Protein 6AYU (pdb70)

B-factor: mean 58.6, std 19.03, range [30.04, 331.71]

Foldseek 3Di:
DVQLQVLQVQLLVQLLVQAQQQDLVNSVVSSQVSNQVSQQQAQAWEALQAADEAVPNDVGSHHGDIGYVHHHDYWYKHWDSWQPSPCRNRQHADIKTKMKIFHHPQADRLVLAFKKWKKWFAAQQQPQDDLPDQVLSVLVSLCVSVVHDSLQAEEEEEDDPVCVVVVVVSVVSNYHYDYDPTGVLSVRVLLHDDPLSHVMYTTMDTSSSVLRSLLVCLFQPIKMKIAHDHPDVVSVVSSVVVPDDRPDIQMSCNRGVGQWMKMKMKANPHYSVWHHWDADVQFIKIWMWITINNVSDIDIDIDGDGPDDPPPDDDDDDD/DVVLQVLQVQLLVQLLVQAQAQDLCNSQVSSQVRNQVVQQADAAFEFEQADDEDCPVDVGSYHGDTGYVYHDDYWYKHWDSWFPSVCRHNNHAQIKTKMKIFHHPQADRLVLAFKKWKKWAAAQQQVPDDPPDQPLVSLVSLCVSVVHDSLQAEEEEEPDPVCPVVVVVSVVNNYHYDYDPTGVLSVRVLCHDPPLSHVMYTTMDGSSSLLLSLLVCLQQHIKMKIFHDHPDVVSVVSNVVVPDDRVDIDISCNRGVGQWMKMKMKANPHYSQWHHWDADDQFIWIWMWITINNVSDIDIDIDTDGD

GO terms:
  GO:0042132 fructose 1,6-bisphosphate 1-phosphatase activity (F, IDA)
  GO:0006094 gluconeogenesis (P, IMP)
  GO:0042132 fructose 1,6-bisphosphate 1-phosphatase activity (F, EXP)

CATH classification: 3.30.540.10 (+1 more: 3.40.190.90)

Nearest PDB structures (foldseek):
  6ayu-assembly1_A  TM=1.003E+00  e=9.692E-72  Mycobacterium tuberculosis H37Ra
  6ayv-assembly1_A  TM=1.002E+00  e=1.492E-67  Mycobacterium tuberculosis CDC1551
  7txb-assembly2_A  TM=9.949E-01  e=4.201E-60  Mycobacterium tuberculosis
  8g5w-assembly1_A  TM=9.467E-01  e=3.050E-38  Francisella cf. tularensis subsp. novicida 3523
  8g5x-assembly1_D  TM=9.155E-01  e=2.428E-36  Francisella cf. tularensis subsp. novicida 3523

Structure (mmCIF, N/CA/C/O backbone):
data_6AYU
#
_entry.id   6AYU
#
_cell.length_a   130.890
_cell.length_b   130.890
_cell.length_c   142.848
_cell.angle_alpha   90.00
_cell.angle_beta   90.00
_cell.angle_gamma   120.00
#
_symmetry.space_group_name_H-M   'P 61 2 2'
#
loop_
_entity.id
_entity.type
_entity.pdbx_description
1 polymer 'Fructose-1,6-bisphosphatase class 2'
2 non-polymer 6-O-phosphono-beta-D-fructofuranose
3 non-polymer 'MAGNESIUM ION'
4 non-polymer 'MALONATE ION'
5 non-polymer GLYCEROL
6 water water
#
loop_
_atom_site.group_PDB
_atom_site.id
_atom_site.type_symbol
_atom_site.label_atom_id
_atom_site.label_alt_id
_atom_site.label_comp_id
_atom_site.label_asym_id
_atom_site.label_entity_id
_atom_site.label_seq_id
_atom_site.pdbx_PDB_ins_code
_atom_site.Cartn_x
_atom_site.Cartn_y
_atom_site.Cartn_z
_atom_site.occupancy
_atom_site.B_iso_or_equiv
_atom_site.auth_seq_id
_atom_site.auth_comp_id
_atom_site.auth_asym_id
_atom_site.auth_atom_id
_atom_site.pdbx_PDB_model_num
ATOM 1 N N . HIS A 1 19 ? 23.409 74.973 11.758 1.00 73.41 0 HIS A N 1
ATOM 2 C CA . HIS A 1 19 ? 24.279 74.078 12.520 1.00 68.54 0 HIS A CA 1
ATOM 3 C C . HIS A 1 19 ? 24.545 72.784 11.738 1.00 65.45 0 HIS A C 1
ATOM 4 O O . HIS A 1 19 ? 24.227 71.674 12.181 1.00 55.81 0 HIS A O 1
ATOM 11 N N . MET A 1 20 ? 25.159 72.967 10.564 1.00 59.57 1 MET A N 1
ATOM 12 C CA . MET A 1 20 ? 25.407 71.880 9.624 1.00 57.46 1 MET A CA 1
ATOM 13 C C . MET A 1 20 ? 26.266 70.765 10.196 1.00 55.06 1 MET A C 1
ATOM 14 O O . MET A 1 20 ? 26.171 69.627 9.720 1.00 53.63 1 MET A O 1
ATOM 19 N N . GLU A 1 21 ? 27.099 71.055 11.197 1.00 45.31 2 GLU A N 1
ATOM 20 C CA . GLU A 1 21 ? 28.021 70.047 11.700 1.00 53.27 2 GLU A CA 1
ATOM 21 C C . GLU A 1 21 ? 27.309 68.824 12.247 1.00 49.70 2 GLU A C 1
ATOM 22 O O . GLU A 1 21 ? 27.919 67.747 12.318 1.00 48.20 2 GLU A O 1
ATOM 28 N N . LEU A 1 22 ? 26.037 68.949 12.633 1.00 48.87 3 LEU A N 1
ATOM 29 C CA . LEU A 1 22 ? 25.354 67.805 13.226 1.00 45.36 3 LEU A CA 1
ATOM 30 C C . LEU A 1 22 ? 25.192 66.658 12.245 1.00 38.82 3 LEU A C 1
ATOM 31 O O . LEU A 1 22 ? 25.006 65.518 12.682 1.00 38.64 3 LEU A O 1
ATOM 36 N N . VAL A 1 23 ? 25.262 66.930 10.936 1.00 38.70 4 VAL A N 1
ATOM 37 C CA . VAL A 1 23 ? 25.195 65.863 9.939 1.00 41.91 4 VAL A CA 1
ATOM 38 C C . VAL A 1 23 ? 26.311 64.850 10.137 1.00 42.36 4 VAL A C 1
ATOM 39 O O . VAL A 1 23 ? 26.161 63.673 9.776 1.00 41.19 4 VAL A O 1
ATOM 43 N N . ARG A 1 24 ? 27.446 65.276 10.708 1.00 38.49 5 ARG A N 1
ATOM 44 C CA . ARG A 1 24 ? 28.522 64.333 10.973 1.00 38.93 5 ARG A CA 1
ATOM 45 C C . ARG A 1 24 ? 28.102 63.285 11.974 1.00 42.57 5 ARG A C 1
ATOM 46 O O . ARG A 1 24 ? 28.658 62.175 11.966 1.00 37.54 5 ARG A O 1
ATOM 54 N N . VAL A 1 25 ? 27.085 63.574 12.799 1.00 38.41 6 VAL A N 1
ATOM 55 C CA . VAL A 1 25 ? 26.630 62.562 13.750 1.00 38.04 6 VAL A CA 1
ATOM 56 C C . VAL A 1 25 ? 25.921 61.425 13.027 1.00 38.28 6 VAL A C 1
ATOM 57 O O . VAL A 1 25 ? 26.179 60.245 13.299 1.00 38.18 6 VAL A O 1
ATOM 61 N N . THR A 1 26 ? 24.994 61.751 12.112 1.00 39.16 7 THR A N 1
ATOM 62 C CA . THR A 1 26 ? 24.328 60.679 11.376 1.00 40.32 7 THR A CA 1
ATOM 63 C C . THR A 1 26 ? 25.250 60.072 10.316 1.00 38.47 7 THR A C 1
ATOM 64 O O . THR A 1 26 ? 25.078 58.905 9.942 1.00 40.76 7 THR A O 1
ATOM 68 N N . GLU A 1 27 ? 26.233 60.829 9.825 1.00 36.79 8 GLU A N 1
ATOM 69 C CA . GLU A 1 27 ? 27.250 60.220 8.960 1.00 40.01 8 GLU A CA 1
ATOM 70 C C . GLU A 1 27 ? 28.019 59.135 9.708 1.00 37.94 8 GLU A C 1
ATOM 71 O O . GLU A 1 27 ? 28.208 58.019 9.202 1.00 39.59 8 GLU A O 1
ATOM 77 N N . ALA A 1 28 ? 28.446 59.431 10.938 1.00 40.24 9 ALA A N 1
ATOM 78 C CA . ALA A 1 28 ? 29.163 58.419 11.714 1.00 36.49 9 ALA A CA 1
ATOM 79 C C . ALA A 1 28 ? 28.262 57.250 12.059 1.00 39.35 9 ALA A C 1
ATOM 80 O O . ALA A 1 28 ? 28.708 56.100 12.093 1.00 37.13 9 ALA A O 1
ATOM 82 N N . GLY A 1 29 ? 26.992 57.506 12.366 1.00 42.04 10 GLY A N 1
ATOM 83 C CA . GLY A 1 29 ? 26.112 56.384 12.649 1.00 34.79 10 GLY A CA 1
ATOM 84 C C . GLY A 1 29 ? 25.898 55.506 11.427 1.00 36.52 10 GLY A C 1
ATOM 85 O O . GLY A 1 29 ? 25.928 54.273 11.514 1.00 35.41 10 GLY A O 1
ATOM 86 N N . ALA A 1 30 ? 25.681 56.122 10.267 1.00 37.74 11 ALA A N 1
ATOM 87 C CA . ALA A 1 30 ? 25.469 55.315 9.066 1.00 40.62 11 ALA A CA 1
ATOM 88 C C . ALA A 1 30 ? 26.733 54.540 8.693 1.00 38.55 11 ALA A C 1
ATOM 89 O O . ALA A 1 30 ? 26.671 53.344 8.379 1.00 40.18 11 ALA A O 1
ATOM 91 N N . MET A 1 31 ? 27.900 55.198 8.741 1.00 40.66 12 MET A N 1
ATOM 92 C CA . MET A 1 31 ? 29.156 54.501 8.437 1.00 37.46 12 MET A CA 1
ATOM 93 C C . MET A 1 31 ? 29.418 53.366 9.406 1.00 45.49 12 MET A C 1
ATOM 94 O O . MET A 1 31 ? 29.896 52.299 9.000 1.00 41.12 12 MET A O 1
ATOM 99 N N . ALA A 1 32 ? 29.127 53.566 10.696 1.00 41.09 13 ALA A N 1
ATOM 100 C CA . ALA A 1 32 ? 29.304 52.450 11.614 1.00 40.30 13 ALA A CA 1
ATOM 101 C C . ALA A 1 32 ? 28.322 51.334 11.298 1.00 40.86 13 ALA A C 1
ATOM 102 O O . ALA A 1 32 ? 28.681 50.152 11.353 1.00 41.76 13 ALA A O 1
ATOM 104 N N . ALA A 1 33 ? 27.076 51.678 10.955 1.00 41.05 14 ALA A N 1
ATOM 105 C CA . ALA A 1 33 ? 26.114 50.632 10.633 1.00 38.31 14 ALA A CA 1
ATOM 106 C C . ALA A 1 33 ? 26.392 50.007 9.278 1.00 41.72 14 ALA A C 1
ATOM 107 O O . ALA A 1 33 ? 25.960 48.876 9.036 1.00 42.67 14 ALA A O 1
ATOM 109 N N . GLY A 1 34 ? 27.075 50.730 8.382 1.00 40.22 15 GLY A N 1
ATOM 110 C CA . GLY A 1 34 ? 27.380 50.180 7.071 1.00 41.25 15 GLY A CA 1
ATOM 111 C C . GLY A 1 34 ? 28.125 48.865 7.142 1.00 41.80 15 GLY A C 1
ATOM 112 O O . GLY A 1 34 ? 27.928 47.990 6.296 1.00 41.58 15 GLY A O 1
ATOM 113 N N . ARG A 1 35 ? 28.973 48.695 8.160 1.00 43.55 16 ARG A N 1
ATOM 114 C CA . ARG A 1 35 ? 29.697 47.444 8.321 1.00 37.96 16 ARG A CA 1
ATOM 115 C C . ARG A 1 35 ? 28.819 46.299 8.797 1.00 45.13 16 ARG A C 1
ATOM 116 O O . ARG A 1 35 ? 29.292 45.163 8.800 1.00 42.11 16 ARG A O 1
ATOM 124 N N . TRP A 1 36 ? 27.563 46.543 9.187 1.00 43.19 17 TRP A N 1
ATOM 125 C CA . TRP A 1 36 ? 26.679 45.469 9.636 1.00 40.44 17 TRP A CA 1
ATOM 126 C C . TRP A 1 36 ? 25.546 45.181 8.662 1.00 44.99 17 TRP A C 1
ATOM 127 O O . TRP A 1 36 ? 24.693 44.322 8.945 1.00 45.07 17 TRP A O 1
ATOM 138 N N . VAL A 1 37 ? 25.515 45.871 7.522 1.00 36.51 18 VAL A N 1
ATOM 139 C CA . VAL A 1 37 ? 24.428 45.700 6.567 1.00 40.61 18 VAL A CA 1
ATOM 140 C C . VAL A 1 37 ? 24.374 44.263 6.066 1.00 45.11 18 VAL A C 1
ATOM 141 O O . VAL A 1 37 ? 25.363 43.731 5.546 1.00 42.75 18 VAL A O 1
ATOM 145 N N . GLY A 1 38 ? 23.205 43.632 6.218 1.00 48.99 19 GLY A N 1
ATOM 146 C CA . GLY A 1 38 ? 22.975 42.257 5.808 1.00 45.77 19 GLY A CA 1
ATOM 147 C C . GLY A 1 38 ? 23.606 41.200 6.687 1.00 49.77 19 GLY A C 1
ATOM 148 O O . GLY A 1 38 ? 23.491 40.007 6.382 1.00 44.59 19 GLY A O 1
ATOM 149 N N . ARG A 1 39 ? 24.272 41.583 7.773 1.00 46.63 20 ARG A N 1
ATOM 150 C CA . ARG A 1 39 ? 24.990 40.603 8.573 1.00 49.62 20 ARG A CA 1
ATOM 151 C C . ARG A 1 39 ? 24.118 39.937 9.644 1.00 54.80 20 ARG A C 1
ATOM 152 O O . ARG A 1 39 ? 24.643 39.183 10.469 1.00 53.57 20 ARG A O 1
ATOM 160 N N . GLY A 1 40 ? 22.802 40.153 9.610 1.00 50.97 21 GLY A N 1
ATOM 161 C CA . GLY A 1 40 ? 21.874 39.370 10.420 1.00 58.88 21 GLY A CA 1
ATOM 162 C C . GLY A 1 40 ? 22.006 39.558 11.914 1.00 61.20 21 GLY A C 1
ATOM 163 O O . GLY A 1 40 ? 21.780 38.611 12.679 1.00 64.98 21 GLY A O 1
ATOM 164 N N . ASP A 1 41 ? 22.355 40.764 12.358 1.00 58.76 22 ASP A N 1
ATOM 165 C CA . ASP A 1 41 ? 22.649 41.013 13.765 1.00 64.13 22 ASP A CA 1
ATOM 166 C C . ASP A 1 41 ? 22.224 42.455 14.075 1.00 62.92 22 ASP A C 1
ATOM 167 O O . ASP A 1 41 ? 23.043 43.380 14.064 1.00 53.32 22 ASP A O 1
ATOM 172 N N . LYS A 1 42 ? 20.925 42.626 14.368 1.00 60.17 23 LYS A N 1
ATOM 173 C CA . LYS A 1 42 ? 20.364 43.966 14.562 1.00 63.37 23 LYS A CA 1
ATOM 174 C C . LYS A 1 42 ? 21.031 44.695 15.720 1.00 63.91 23 LYS A C 1
ATOM 175 O O . LYS A 1 42 ? 21.261 45.908 15.650 1.00 62.11 23 LYS A O 1
ATOM 181 N N . GLU A 1 43 ? 21.346 43.979 16.796 1.00 69.89 24 GLU A N 1
ATOM 182 C CA . GLU A 1 43 ? 21.956 44.630 17.947 1.00 71.93 24 GLU A CA 1
ATOM 183 C C . GLU A 1 43 ? 23.399 45.022 17.673 1.00 63.25 24 GLU A C 1
ATOM 184 O O . GLU A 1 43 ? 23.872 46.039 18.194 1.00 60.04 24 GLU A O 1
ATOM 190 N N . GLY A 1 44 ? 24.109 44.230 16.870 1.00 64.33 25 GLY A N 1
ATOM 191 C CA . GLY A 1 44 ? 25.488 44.563 16.548 1.00 61.95 25 GLY A CA 1
ATOM 192 C C . GLY A 1 44 ? 25.617 45.874 15.794 1.00 56.90 25 GLY A C 1
ATOM 193 O O . GLY A 1 44 ? 26.501 46.679 16.082 1.00 54.84 25 GLY A O 1
ATOM 194 N N . GLY A 1 45 ? 24.739 46.106 14.816 1.00 56.63 26 GLY A N 1
ATOM 195 C CA . GLY A 1 45 ? 24.792 47.352 14.072 1.00 51.82 26 GLY A CA 1
ATOM 196 C C . GLY A 1 45 ? 24.199 48.514 14.831 1.00 54.84 26 GLY A C 1
ATOM 197 O O . GLY A 1 45 ? 24.661 49.651 14.683 1.00 51.03 26 GLY A O 1
ATOM 198 N N . ASP A 1 46 ? 23.166 48.252 15.636 1.00 56.78 27 ASP A N 1
ATOM 199 C CA . ASP A 1 46 ? 22.641 49.260 16.554 1.00 59.51 27 ASP A CA 1
ATOM 200 C C . ASP A 1 46 ? 23.730 49.772 17.485 1.00 51.03 27 ASP A C 1
ATOM 201 O O . ASP A 1 46 ? 23.957 50.984 17.589 1.00 54.94 27 ASP A O 1
ATOM 206 N N . GLY A 1 47 ? 24.410 48.859 18.180 1.00 50.24 28 GLY A N 1
ATOM 207 C CA . GLY A 1 47 ? 25.468 49.273 19.081 1.00 49.54 28 GLY A CA 1
ATOM 208 C C . GLY A 1 47 ? 26.553 50.060 18.378 1.00 54.14 28 GLY A C 1
ATOM 209 O O . GLY A 1 47 ? 26.998 51.098 18.874 1.00 54.39 28 GLY A O 1
ATOM 210 N N . ALA A 1 48 ? 26.975 49.592 17.197 1.00 52.52 29 ALA A N 1
ATOM 211 C CA . ALA A 1 48 ? 27.990 50.315 16.434 1.00 55.09 29 ALA A CA 1
ATOM 212 C C . ALA A 1 48 ? 27.521 51.724 16.100 1.00 46.23 29 ALA A C 1
ATOM 213 O O . ALA A 1 48 ? 28.265 52.696 16.262 1.00 47.78 29 ALA A O 1
ATOM 215 N N . ALA A 1 49 ? 26.282 51.855 15.630 1.00 44.34 30 ALA A N 1
ATOM 216 C CA . ALA A 1 49 ? 25.780 53.175 15.288 1.00 44.51 30 ALA A CA 1
ATOM 217 C C . ALA A 1 49 ? 25.696 54.056 16.529 1.00 47.85 30 ALA A C 1
ATOM 218 O O . ALA A 1 49 ? 26.130 55.211 16.512 1.00 47.26 30 ALA A O 1
ATOM 220 N N . VAL A 1 50 ? 25.163 53.506 17.629 1.00 52.53 31 VAL A N 1
ATOM 221 C CA . VAL A 1 50 ? 25.006 54.278 18.863 1.00 53.18 31 VAL A CA 1
ATOM 222 C C . VAL A 1 50 ? 26.352 54.810 19.326 1.00 50.54 31 VAL A C 1
ATOM 223 O O . VAL A 1 50 ? 26.516 56.010 19.582 1.00 49.14 31 VAL A O 1
ATOM 227 N N . ASP A 1 51 ? 27.342 53.922 19.428 1.00 54.96 32 ASP A N 1
ATOM 228 C CA . ASP A 1 51 ? 28.663 54.347 19.873 1.00 52.65 32 ASP A CA 1
ATOM 229 C C . ASP A 1 51 ? 29.216 55.447 18.980 1.00 54.44 32 ASP A C 1
ATOM 230 O O . ASP A 1 51 ? 29.626 56.504 19.471 1.00 56.32 32 ASP A O 1
ATOM 235 N N . ALA A 1 52 ? 29.220 55.229 17.658 1.00 47.51 33 ALA A N 1
ATOM 236 C CA . ALA A 1 52 ? 29.776 56.239 16.761 1.00 47.93 33 ALA A CA 1
ATOM 237 C C . ALA A 1 52 ? 29.048 57.574 16.902 1.00 49.32 33 ALA A C 1
ATOM 238 O O . ALA A 1 52 ? 29.679 58.637 16.911 1.00 51.78 33 ALA A O 1
ATOM 240 N N . MET A 1 53 ? 27.722 57.544 17.044 1.00 49.71 34 MET A N 1
ATOM 241 C CA . MET A 1 53 ? 26.973 58.792 17.168 1.00 47.68 34 MET A CA 1
ATOM 242 C C . MET A 1 53 ? 27.243 59.495 18.491 1.00 49.41 34 MET A C 1
ATOM 243 O O . MET A 1 53 ? 27.320 60.730 18.532 1.00 44.18 34 MET A O 1
ATOM 248 N N . ARG A 1 54 ? 27.343 58.746 19.594 1.00 51.11 35 ARG A N 1
ATOM 249 C CA . ARG A 1 54 ? 27.583 59.419 20.869 1.00 56.10 35 ARG A CA 1
ATOM 250 C C . ARG A 1 54 ? 28.959 60.072 20.882 1.00 62.52 35 ARG A C 1
ATOM 251 O O . ARG A 1 54 ? 29.101 61.233 21.292 1.00 59.87 35 ARG A O 1
ATOM 259 N N . GLU A 1 55 ? 29.979 59.352 20.392 1.00 60.45 36 GLU A N 1
ATOM 260 C CA . GLU A 1 55 ? 31.317 59.929 20.288 1.00 65.59 36 GLU A CA 1
ATOM 261 C C . GLU A 1 55 ? 31.304 61.232 19.504 1.00 63.23 36 GLU A C 1
ATOM 262 O O . GLU A 1 55 ? 31.968 62.197 19.891 1.00 65.06 36 GLU A O 1
ATOM 268 N N . LEU A 1 56 ? 30.548 61.294 18.407 1.00 60.74 37 LEU A N 1
ATOM 269 C CA . LEU A 1 56 ? 30.572 62.526 17.629 1.00 60.37 37 LEU A CA 1
ATOM 270 C C . LEU A 1 56 ? 29.718 63.615 18.255 1.00 66.06 37 LEU A C 1
ATOM 271 O O . LEU A 1 56 ? 30.076 64.793 18.162 1.00 69.78 37 LEU A O 1
ATOM 276 N N . VAL A 1 57 ? 28.605 63.263 18.904 1.00 60.22 38 VAL A N 1
ATOM 277 C CA . VAL A 1 57 ? 27.758 64.321 19.446 1.00 65.81 38 VAL A CA 1
ATOM 278 C C . VAL A 1 57 ? 28.416 64.970 20.659 1.00 68.77 38 VAL A C 1
ATOM 279 O O . VAL A 1 57 ? 28.241 66.167 20.900 1.00 70.57 38 VAL A O 1
ATOM 283 N N . ASN A 1 58 ? 29.212 64.218 21.419 1.00 71.50 39 ASN A N 1
ATOM 284 C CA . ASN A 1 58 ? 29.924 64.830 22.534 1.00 72.95 39 ASN A CA 1
ATOM 285 C C . ASN A 1 58 ? 31.030 65.757 22.052 1.00 74.21 39 ASN A C 1
ATOM 286 O O . ASN A 1 58 ? 31.403 66.694 22.763 1.00 80.18 39 ASN A O 1
ATOM 291 N N . SER A 1 59 ? 31.548 65.533 20.846 1.00 75.38 40 SER A N 1
ATOM 292 C CA . SER A 1 59 ? 32.510 66.463 20.275 1.00 74.64 40 SER A CA 1
ATOM 293 C C . SER A 1 59 ? 31.869 67.759 19.796 1.00 76.09 40 SER A C 1
ATOM 294 O O . SER A 1 59 ? 32.598 68.719 19.527 1.00 79.89 40 SER A O 1
ATOM 297 N N . VAL A 1 60 ? 30.532 67.819 19.685 1.00 78.79 41 VAL A N 1
ATOM 298 C CA . VAL A 1 60 ? 29.857 68.978 19.105 1.00 81.54 41 VAL A CA 1
ATOM 299 C C . VAL A 1 60 ? 29.585 70.007 20.195 1.00 85.22 41 VAL A C 1
ATOM 300 O O . VAL A 1 60 ? 29.298 69.667 21.351 1.00 84.41 41 VAL A O 1
ATOM 304 N N . SER A 1 61 ? 29.708 71.279 19.829 1.00 87.15 42 SER A N 1
ATOM 305 C CA . SER A 1 61 ? 29.447 72.373 20.760 1.00 96.35 42 SER A CA 1
ATOM 306 C C . SER A 1 61 ? 27.940 72.536 20.877 1.00 96.52 42 SER A C 1
ATOM 307 O O . SER A 1 61 ? 27.299 73.172 20.036 1.00 96.77 42 SER A O 1
ATOM 310 N N . MET A 1 62 ? 27.376 71.947 21.926 1.00 93.82 43 MET A N 1
ATOM 311 C CA . MET A 1 62 ? 25.941 71.836 22.117 1.00 92.43 43 MET A CA 1
ATOM 312 C C . MET A 1 62 ? 25.724 71.228 23.495 1.00 87.98 43 MET A C 1
ATOM 313 O O . MET A 1 62 ? 26.576 70.492 23.996 1.00 84.42 43 MET A O 1
ATOM 318 N N . ARG A 1 63 ? 24.604 71.573 24.114 1.00 85.86 44 ARG A N 1
ATOM 319 C CA . ARG A 1 63 ? 24.283 71.128 25.467 1.00 86.65 44 ARG A CA 1
ATOM 320 C C . ARG A 1 63 ? 22.973 70.349 25.385 1.00 83.57 44 ARG A C 1
ATOM 321 O O . ARG A 1 63 ? 21.891 70.904 25.574 1.00 85.16 44 ARG A O 1
ATOM 329 N N . GLY A 1 64 ? 23.060 69.062 25.111 1.00 76.64 45 GLY A N 1
ATOM 330 C CA . GLY A 1 64 ? 21.878 68.263 24.909 1.00 68.47 45 GLY A CA 1
ATOM 331 C C . GLY A 1 64 ? 21.518 67.389 26.089 1.00 65.90 45 GLY A C 1
ATOM 332 O O . GLY A 1 64 ? 22.357 67.024 26.905 1.00 66.41 45 GLY A O 1
ATOM 333 N N . VAL A 1 65 ? 20.230 67.066 26.171 1.00 57.92 46 VAL A N 1
ATOM 334 C CA . VAL A 1 65 ? 19.738 65.965 26.987 1.00 59.43 46 VAL A CA 1
ATOM 335 C C . VAL A 1 65 ? 18.997 65.006 26.064 1.00 60.74 46 VAL A C 1
ATOM 336 O O . VAL A 1 65 ? 18.132 65.429 25.284 1.00 57.56 46 VAL A O 1
ATOM 340 N N . VAL A 1 66 ? 19.351 63.724 26.144 1.00 58.02 47 VAL A N 1
ATOM 341 C CA . VAL A 1 66 ? 18.736 62.687 25.325 1.00 60.39 47 VAL A CA 1
ATOM 342 C C . VAL A 1 66 ? 17.283 62.524 25.763 1.00 63.04 47 VAL A C 1
ATOM 343 O O . VAL A 1 66 ? 17.017 61.936 26.816 1.00 55.07 47 VAL A O 1
ATOM 347 N N . VAL A 1 67 ? 16.350 63.044 24.953 1.00 59.44 48 VAL A N 1
ATOM 348 C CA . VAL A 1 67 ? 14.916 62.864 25.195 1.00 59.15 48 VAL A CA 1
ATOM 349 C C . VAL A 1 67 ? 14.374 61.606 24.511 1.00 60.18 48 VAL A C 1
ATOM 350 O O . VAL A 1 67 ? 13.549 60.883 25.079 1.00 55.42 48 VAL A O 1
ATOM 354 N N . ILE A 1 68 ? 14.798 61.324 23.282 1.00 61.58 49 ILE A N 1
ATOM 355 C CA . ILE A 1 68 ? 14.478 60.073 22.599 1.00 57.81 49 ILE A CA 1
ATOM 356 C C . ILE A 1 68 ? 15.794 59.377 22.295 1.00 60.83 49 ILE A C 1
ATOM 357 O O . ILE A 1 68 ? 16.622 59.912 21.545 1.00 57.88 49 ILE A O 1
ATOM 362 N N . GLY A 1 69 ? 15.985 58.200 22.861 1.00 56.39 50 GLY A N 1
ATOM 363 C CA . GLY A 1 69 ? 17.254 57.500 22.776 1.00 61.10 50 GLY A CA 1
ATOM 364 C C . GLY A 1 69 ? 17.030 56.020 22.721 1.00 64.98 50 GLY A C 1
ATOM 365 O O . GLY A 1 69 ? 16.040 55.557 22.148 1.00 63.30 50 GLY A O 1
ATOM 366 N N . G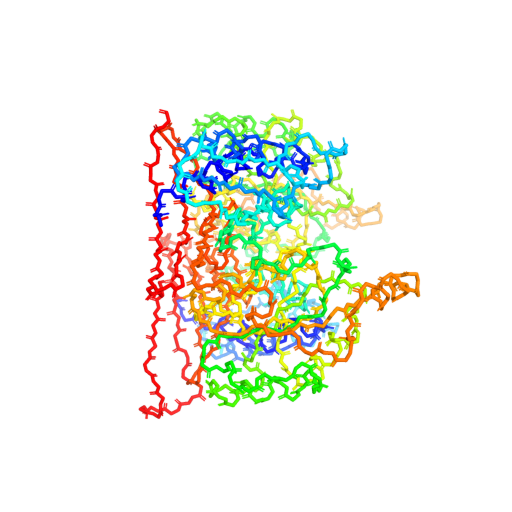LU A 1 70 ? 17.945 55.272 23.336 1.00 66.37 51 GLU A N 1
ATOM 367 C CA . GLU A 1 70 ? 17.939 53.815 23.326 1.00 68.15 51 GLU A CA 1
ATOM 368 C C . GLU A 1 70 ? 17.128 53.201 24.464 1.00 75.28 51 GLU A C 1
ATOM 369 O O . GLU A 1 70 ? 17.197 51.984 24.660 1.00 76.23 51 GLU A O 1
ATOM 375 N N . GLY A 1 71 ? 16.376 54.008 25.216 1.00 72.85 52 GLY A N 1
ATOM 376 C CA . GLY A 1 71 ? 15.672 53.549 26.395 1.00 73.66 52 GLY A CA 1
ATOM 377 C C . GLY A 1 71 ? 16.095 54.324 27.632 1.00 81.54 52 GLY A C 1
ATOM 378 O O . GLY A 1 71 ? 16.496 55.500 27.539 1.00 75.12 52 GLY A O 1
ATOM 379 N N . GLU A 1 72 ? 16.017 53.668 28.787 1.00 82.03 53 GLU A N 1
ATOM 380 C CA . GLU A 1 72 ? 16.347 54.315 30.047 1.00 86.60 53 GLU A CA 1
ATOM 381 C C . GLU A 1 72 ? 17.539 53.637 30.720 1.00 92.95 53 GLU A C 1
ATOM 382 O O . GLU A 1 72 ? 17.885 52.488 30.432 1.00 98.94 53 GLU A O 1
ATOM 388 N N . LYS A 1 73 ? 18.145 54.381 31.652 1.00 94.76 54 LYS A N 1
ATOM 389 C CA . LYS A 1 73 ? 19.508 54.243 32.178 1.00 92.95 54 LYS A CA 1
ATOM 390 C C . LYS A 1 73 ? 20.118 52.844 32.323 1.00 108.12 54 LYS A C 1
ATOM 391 O O . LYS A 1 73 ? 21.323 52.734 32.570 1.00 109.56 54 LYS A O 1
ATOM 397 N N . ASP A 1 74 ? 19.341 51.767 32.182 1.00 113.30 55 ASP A N 1
ATOM 398 C CA . ASP A 1 74 ? 19.870 50.417 32.400 1.00 119.52 55 ASP A CA 1
ATOM 399 C C . ASP A 1 74 ? 19.850 49.595 31.123 1.00 117.24 55 ASP A C 1
ATOM 400 O O . ASP A 1 74 ? 20.914 49.264 30.591 1.00 110.43 55 ASP A O 1
ATOM 405 N N . HIS A 1 75 ? 18.666 49.248 30.616 1.00 123.23 56 HIS A N 1
ATOM 406 C CA . HIS A 1 75 ? 18.543 48.545 29.346 1.00 126.74 56 HIS A CA 1
ATOM 407 C C . HIS A 1 75 ? 19.157 49.323 28.189 1.00 121.13 56 HIS A C 1
ATOM 408 O O . HIS A 1 75 ? 19.226 48.798 27.069 1.00 125.73 56 HIS A O 1
ATOM 415 N N . ALA A 1 76 ? 19.599 50.553 28.432 1.00 110.29 57 ALA A N 1
ATOM 416 C CA . ALA A 1 76 ? 20.337 51.346 27.453 1.00 98.02 57 ALA A CA 1
ATOM 417 C C . ALA A 1 76 ? 21.644 51.799 28.089 1.00 97.23 57 ALA A C 1
ATOM 418 O O . ALA A 1 76 ? 21.648 52.720 28.924 1.00 93.89 57 ALA A O 1
ATOM 420 N N . PRO A 1 77 ? 22.765 51.158 27.755 1.00 95.98 58 PRO A N 1
ATOM 421 C CA . PRO A 1 77 ? 24.055 51.643 28.267 1.00 84.94 58 PRO A CA 1
ATOM 422 C C . PRO A 1 77 ? 24.464 52.990 27.693 1.00 83.27 58 PRO A C 1
ATOM 423 O O . PRO A 1 77 ? 25.186 53.739 28.364 1.00 79.74 58 PRO A O 1
ATOM 427 N N . MET A 1 78 ? 24.036 53.324 26.474 1.00 80.41 59 MET A N 1
ATOM 428 C CA . MET A 1 78 ? 24.437 54.573 25.837 1.00 78.09 59 MET A CA 1
ATOM 429 C C . MET A 1 78 ? 23.235 55.218 25.164 1.00 71.71 59 MET A C 1
ATOM 430 O O . MET A 1 78 ? 22.332 54.534 24.676 1.00 73.41 59 MET A O 1
ATOM 435 N N . LEU A 1 79 ? 23.257 56.548 25.125 1.00 65.61 60 LEU A N 1
ATOM 436 C CA . LEU A 1 79 ? 22.156 57.357 24.610 1.00 66.01 60 LEU A CA 1
ATOM 437 C C . LEU A 1 79 ? 20.846 56.992 25.317 1.00 67.91 60 LEU A C 1
ATOM 438 O O . LEU A 1 79 ? 19.796 56.797 24.700 1.00 62.43 60 LEU A O 1
ATOM 443 N N . TYR A 1 80 ? 20.922 56.901 26.642 1.00 68.35 61 TYR A N 1
ATOM 444 C CA . TYR A 1 80 ? 19.750 56.619 27.453 1.00 72.69 61 TYR A CA 1
ATOM 445 C C . TYR A 1 80 ? 18.987 57.906 27.738 1.00 68.32 61 TYR A C 1
ATOM 446 O O . TYR A 1 80 ? 19.568 58.995 27.796 1.00 67.45 61 TYR A O 1
ATOM 455 N N . ASN A 1 81 ? 17.670 57.769 27.906 1.00 70.06 62 ASN A N 1
ATOM 456 C CA . ASN A 1 81 ? 16.809 58.906 28.221 1.00 65.40 62 ASN A CA 1
ATOM 457 C C . ASN A 1 81 ? 17.338 59.646 29.438 1.00 69.46 62 ASN A C 1
ATOM 458 O O . ASN A 1 81 ? 17.498 59.061 30.512 1.00 69.64 62 ASN A O 1
ATOM 463 N N . GLY A 1 82 ? 17.635 60.932 29.259 1.00 64.10 63 GLY A N 1
ATOM 464 C CA . GLY A 1 82 ? 18.191 61.756 30.305 1.00 60.22 63 GLY A CA 1
ATOM 465 C C . GLY A 1 82 ? 19.680 62.017 30.190 1.00 67.47 63 GLY A C 1
ATOM 466 O O . GLY A 1 82 ? 20.164 63.014 30.745 1.00 60.41 63 GLY A O 1
ATOM 467 N N . GLU A 1 83 ? 20.419 61.161 29.486 1.00 68.92 64 GLU A N 1
ATOM 468 C CA . GLU A 1 83 ? 21.858 61.354 29.370 1.00 66.21 64 GLU A CA 1
ATOM 469 C C . GLU A 1 83 ? 22.173 62.721 28.776 1.00 60.71 64 GLU A C 1
ATOM 470 O O . GLU A 1 83 ? 21.466 63.211 27.890 1.00 63.17 64 GLU A O 1
ATOM 476 N N . GLU A 1 84 ? 23.236 63.348 29.279 1.00 62.47 65 GLU A N 1
ATOM 477 C CA . GLU A 1 84 ? 23.713 64.606 28.719 1.00 65.47 65 GLU A CA 1
ATOM 478 C C . GLU A 1 84 ? 24.709 64.337 27.603 1.00 64.84 65 GLU A C 1
ATOM 479 O O . GLU A 1 84 ? 25.502 63.396 27.675 1.00 67.11 65 GLU A O 1
ATOM 485 N N . VAL A 1 85 ? 24.659 65.170 26.569 1.00 65.00 66 VAL A N 1
ATOM 486 C CA . VAL A 1 85 ? 25.481 65.008 25.380 1.00 66.71 66 VAL A CA 1
ATOM 487 C C . VAL A 1 85 ? 26.001 66.381 24.975 1.00 71.63 66 VAL A C 1
ATOM 488 O O . VAL A 1 85 ? 25.536 67.414 25.459 1.00 71.86 66 VAL A O 1
ATOM 492 N N . GLY A 1 86 ? 26.982 66.381 24.076 1.00 75.38 67 GLY A N 1
ATOM 493 C CA . GLY A 1 86 ? 27.670 67.597 23.695 1.00 79.69 67 GLY A CA 1
ATOM 494 C C . GLY A 1 86 ? 28.842 67.903 24.612 1.00 82.92 67 GLY A C 1
ATOM 495 O O . GLY A 1 86 ? 29.034 67.289 25.666 1.00 85.65 67 GLY A O 1
ATOM 496 N N . ASN A 1 87 ? 29.649 68.880 24.199 1.00 85.66 68 ASN A N 1
ATOM 497 C CA . ASN A 1 87 ? 30.867 69.201 24.938 1.00 90.02 68 ASN A CA 1
ATOM 498 C C . ASN A 1 87 ? 30.619 70.075 26.161 1.00 93.04 68 ASN A C 1
ATOM 499 O O . ASN A 1 87 ? 31.566 70.346 26.907 1.00 95.13 68 ASN A O 1
ATOM 504 N N . GLY A 1 88 ? 29.382 70.506 26.392 1.00 94.19 69 GLY A N 1
ATOM 505 C CA . GLY A 1 88 ? 29.091 71.425 27.474 1.00 95.99 69 GLY A CA 1
ATOM 506 C C . GLY A 1 88 ? 28.735 72.803 26.955 1.00 99.36 69 GLY A C 1
ATOM 507 O O . GLY A 1 88 ? 27.725 73.388 27.356 1.00 98.55 69 GLY A O 1
ATOM 508 N N . ASP A 1 89 ? 29.569 73.331 26.064 1.00 100.71 70 ASP A N 1
ATOM 509 C CA . ASP A 1 89 ? 29.288 74.610 25.429 1.00 110.05 70 ASP A CA 1
ATOM 510 C C . ASP A 1 89 ? 27.985 74.514 24.650 1.00 107.55 70 ASP A C 1
ATOM 511 O O . ASP A 1 89 ? 27.685 73.489 24.035 1.00 106.76 70 ASP A O 1
ATOM 516 N N . GLY A 1 90 ? 27.215 75.597 24.675 1.00 105.28 71 GLY A N 1
ATOM 517 C CA . GLY A 1 90 ? 25.990 75.680 23.923 1.00 101.37 71 GLY A CA 1
ATOM 518 C C . GLY A 1 90 ? 24.780 75.819 24.821 1.00 95.09 71 GLY A C 1
ATOM 519 O O . GLY A 1 90 ? 24.817 75.488 26.012 1.00 86.53 71 GLY A O 1
ATOM 520 N N . PRO A 1 91 ? 23.679 76.315 24.264 1.00 95.71 72 PRO A N 1
ATOM 521 C CA . PRO A 1 91 ? 22.427 76.342 25.024 1.00 91.38 72 PRO A CA 1
ATOM 522 C C . PRO A 1 91 ? 21.919 74.928 25.260 1.00 89.82 72 PRO A C 1
ATOM 523 O O . PRO A 1 91 ? 22.273 73.981 24.552 1.00 87.17 72 PRO A O 1
ATOM 527 N N . GLU A 1 92 ? 21.087 74.790 26.286 1.00 85.74 73 GLU A N 1
ATOM 528 C CA . GLU A 1 92 ? 20.512 73.492 26.599 1.00 85.84 73 GLU A CA 1
ATOM 529 C C . GLU A 1 92 ? 19.329 73.203 25.681 1.00 79.30 73 GLU A C 1
ATOM 530 O O . GLU A 1 92 ? 18.473 74.064 25.457 1.00 73.36 73 GLU A O 1
ATOM 536 N N . CYS A 1 93 ? 19.291 71.985 25.1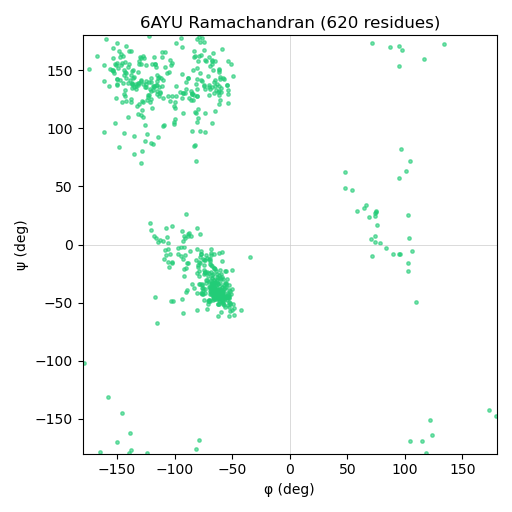40 1.00 70.71 74 CYS A N 1
ATOM 537 C CA . CYS A 1 93 ? 18.294 71.644 24.137 1.00 68.19 74 CYS A CA 1
ATOM 538 C C . CYS A 1 93 ? 17.889 70.184 24.265 1.00 59.54 74 CYS A C 1
ATOM 539 O O . CYS A 1 93 ? 18.558 69.376 24.921 1.00 61.73 74 CYS A O 1
ATOM 542 N N . ASP A 1 94 ? 16.764 69.870 23.634 1.00 55.79 75 ASP A N 1
ATOM 543 C CA . ASP A 1 94 ? 16.291 68.501 23.513 1.00 55.90 75 ASP A CA 1
ATOM 544 C C . ASP A 1 94 ? 17.019 67.799 22.365 1.00 56.84 75 ASP A C 1
ATOM 545 O O . ASP A 1 94 ? 17.210 68.368 21.289 1.00 49.41 75 ASP A O 1
ATOM 550 N N . PHE A 1 95 ? 17.406 66.553 22.593 1.00 55.88 76 PHE A N 1
ATOM 551 C CA . PHE A 1 95 ? 18.111 65.754 21.607 1.00 56.03 76 PHE A CA 1
ATOM 552 C C . PHE A 1 95 ? 17.344 64.458 21.367 1.00 59.74 76 PHE A C 1
ATOM 553 O O . PHE A 1 95 ? 17.064 63.714 22.315 1.00 56.82 76 PHE A O 1
ATOM 561 N N . ALA A 1 96 ? 17.000 64.186 20.108 1.00 53.51 77 ALA A N 1
ATOM 562 C CA . ALA A 1 96 ? 16.379 62.921 19.721 1.00 55.23 77 ALA A CA 1
ATOM 563 C C . ALA A 1 96 ? 17.259 62.220 18.696 1.00 49.16 77 ALA A C 1
ATOM 564 O O . ALA A 1 96 ? 17.700 62.840 17.727 1.00 49.23 77 ALA A O 1
ATOM 566 N N . VAL A 1 97 ? 17.507 60.937 18.902 1.00 56.27 78 VAL A N 1
ATOM 567 C CA . VAL A 1 97 ? 18.360 60.164 18.012 1.00 52.64 78 VAL A CA 1
ATOM 568 C C . VAL A 1 97 ? 17.706 58.819 17.765 1.00 48.25 78 VAL A C 1
ATOM 569 O O . VAL A 1 97 ? 17.211 58.181 18.696 1.00 58.37 78 VAL A O 1
ATOM 573 N N . ASP A 1 98 ? 17.680 58.402 16.503 1.00 48.10 79 ASP A N 1
ATOM 574 C CA . ASP A 1 98 ? 17.285 57.046 16.126 1.00 50.83 79 ASP A CA 1
ATOM 575 C C . ASP A 1 98 ? 18.452 56.476 15.333 1.00 46.99 79 ASP A C 1
ATOM 576 O O . ASP A 1 98 ? 18.562 56.730 14.118 1.00 42.11 79 ASP A O 1
ATOM 581 N N . PRO A 1 99 ? 19.358 55.736 15.973 1.00 47.20 80 PRO A N 1
ATOM 582 C CA . PRO A 1 99 ? 20.592 55.316 15.279 1.00 46.37 80 PRO A CA 1
ATOM 583 C C . PRO A 1 99 ? 20.333 54.624 13.958 1.00 45.89 80 PRO A C 1
ATOM 584 O O . PRO A 1 99 ? 21.017 54.935 12.981 1.00 42.37 80 PRO A O 1
ATOM 588 N N . ILE A 1 100 ? 19.359 53.714 13.891 1.00 44.36 81 ILE A N 1
ATOM 589 C CA . ILE A 1 100 ? 18.846 53.190 12.627 1.00 44.93 81 ILE A CA 1
ATOM 590 C C . ILE A 1 100 ? 17.330 53.121 12.736 1.00 45.92 81 ILE A C 1
ATOM 591 O O . ILE A 1 100 ? 16.802 52.502 13.664 1.00 46.81 81 ILE A O 1
ATOM 596 N N . ASP A 1 101 ? 16.629 53.740 11.794 1.00 43.02 82 ASP A N 1
ATOM 597 C CA . ASP A 1 101 ? 15.166 53.690 11.815 1.00 48.24 82 ASP A CA 1
ATOM 598 C C . ASP A 1 101 ? 14.735 52.382 11.155 1.00 52.62 82 ASP A C 1
ATOM 599 O O . ASP A 1 101 ? 14.429 52.319 9.965 1.00 50.34 82 ASP A O 1
ATOM 604 N N . GLY A 1 102 ? 14.716 51.313 11.947 1.00 57.02 83 GLY A N 1
ATOM 605 C CA . GLY A 1 102 ? 14.462 49.992 11.411 1.00 58.07 83 GLY A CA 1
ATOM 606 C C . GLY A 1 102 ? 15.711 49.138 11.317 1.00 54.55 83 GLY A C 1
ATOM 607 O O . GLY A 1 102 ? 16.207 48.876 10.218 1.00 52.79 83 GLY A O 1
ATOM 608 N N . SER A 1 103 ? 16.223 48.692 12.468 1.00 54.45 84 SER A N 1
ATOM 609 C CA . SER A 1 103 ? 17.403 47.837 12.494 1.00 60.86 84 SER A CA 1
ATOM 610 C C . SER A 1 103 ? 17.261 46.572 11.639 1.00 61.86 84 SER A C 1
ATOM 611 O O . SER A 1 103 ? 18.282 45.999 11.241 1.00 57.13 84 SER A O 1
ATOM 614 N N . THR A 1 104 ? 16.036 46.117 11.342 1.00 57.03 85 THR A N 1
ATOM 615 C CA . THR A 1 104 ? 15.885 44.885 10.564 1.00 57.78 85 THR A CA 1
ATOM 616 C C . THR A 1 104 ? 16.168 45.123 9.083 1.00 54.08 85 THR A C 1
ATOM 617 O O . THR A 1 104 ? 16.694 44.240 8.394 1.00 52.98 85 THR A O 1
ATOM 621 N N . LEU A 1 105 ? 15.827 46.306 8.574 1.00 48.60 86 LEU A N 1
ATOM 622 C CA . LEU A 1 105 ? 16.242 46.657 7.222 1.00 52.51 86 LEU A CA 1
ATOM 623 C C . LEU A 1 105 ? 17.756 46.617 7.111 1.00 52.97 86 LEU A C 1
ATOM 624 O O . LEU A 1 105 ? 18.310 46.071 6.150 1.00 48.70 86 LEU A O 1
ATOM 629 N N . MET A 1 106 ? 18.434 47.166 8.113 1.00 46.74 87 MET A N 1
ATOM 630 C CA . MET A 1 106 ? 19.883 47.164 8.145 1.00 52.14 87 MET A CA 1
ATOM 631 C C . MET A 1 106 ? 20.421 45.741 8.200 1.00 55.71 87 MET A C 1
ATOM 632 O O . MET A 1 106 ? 21.264 45.355 7.382 1.00 50.55 87 MET A O 1
ATOM 637 N N . SER A 1 107 ? 19.919 44.936 9.147 1.00 52.22 88 SER A N 1
ATOM 638 C CA . SER A 1 107 ? 20.459 43.608 9.397 1.00 47.51 88 SER A CA 1
ATOM 639 C C . SER A 1 107 ? 20.207 42.640 8.247 1.00 46.62 88 SER A C 1
ATOM 640 O O . SER A 1 107 ? 20.871 41.603 8.174 1.00 47.84 88 SER A O 1
ATOM 643 N N . LYS A 1 108 ? 19.262 42.946 7.366 1.00 52.24 89 LYS A N 1
ATOM 644 C CA . LYS A 1 108 ? 18.956 42.131 6.204 1.00 55.34 89 LYS A CA 1
ATOM 645 C C . LYS A 1 108 ? 19.433 42.761 4.905 1.00 55.01 89 LYS A C 1
ATOM 646 O O . LYS A 1 108 ? 19.360 42.116 3.850 1.00 53.33 89 LYS A O 1
ATOM 652 N N . GLY A 1 109 ? 19.889 44.008 4.948 1.00 46.83 90 GLY A N 1
ATOM 653 C CA . GLY A 1 109 ? 20.377 44.650 3.750 1.00 44.54 90 GLY A CA 1
ATOM 654 C C . GLY A 1 109 ? 19.302 45.088 2.789 1.00 55.64 90 GLY A C 1
ATOM 655 O O . GLY A 1 109 ? 19.564 45.181 1.582 1.00 53.16 90 GLY A O 1
ATOM 656 N N . MET A 1 110 ? 18.103 45.395 3.290 1.00 50.24 91 MET A N 1
ATOM 657 C CA . MET A 1 110 ? 17.010 45.861 2.456 1.00 50.73 91 MET A CA 1
ATOM 658 C C . MET A 1 110 ? 16.979 47.383 2.424 1.00 49.41 91 MET A C 1
ATOM 659 O O . MET A 1 110 ? 17.688 48.068 3.171 1.00 46.69 91 MET A O 1
ATOM 664 N N . THR A 1 111 ? 16.157 47.913 1.526 1.00 42.41 92 THR A N 1
ATOM 665 C CA . THR A 1 111 ? 16.203 49.333 1.210 1.00 52.50 92 THR A CA 1
ATOM 666 C C . THR A 1 111 ? 15.595 50.191 2.334 1.00 48.59 92 THR A C 1
ATOM 667 O O . THR A 1 111 ? 14.875 49.702 3.214 1.00 46.04 92 THR A O 1
ATOM 671 N N . ASN A 1 112 ? 15.978 51.475 2.338 1.00 46.00 93 ASN A N 1
ATOM 672 C CA . ASN A 1 112 ? 15.373 52.544 3.144 1.00 49.69 93 ASN A CA 1
ATOM 673 C C . ASN A 1 112 ? 15.709 52.526 4.636 1.00 48.31 93 ASN A C 1
ATOM 674 O O . ASN A 1 112 ? 14.920 53.020 5.452 1.00 48.55 93 ASN A O 1
ATOM 679 N N . ALA A 1 113 ? 16.858 51.985 5.026 1.00 40.47 94 ALA A N 1
ATOM 680 C CA . ALA A 1 113 ? 17.331 52.200 6.391 1.00 38.73 94 ALA A CA 1
ATOM 681 C C . ALA A 1 113 ? 18.085 53.520 6.463 1.00 39.07 94 ALA A C 1
ATOM 682 O O . ALA A 1 113 ? 18.932 53.811 5.607 1.00 36.05 94 ALA A O 1
ATOM 684 N N . ILE A 1 114 ? 17.731 54.357 7.449 1.00 40.51 95 ILE A N 1
ATOM 685 C CA . ILE A 1 114 ? 18.369 55.653 7.637 1.00 37.21 95 ILE A CA 1
ATOM 686 C C . ILE A 1 114 ? 18.781 55.813 9.095 1.00 37.79 95 ILE A C 1
ATOM 687 O O . ILE A 1 114 ? 18.270 55.140 9.994 1.00 42.39 95 ILE A O 1
ATOM 692 N N . SER A 1 115 ? 19.747 56.705 9.315 1.00 39.18 96 SER A N 1
ATOM 693 C CA . SER A 1 115 ? 20.218 57.075 10.644 1.00 40.30 96 SER A CA 1
ATOM 694 C C . SER A 1 115 ? 19.839 58.528 10.868 1.00 37.20 96 SER A C 1
ATOM 695 O O . SER A 1 115 ? 19.999 59.351 9.964 1.00 37.92 96 SER A O 1
ATOM 698 N N . VAL A 1 116 ? 19.314 58.844 12.059 1.00 39.29 97 VAL A N 1
ATOM 699 C CA . VAL A 1 116 ? 18.510 60.055 12.245 1.00 42.66 97 VAL A CA 1
ATOM 700 C C . VAL A 1 116 ? 18.842 60.755 13.553 1.00 38.43 97 VAL A C 1
ATOM 701 O O . VAL A 1 116 ? 19.015 60.107 14.589 1.00 45.10 97 VAL A O 1
ATOM 705 N N . LEU A 1 117 ? 18.855 62.087 13.520 1.00 39.47 98 LEU A N 1
ATOM 706 C CA . LEU A 1 117 ? 18.788 62.852 14.751 1.00 44.17 98 LEU A CA 1
ATOM 707 C C . LEU A 1 117 ? 17.955 64.111 14.548 1.00 45.78 98 LEU A C 1
ATOM 708 O O . LEU A 1 117 ? 17.811 64.641 13.437 1.00 43.30 98 LEU A O 1
ATOM 713 N N . ALA A 1 118 ? 17.438 64.603 15.662 1.00 40.84 99 ALA A N 1
ATOM 714 C CA . ALA A 1 118 ? 16.724 65.866 15.688 1.00 45.87 99 ALA A CA 1
ATOM 715 C C . ALA A 1 118 ? 17.072 66.585 16.982 1.00 49.25 99 ALA A C 1
ATOM 716 O O . ALA A 1 118 ? 17.324 65.950 18.016 1.00 48.91 99 ALA A O 1
ATOM 718 N N . VAL A 1 119 ? 17.103 67.916 16.904 1.00 46.97 100 VAL A N 1
ATOM 719 C CA . VAL A 1 119 ? 17.411 68.791 18.031 1.00 49.80 100 VAL A CA 1
ATOM 720 C C . VAL A 1 119 ? 16.379 69.907 18.066 1.00 52.09 100 VAL A C 1
ATOM 721 O O . VAL A 1 119 ? 16.022 70.467 17.023 1.00 50.42 100 VAL A O 1
ATOM 725 N N . ALA A 1 120 ? 15.912 70.242 19.265 1.00 49.85 101 ALA A N 1
ATOM 726 C CA . ALA A 1 120 ? 14.906 71.287 19.420 1.00 54.31 101 ALA A CA 1
ATOM 727 C C . ALA A 1 120 ? 15.109 71.955 20.774 1.00 54.06 101 ALA A C 1
ATOM 728 O O . ALA A 1 120 ? 15.939 71.523 21.583 1.00 55.89 101 ALA A O 1
ATOM 730 N N . ASP A 1 121 ? 14.355 73.027 21.009 1.00 56.37 102 ASP A N 1
ATOM 731 C CA . ASP A 1 121 ? 14.513 73.763 22.255 1.00 61.20 102 ASP A CA 1
ATOM 732 C C . ASP A 1 121 ? 14.195 72.846 23.428 1.00 58.69 102 ASP A C 1
ATOM 733 O O . ASP A 1 121 ? 13.406 71.902 23.316 1.00 59.65 102 ASP A O 1
ATOM 738 N N . ARG A 1 122 ? 14.868 73.098 24.544 1.00 60.25 103 ARG A N 1
ATOM 739 C CA . ARG A 1 122 ? 14.742 72.236 25.708 1.00 59.74 103 ARG A CA 1
ATOM 740 C C . ARG A 1 122 ? 13.297 72.195 26.194 1.00 60.06 103 ARG A C 1
ATOM 741 O O . ARG A 1 122 ? 12.642 73.233 26.319 1.00 59.24 103 ARG A O 1
ATOM 749 N N . GLY A 1 123 ? 12.793 70.979 26.425 1.00 58.29 104 GLY A N 1
ATOM 750 C CA . GLY A 1 123 ? 11.442 70.759 26.886 1.00 56.98 104 GLY A CA 1
ATOM 751 C C . GLY A 1 123 ? 10.363 70.743 25.823 1.00 58.32 104 GLY A C 1
ATOM 752 O O . GLY A 1 123 ? 9.201 70.483 26.160 1.00 60.96 104 GLY A O 1
ATOM 753 N N . THR A 1 124 ? 10.693 70.986 24.552 1.00 58.50 105 THR A N 1
ATOM 754 C CA . THR A 1 124 ? 9.660 71.111 23.525 1.00 55.53 105 THR A CA 1
ATOM 755 C C . THR A 1 124 ? 9.327 69.806 22.811 1.00 53.70 105 THR A C 1
ATOM 756 O O . THR A 1 124 ? 8.425 69.803 21.964 1.00 49.75 105 THR A O 1
ATOM 760 N N . MET A 1 125 ? 10.008 68.709 23.129 1.00 54.72 106 MET A N 1
ATOM 761 C CA . MET A 1 125 ? 9.709 67.419 22.523 1.00 50.31 106 MET A CA 1
ATOM 762 C C . MET A 1 125 ? 8.716 66.660 23.389 1.00 50.42 106 MET A C 1
ATOM 763 O O . MET A 1 125 ? 8.938 66.494 24.594 1.00 51.21 106 MET A O 1
ATOM 768 N N . PHE A 1 126 ? 7.659 66.149 22.758 1.00 49.13 107 PHE A N 1
ATOM 769 C CA . PHE A 1 126 ? 6.692 65.266 23.399 1.00 45.83 107 PHE A CA 1
ATOM 770 C C . PHE A 1 126 ? 7.378 64.102 24.108 1.00 52.57 107 PHE A C 1
ATOM 771 O O . PHE A 1 126 ? 8.484 63.706 23.726 1.00 52.56 107 PHE A O 1
ATOM 779 N N . ASP A 1 127 ? 6.719 63.516 25.121 1.00 54.73 108 ASP A N 1
ATOM 780 C CA . ASP A 1 127 ? 7.306 62.426 25.899 1.00 53.47 108 ASP A CA 1
ATOM 781 C C . ASP A 1 127 ? 7.151 61.105 25.162 1.00 52.41 108 ASP A C 1
ATOM 782 O O . ASP A 1 127 ? 6.033 60.586 25.043 1.00 58.13 108 ASP A O 1
ATOM 787 N N . PRO A 1 128 ? 8.252 60.501 24.704 1.00 54.13 109 PRO A N 1
ATOM 788 C CA . PRO A 1 128 ? 8.145 59.267 23.910 1.00 47.90 109 PRO A CA 1
ATOM 789 C C . PRO A 1 128 ? 7.703 58.069 24.711 1.00 51.87 109 PRO A C 1
ATOM 790 O O . PRO A 1 128 ? 7.391 57.028 24.118 1.00 49.63 109 PRO A O 1
ATOM 794 N N . SER A 1 129 ? 7.701 58.158 26.034 1.00 49.36 110 SER A N 1
ATOM 795 C CA . SER A 1 129 ? 7.287 57.028 26.843 1.00 55.65 110 SER A CA 1
ATOM 796 C C . SER A 1 129 ? 5.799 57.048 27.160 1.00 56.09 110 SER A C 1
ATOM 797 O O . SER A 1 129 ? 5.296 56.072 27.722 1.00 59.39 110 SER A O 1
ATOM 800 N N . ALA A 1 130 ? 5.105 58.142 26.832 1.00 54.13 111 ALA A N 1
ATOM 801 C CA . ALA A 1 130 ? 3.671 58.269 27.076 1.00 59.75 111 ALA A CA 1
ATOM 802 C C . ALA A 1 130 ? 2.930 56.988 26.719 1.00 60.39 111 ALA A C 1
ATOM 803 O O . ALA A 1 130 ? 2.258 56.388 27.562 1.00 61.98 111 ALA A O 1
ATOM 805 N N . VAL A 1 131 ? 3.081 56.535 25.474 1.00 51.19 112 VAL A N 1
ATOM 806 C CA . VAL A 1 131 ? 2.569 55.241 25.031 1.00 52.96 112 VAL A CA 1
ATOM 807 C C . VAL A 1 131 ? 3.513 54.735 23.943 1.00 52.93 112 VAL A C 1
ATOM 808 O O . VAL A 1 131 ? 4.166 55.528 23.266 1.00 53.16 112 VAL A O 1
ATOM 812 N N . PHE A 1 132 ? 3.614 53.409 23.798 1.00 53.73 113 PHE A N 1
ATOM 813 C CA . PHE A 1 132 ? 4.547 52.830 22.824 1.00 54.32 113 PHE A CA 1
ATOM 814 C C . PHE A 1 132 ? 4.198 53.217 21.392 1.00 56.50 113 PHE A C 1
ATOM 815 O O . PHE A 1 132 ? 5.097 53.498 20.586 1.00 52.60 113 PHE A O 1
ATOM 823 N N . TYR A 1 133 ? 2.907 53.198 21.047 1.00 51.95 114 TYR A N 1
ATOM 824 C CA . TYR A 1 133 ? 2.434 53.363 19.678 1.00 50.24 114 TYR A CA 1
ATOM 825 C C . TYR A 1 133 ? 1.596 54.624 19.494 1.00 49.76 114 TYR A C 1
ATOM 826 O O . TYR A 1 133 ? 0.940 55.111 20.423 1.00 49.82 114 TYR A O 1
ATOM 835 N N . MET A 1 134 ? 1.609 55.147 18.272 1.00 45.71 115 MET A N 1
ATOM 836 C CA . MET A 1 134 ? 0.683 56.200 17.906 1.00 44.93 115 MET A CA 1
ATOM 837 C C . MET A 1 134 ? 0.223 55.983 16.471 1.00 50.62 115 MET A C 1
ATOM 838 O O . MET A 1 134 ? 0.978 55.482 15.628 1.00 44.28 115 MET A O 1
ATOM 843 N N . ASN A 1 135 ? -1.050 56.295 16.229 1.00 41.46 116 ASN A N 1
ATOM 844 C CA . ASN A 1 135 ? -1.622 56.275 14.894 1.00 42.78 116 ASN A CA 1
ATOM 845 C C . ASN A 1 135 ? -1.226 57.564 14.194 1.00 39.49 116 ASN A C 1
ATOM 846 O O . ASN A 1 135 ? -1.146 58.621 14.823 1.00 41.96 116 ASN A O 1
ATOM 851 N N . LYS A 1 136 ? -0.948 57.486 12.897 1.00 39.61 117 LYS A N 1
ATOM 852 C CA . LYS A 1 136 ? -0.328 58.633 12.245 1.00 39.91 117 LYS A CA 1
ATOM 853 C C . LYS A 1 136 ? -0.901 58.835 10.862 1.00 37.48 117 LYS A C 1
ATOM 854 O O . LYS A 1 136 ? -1.322 57.891 10.188 1.00 34.07 117 LYS A O 1
ATOM 860 N N . ILE A 1 137 ? -0.856 60.082 10.429 1.00 36.78 118 ILE A N 1
ATOM 861 C CA . ILE A 1 137 ? -1.064 60.404 9.034 1.00 36.52 118 ILE A CA 1
ATOM 862 C C . ILE A 1 137 ? -0.248 61.645 8.763 1.00 41.00 118 ILE A C 1
ATOM 863 O O . ILE A 1 137 ? -0.207 62.559 9.596 1.00 40.23 118 ILE A O 1
ATOM 868 N N . ALA A 1 138 ? 0.438 61.665 7.611 1.00 41.60 119 ALA A N 1
ATOM 869 C CA . ALA A 1 138 ? 1.292 62.805 7.289 1.00 43.36 119 ALA A CA 1
ATOM 870 C C . ALA A 1 138 ? 1.251 63.091 5.792 1.00 38.57 119 ALA A C 1
ATOM 871 O O . ALA A 1 138 ? 1.096 62.170 4.996 1.00 42.03 119 ALA A O 1
ATOM 873 N N . VAL A 1 139 ? 1.342 64.377 5.425 1.00 43.44 120 VAL A N 1
ATOM 874 C CA . VAL A 1 139 ? 1.352 64.845 4.035 1.00 51.36 120 VAL A CA 1
ATOM 875 C C . VAL A 1 139 ? 2.315 66.009 3.911 1.00 52.14 120 VAL A C 1
ATOM 876 O O . VAL A 1 139 ? 2.731 66.610 4.902 1.00 54.45 120 VAL A O 1
ATOM 880 N N . GLY A 1 140 ? 2.558 66.391 2.652 1.00 52.63 121 GLY A N 1
ATOM 881 C CA . GLY A 1 140 ? 3.367 67.544 2.340 1.00 53.51 121 GLY A CA 1
ATOM 882 C C . GLY A 1 140 ? 2.599 68.840 2.470 1.00 56.98 121 GLY A C 1
ATOM 883 O O . GLY A 1 140 ? 1.387 68.876 2.736 1.00 56.26 121 GLY A O 1
ATOM 884 N N . PRO A 1 141 ? 3.317 69.943 2.266 1.00 59.49 122 PRO A N 1
ATOM 885 C CA . PRO A 1 141 ? 2.757 71.259 2.623 1.00 61.71 122 PRO A CA 1
ATOM 886 C C . PRO A 1 141 ? 1.496 71.647 1.861 1.00 65.48 122 PRO A C 1
ATOM 887 O O . PRO A 1 141 ? 0.675 72.392 2.408 1.00 66.70 122 PRO A O 1
ATOM 891 N N . ASP A 1 142 ? 1.300 71.181 0.628 1.00 60.78 123 ASP A N 1
ATOM 892 C CA . ASP A 1 142 ? 0.138 71.652 -0.116 1.00 62.19 123 ASP A CA 1
ATOM 893 C C . ASP A 1 142 ? -1.167 70.993 0.319 1.00 67.37 123 ASP A C 1
ATOM 894 O O . ASP A 1 142 ? -2.235 71.422 -0.126 1.00 72.33 123 ASP A O 1
ATOM 899 N N . ALA A 1 143 ? -1.121 69.971 1.170 1.00 67.14 124 ALA A N 1
ATOM 900 C CA . ALA A 1 143 ? -2.327 69.385 1.743 1.00 53.88 124 ALA A CA 1
ATOM 901 C C . ALA A 1 143 ? -2.308 69.456 3.264 1.00 57.71 124 ALA A C 1
ATOM 902 O O . ALA A 1 143 ? -3.051 68.731 3.928 1.00 58.09 124 ALA A O 1
ATOM 904 N N . ALA A 1 144 ? -1.474 70.331 3.827 1.00 55.79 125 ALA A N 1
ATOM 905 C CA . ALA A 1 144 ? -1.179 70.303 5.250 1.00 60.49 125 ALA A CA 1
ATOM 906 C C . ALA A 1 144 ? -2.360 70.688 6.130 1.00 67.27 125 ALA A C 1
ATOM 907 O O . ALA A 1 144 ? -2.264 70.525 7.352 1.00 64.26 125 ALA A O 1
ATOM 909 N N . HIS A 1 145 ? -3.464 71.184 5.563 1.00 59.16 126 HIS A N 1
ATOM 910 C CA . HIS A 1 145 ? -4.585 71.623 6.382 1.00 65.16 126 HIS A CA 1
ATOM 911 C C . HIS A 1 145 ? -5.862 70.815 6.172 1.00 63.48 126 HIS A C 1
ATOM 912 O O . HIS A 1 145 ? -6.885 71.154 6.773 1.00 62.40 126 HIS A O 1
ATOM 919 N N . VAL A 1 146 ? -5.838 69.744 5.377 1.00 58.14 127 VAL A N 1
ATOM 920 C CA . VAL A 1 146 ? -7.044 68.970 5.103 1.00 53.46 127 VAL A CA 1
ATOM 921 C C . VAL A 1 146 ? -7.042 67.623 5.820 1.00 58.53 127 VAL A C 1
ATOM 922 O O . VAL A 1 146 ? -7.957 66.814 5.617 1.00 59.32 127 VAL A O 1
ATOM 926 N N . LEU A 1 147 ? -6.054 67.368 6.675 1.00 58.70 128 LEU A N 1
ATOM 927 C CA . LEU A 1 147 ? -5.943 66.090 7.369 1.00 52.49 128 LEU A CA 1
ATOM 928 C C . LEU A 1 147 ? -6.932 65.990 8.518 1.00 51.17 128 LEU A C 1
ATOM 929 O O . LEU A 1 147 ? -7.136 66.951 9.261 1.00 55.53 128 LEU A O 1
ATOM 934 N N . ASP A 1 148 ? -7.496 64.795 8.695 1.00 50.06 129 ASP A N 1
ATOM 935 C CA . ASP A 1 148 ? -8.361 64.503 9.836 1.00 49.96 129 ASP A CA 1
ATOM 936 C C . ASP A 1 148 ? -8.078 63.056 10.226 1.00 49.54 129 ASP A C 1
ATOM 937 O O . ASP A 1 148 ? -8.645 62.129 9.636 1.00 53.64 129 ASP A O 1
ATOM 942 N N . ILE A 1 149 ? -7.205 62.864 11.215 1.00 48.21 130 ILE A N 1
ATOM 943 C CA . ILE A 1 149 ? -6.862 61.501 11.594 1.00 50.57 130 ILE A CA 1
ATOM 944 C C . ILE A 1 149 ? -8.059 60.756 12.190 1.00 52.37 130 ILE A C 1
ATOM 945 O O . ILE A 1 149 ? -8.070 59.520 12.175 1.00 50.06 130 ILE A O 1
ATOM 950 N N . THR A 1 150 ? -9.097 61.464 12.674 1.00 54.11 131 THR A N 1
ATOM 951 C CA . THR A 1 150 ? -10.280 60.773 13.200 1.00 59.87 131 THR A CA 1
ATOM 952 C C . THR A 1 150 ? -11.236 60.282 12.113 1.00 54.43 131 THR A C 1
ATOM 953 O O . THR A 1 150 ? -12.067 59.414 12.398 1.00 57.82 131 THR A O 1
ATOM 957 N N . ALA A 1 151 ? -11.141 60.784 10.885 1.00 49.63 132 ALA A N 1
ATOM 958 C CA . ALA A 1 151 ? -11.956 60.262 9.785 1.00 51.58 132 ALA A CA 1
ATOM 959 C C . ALA A 1 151 ? -11.309 59.017 9.171 1.00 51.33 132 ALA A C 1
ATOM 960 O O . ALA A 1 151 ? -10.117 58.774 9.367 1.00 53.57 132 ALA A O 1
ATOM 962 N N . PRO A 1 152 ? -12.064 58.198 8.431 1.00 50.55 133 PRO A N 1
ATOM 963 C CA . PRO A 1 152 ? -11.442 57.038 7.780 1.00 45.25 133 PRO A CA 1
ATOM 964 C C . PRO A 1 152 ? -10.469 57.479 6.700 1.00 50.18 133 PRO A C 1
ATOM 965 O O . PRO A 1 152 ? -10.470 58.634 6.255 1.00 45.02 133 PRO A O 1
ATOM 969 N N . ILE A 1 153 ? -9.623 56.530 6.280 1.00 49.22 134 ILE A N 1
ATOM 970 C CA . ILE A 1 153 ? -8.508 56.886 5.400 1.00 51.00 134 ILE A CA 1
ATOM 971 C C . ILE A 1 153 ? -9.029 57.327 4.039 1.00 48.24 134 ILE A C 1
ATOM 972 O O . ILE A 1 153 ? -8.512 58.285 3.444 1.00 46.86 134 ILE A O 1
ATOM 977 N N . SER A 1 154 ? -10.082 56.661 3.545 1.00 50.30 135 SER A N 1
ATOM 978 C CA . SER A 1 154 ? -10.735 57.051 2.293 1.00 54.58 135 SER A CA 1
ATOM 979 C C . SER A 1 154 ? -11.086 58.535 2.271 1.00 54.21 135 SER A C 1
ATOM 980 O O . SER A 1 154 ? -10.874 59.221 1.263 1.00 56.31 135 SER A O 1
ATOM 983 N N . GLU A 1 155 ? -11.598 59.056 3.386 1.00 48.91 136 GLU A N 1
ATOM 984 C CA . GLU A 1 155 ? -11.894 60.483 3.472 1.00 49.36 136 GLU A CA 1
ATOM 985 C C . GLU A 1 155 ? -10.621 61.312 3.367 1.00 54.77 136 GLU A C 1
ATOM 986 O O . GLU A 1 155 ? -10.581 62.336 2.672 1.00 53.75 136 GLU A O 1
ATOM 992 N N . ASN A 1 156 ? -9.571 60.906 4.082 1.00 50.80 137 ASN A N 1
ATOM 993 C CA . ASN A 1 156 ? -8.320 61.651 3.999 1.00 48.99 137 ASN A CA 1
ATOM 994 C C . ASN A 1 156 ? -7.737 61.574 2.591 1.00 45.73 137 ASN A C 1
ATOM 995 O O . ASN A 1 156 ? -7.242 62.575 2.059 1.00 47.40 137 ASN A O 1
ATOM 1000 N N . ILE A 1 157 ? -7.801 60.401 1.964 1.00 45.52 138 ILE A N 1
ATOM 1001 C CA . ILE A 1 157 ? -7.243 60.254 0.624 1.00 53.73 138 ILE A CA 1
ATOM 1002 C C . ILE A 1 157 ? -7.957 61.180 -0.353 1.00 59.44 138 ILE A C 1
ATOM 1003 O O . ILE A 1 157 ? -7.325 61.908 -1.129 1.00 61.02 138 ILE A O 1
ATOM 1008 N N . ARG A 1 158 ? -9.290 61.170 -0.324 1.00 61.28 139 ARG A N 1
ATOM 1009 C CA . ARG A 1 158 ? -10.047 62.005 -1.247 1.00 58.37 139 ARG A CA 1
ATOM 1010 C C . ARG A 1 158 ? -9.791 63.483 -0.975 1.00 61.34 139 ARG A C 1
ATOM 1011 O O . ARG A 1 158 ? -9.628 64.267 -1.917 1.00 63.95 139 ARG A O 1
ATOM 1019 N N . ALA A 1 159 ? -9.687 63.879 0.302 1.00 52.76 140 ALA A N 1
ATOM 1020 C CA . ALA A 1 159 ? -9.429 65.286 0.599 1.00 49.80 140 ALA A CA 1
ATOM 1021 C C . ALA A 1 159 ? -8.054 65.719 0.104 1.00 60.77 140 ALA A C 1
ATOM 1022 O O . ALA A 1 159 ? -7.915 66.795 -0.494 1.00 62.02 140 ALA A O 1
ATOM 1024 N N . VAL A 1 160 ? -7.021 64.903 0.366 1.00 61.41 141 VAL A N 1
ATOM 1025 C CA . VAL A 1 160 ? -5.675 65.191 -0.130 1.00 60.83 141 VAL A CA 1
ATOM 1026 C C . VAL A 1 160 ? -5.651 65.172 -1.651 1.00 56.30 141 VAL A C 1
ATOM 1027 O O . VAL A 1 160 ? -4.986 65.995 -2.285 1.00 60.46 141 VAL A O 1
ATOM 1031 N N . ALA A 1 161 ? -6.354 64.217 -2.257 1.00 58.90 142 ALA A N 1
ATOM 1032 C CA . ALA A 1 161 ? -6.365 64.117 -3.710 1.00 65.53 142 ALA A CA 1
ATOM 1033 C C . ALA A 1 161 ? -6.934 65.379 -4.338 1.00 68.38 142 ALA A C 1
ATOM 1034 O O . ALA A 1 161 ? -6.385 65.895 -5.318 1.00 67.20 142 ALA A O 1
ATOM 1036 N N . LYS A 1 162 ? -8.016 65.911 -3.760 1.00 67.89 143 LYS A N 1
ATOM 1037 C CA . LYS A 1 162 ? -8.681 67.079 -4.334 1.00 71.36 143 LYS A CA 1
ATOM 1038 C C . LYS A 1 162 ? -7.834 68.336 -4.177 1.00 71.38 143 LYS A C 1
ATOM 1039 O O . LYS A 1 162 ? -7.646 69.089 -5.140 1.00 75.92 143 LYS A O 1
ATOM 1045 N N . VAL A 1 163 ? -7.325 68.589 -2.966 1.00 71.60 144 VAL A N 1
ATOM 1046 C CA . VAL A 1 163 ? -6.520 69.788 -2.729 1.00 69.95 144 VAL A CA 1
ATOM 1047 C C . VAL A 1 163 ? -5.242 69.755 -3.553 1.00 66.57 144 VAL A C 1
ATOM 1048 O O . VAL A 1 163 ? -4.695 70.803 -3.907 1.00 74.35 144 VAL A O 1
ATOM 1052 N N . LYS A 1 164 ? -4.743 68.566 -3.871 1.00 72.19 145 LYS A N 1
ATOM 1053 C CA . LYS A 1 164 ? -3.568 68.433 -4.715 1.00 71.27 145 LYS A CA 1
ATOM 1054 C C . LYS A 1 164 ? -3.913 68.422 -6.194 1.00 73.06 145 LYS A C 1
ATOM 1055 O O . LYS A 1 164 ? -3.001 68.428 -7.029 1.00 69.19 145 LYS A O 1
ATOM 1061 N N . ASP A 1 165 ? -5.200 68.408 -6.529 1.00 74.50 146 ASP A N 1
ATOM 1062 C CA . ASP A 1 165 ? -5.655 68.219 -7.900 1.00 76.34 146 ASP A CA 1
ATOM 1063 C C . ASP A 1 165 ? -4.933 67.033 -8.538 1.00 75.72 146 ASP A C 1
ATOM 1064 O O . ASP A 1 165 ? -4.169 67.163 -9.497 1.00 77.39 146 ASP A O 1
ATOM 1069 N N . LEU A 1 166 ? -5.157 65.865 -7.945 1.00 75.87 147 LEU A N 1
ATOM 1070 C CA . LEU A 1 166 ? -4.714 64.596 -8.497 1.00 71.18 147 LEU A CA 1
ATOM 1071 C C . LEU A 1 166 ? -5.892 63.639 -8.529 1.00 71.32 147 LEU A C 1
ATOM 1072 O O . LEU A 1 166 ? -6.848 63.771 -7.760 1.00 70.87 147 LEU A O 1
ATOM 1077 N N . SER A 1 167 ? -5.814 62.664 -9.425 1.00 72.19 148 SER A N 1
ATOM 1078 C CA . SER A 1 167 ? -6.755 61.559 -9.364 1.00 68.71 148 SER A CA 1
ATOM 1079 C C . SER A 1 167 ? -6.391 60.642 -8.204 1.00 71.22 148 SER A C 1
ATOM 1080 O O . SER A 1 167 ? -5.215 60.352 -7.962 1.00 74.45 148 SER A O 1
ATOM 1083 N N . VAL A 1 168 ? -7.414 60.201 -7.475 1.00 68.32 149 VAL A N 1
ATOM 1084 C CA . VAL A 1 168 ? -7.202 59.321 -6.333 1.00 64.78 149 VAL A CA 1
ATOM 1085 C C . VAL A 1 168 ? -6.364 58.108 -6.725 1.00 65.85 149 VAL A C 1
ATOM 1086 O O . VAL A 1 168 ? -5.485 57.671 -5.970 1.00 62.87 149 VAL A O 1
ATOM 1090 N N . ARG A 1 169 ? -6.605 57.558 -7.921 1.00 62.28 150 ARG A N 1
ATOM 1091 C CA . ARG A 1 169 ? -5.889 56.371 -8.375 1.00 61.70 150 ARG A CA 1
ATOM 1092 C C . ARG A 1 169 ? -4.421 56.639 -8.657 1.00 61.35 150 ARG A C 1
ATOM 1093 O O . ARG A 1 169 ? -3.685 55.699 -8.985 1.00 64.07 150 ARG A O 1
ATOM 1101 N N . ASP A 1 170 ? -3.985 57.886 -8.542 1.00 60.30 151 ASP A N 1
ATOM 1102 C CA . ASP A 1 170 ? -2.582 58.253 -8.628 1.00 64.42 151 ASP A CA 1
ATOM 1103 C C . ASP A 1 170 ? -1.989 58.605 -7.272 0.93 62.75 151 ASP A C 1
ATOM 1104 O O . ASP A 1 170 ? -0.786 58.877 -7.184 1.00 63.05 151 ASP A O 1
ATOM 1109 N N . MET A 1 171 ? -2.806 58.621 -6.223 1.00 60.16 152 MET A N 1
ATOM 1110 C CA . MET A 1 171 ? -2.301 58.792 -4.867 1.00 59.82 152 MET A CA 1
ATOM 1111 C C . MET A 1 171 ? -1.545 57.544 -4.437 1.00 55.33 152 MET A C 1
ATOM 1112 O O . MET A 1 171 ? -1.993 56.420 -4.680 1.00 55.55 152 MET A O 1
ATOM 1117 N N . THR A 1 172 ? -0.403 57.739 -3.779 1.00 52.86 153 THR A N 1
ATOM 1118 C CA . THR A 1 172 ? 0.393 56.632 -3.253 1.00 53.39 153 THR A CA 1
ATOM 1119 C C . THR A 1 172 ? 0.554 56.781 -1.745 1.00 46.50 153 THR A C 1
ATOM 1120 O O . THR A 1 172 ? 1.066 57.799 -1.268 1.00 47.83 153 THR A O 1
ATOM 1124 N N . VAL A 1 173 ? 0.130 55.759 -1.002 1.00 46.52 154 VAL A N 1
ATOM 1125 C CA . VAL A 1 173 ? 0.092 55.796 0.457 1.00 47.46 154 VAL A CA 1
ATOM 1126 C C . VAL A 1 173 ? 1.165 54.860 0.977 1.00 45.54 154 VAL A C 1
ATOM 1127 O O . VAL A 1 173 ? 1.195 53.685 0.608 1.00 44.96 154 VAL A O 1
ATOM 1131 N N . CYS A 1 174 ? 2.035 55.364 1.840 1.00 41.27 155 CYS A N 1
ATOM 1132 C CA . CYS A 1 174 ? 3.055 54.508 2.428 1.00 41.15 155 CYS A CA 1
ATOM 1133 C C . CYS A 1 174 ? 2.516 53.915 3.729 1.00 41.02 155 CYS A C 1
ATOM 1134 O O . CYS A 1 174 ? 1.976 54.646 4.568 1.00 42.70 155 CYS A O 1
ATOM 1137 N N . ILE A 1 175 ? 2.640 52.597 3.890 1.00 40.77 156 ILE A N 1
ATOM 1138 C CA . ILE A 1 175 ? 2.036 51.899 5.026 1.00 41.00 156 ILE A CA 1
ATOM 1139 C C . ILE A 1 175 ? 2.958 50.781 5.492 1.00 42.71 156 ILE A C 1
ATOM 1140 O O . ILE A 1 175 ? 3.432 49.987 4.674 1.00 45.58 156 ILE A O 1
ATOM 1145 N N . LEU A 1 176 ? 3.182 50.687 6.808 1.00 38.32 157 LEU A N 1
ATOM 1146 C CA . LEU A 1 176 ? 3.891 49.530 7.351 1.00 38.82 157 LEU A CA 1
ATOM 1147 C C . LEU A 1 176 ? 3.096 48.249 7.133 1.00 42.90 157 LEU A C 1
ATOM 1148 O O . LEU A 1 176 ? 1.897 48.177 7.442 1.00 42.41 157 LEU A O 1
ATOM 1153 N N . ASP A 1 177 ? 3.778 47.208 6.654 1.00 41.12 158 ASP A N 1
ATOM 1154 C CA . ASP A 1 177 ? 3.133 45.926 6.399 1.00 43.26 158 ASP A CA 1
ATOM 1155 C C . ASP A 1 177 ? 3.027 45.182 7.720 1.00 47.78 158 ASP A C 1
ATOM 1156 O O . ASP A 1 177 ? 4.017 44.657 8.226 1.00 44.98 158 ASP A O 1
ATOM 1161 N N . ARG A 1 178 ? 1.814 45.124 8.283 1.00 43.34 159 ARG A N 1
ATOM 1162 C CA . ARG A 1 178 ? 1.580 44.573 9.612 1.00 44.06 159 ARG A CA 1
ATOM 1163 C C . ARG A 1 178 ? 0.179 43.994 9.646 1.00 46.66 159 ARG A C 1
ATOM 1164 O O . ARG A 1 178 ? -0.747 44.604 9.080 1.00 43.59 159 ARG A O 1
ATOM 1172 N N . PRO A 1 179 ? -0.016 42.863 10.331 1.00 46.80 160 PRO A N 1
ATOM 1173 C CA . PRO A 1 179 ? -1.380 42.331 10.501 1.00 45.65 160 PRO A CA 1
ATOM 1174 C C . PRO A 1 179 ? -2.375 43.359 11.010 1.00 43.71 160 PRO A C 1
ATOM 1175 O O . PRO A 1 179 ? -3.520 43.375 10.541 1.00 44.14 160 PRO A O 1
ATOM 1179 N N . ARG A 1 180 ? -1.963 44.242 11.921 1.00 38.74 161 ARG A N 1
ATOM 1180 C CA . ARG A 1 180 ? -2.841 45.272 12.470 1.00 42.09 161 ARG A CA 1
ATOM 1181 C C . ARG A 1 180 ? -3.280 46.296 11.430 1.00 45.21 161 ARG A C 1
ATOM 1182 O O . ARG A 1 180 ? -4.136 47.139 11.730 1.00 38.48 161 ARG A O 1
ATOM 1190 N N . HIS A 1 181 ? -2.713 46.262 10.228 1.00 44.03 162 HIS A N 1
ATOM 1191 C CA . HIS A 1 181 ? -3.067 47.214 9.184 1.00 45.54 162 HIS A CA 1
ATOM 1192 C C . HIS A 1 181 ? -3.888 46.568 8.072 1.00 41.37 162 HIS A C 1
ATOM 1193 O O . HIS A 1 181 ? -4.064 47.173 7.010 1.00 40.31 162 HIS A O 1
ATOM 1200 N N . ALA A 1 182 ? -4.425 45.368 8.308 1.00 41.05 163 ALA A N 1
ATOM 1201 C CA . ALA A 1 182 ? -5.228 44.692 7.292 1.00 41.35 163 ALA A CA 1
ATOM 1202 C C . ALA A 1 182 ? -6.407 45.548 6.843 1.00 41.68 163 ALA A C 1
ATOM 1203 O O . ALA A 1 182 ? -6.674 45.664 5.643 1.00 45.02 163 ALA A O 1
ATOM 1205 N N . GLN A 1 183 ? -7.116 46.180 7.785 1.00 37.23 164 GLN A N 1
ATOM 1206 C CA . GLN A 1 183 ? -8.248 47.018 7.383 1.00 42.84 164 GLN A CA 1
ATOM 1207 C C . GLN A 1 183 ? -7.777 48.265 6.652 1.00 42.13 164 GLN A C 1
ATOM 1208 O O . GLN A 1 183 ? -8.328 48.623 5.603 1.00 44.94 164 GLN A O 1
ATOM 1214 N N . LEU A 1 184 ? -6.791 48.966 7.220 1.00 38.35 165 LEU A N 1
ATOM 1215 C CA . LEU A 1 184 ? -6.257 50.174 6.599 1.00 42.27 165 LEU A CA 1
ATOM 1216 C C . LEU A 1 184 ? -5.783 49.913 5.173 1.00 39.75 165 LEU A C 1
ATOM 1217 O O . LEU A 1 184 ? -6.077 50.689 4.260 1.00 42.81 165 LEU A O 1
ATOM 1222 N N . ILE A 1 185 ? -5.071 48.815 4.962 1.00 44.76 166 ILE A N 1
ATOM 1223 C CA . ILE A 1 185 ? -4.607 48.479 3.623 1.00 44.06 166 ILE A CA 1
ATOM 1224 C C . ILE A 1 185 ? -5.795 48.261 2.694 1.00 46.86 166 ILE A C 1
ATOM 1225 O O . ILE A 1 185 ? -5.872 48.858 1.614 1.00 45.16 166 ILE A O 1
ATOM 1230 N N . HIS A 1 186 ? -6.743 47.410 3.107 1.00 42.35 167 HIS A N 1
ATOM 1231 C CA . HIS A 1 186 ? -7.955 47.186 2.320 1.00 44.28 167 HIS A CA 1
ATOM 1232 C C . HIS A 1 186 ? -8.656 48.492 1.968 1.00 48.50 167 HIS A C 1
ATOM 1233 O O . HIS A 1 186 ? -9.100 48.677 0.829 1.00 49.00 167 HIS A O 1
ATOM 1240 N N . ASP A 1 187 ? -8.797 49.396 2.944 1.00 43.75 168 ASP A N 1
ATOM 1241 C CA . ASP A 1 187 ? -9.548 50.624 2.705 1.00 46.40 168 ASP A CA 1
ATOM 1242 C C . ASP A 1 187 ? -8.836 51.529 1.714 1.00 49.86 168 ASP A C 1
ATOM 1243 O O . ASP A 1 187 ? -9.488 52.264 0.962 1.00 47.55 168 ASP A O 1
ATOM 1248 N N . VAL A 1 188 ? -7.500 51.538 1.737 1.00 48.03 169 VAL A N 1
ATOM 1249 C CA . VAL A 1 188 ? -6.763 52.345 0.772 1.00 46.95 169 VAL A CA 1
ATOM 1250 C C . VAL A 1 188 ? -6.985 51.807 -0.632 1.00 47.58 169 VAL A C 1
ATOM 1251 O O . VAL A 1 188 ? -7.277 52.566 -1.564 1.00 49.41 169 VAL A O 1
ATOM 1255 N N . ARG A 1 189 ? -6.874 50.487 -0.800 1.00 44.88 170 ARG A N 1
ATOM 1256 C CA . ARG A 1 189 ? -7.083 49.879 -2.112 1.00 49.23 170 ARG A CA 1
ATOM 1257 C C . ARG A 1 189 ? -8.493 50.135 -2.630 1.00 58.61 170 ARG A C 1
ATOM 1258 O O . ARG A 1 189 ? -8.676 50.525 -3.790 1.00 56.64 170 ARG A O 1
ATOM 1266 N N . ALA A 1 190 ? -9.510 49.882 -1.790 1.00 56.94 171 ALA A N 1
ATOM 1267 C CA . ALA A 1 190 ? -10.896 50.106 -2.197 1.00 53.96 171 ALA A CA 1
ATOM 1268 C C . ALA A 1 190 ? -11.121 51.549 -2.603 1.00 50.55 171 ALA A C 1
ATOM 1269 O O . ALA A 1 190 ? -11.993 51.836 -3.423 1.00 64.95 171 ALA A O 1
ATOM 1271 N N . THR A 1 191 ? -10.361 52.472 -2.017 1.00 56.20 172 THR A N 1
ATOM 1272 C CA . THR A 1 191 ? -10.353 53.850 -2.482 1.00 51.81 172 THR A CA 1
ATOM 1273 C C . THR A 1 191 ? -9.865 53.940 -3.926 1.00 58.02 172 THR A C 1
ATOM 1274 O O . THR A 1 191 ? -10.246 54.856 -4.663 1.00 51.28 172 THR A O 1
ATOM 1278 N N . GLY A 1 192 ? -9.057 52.982 -4.362 1.00 56.36 173 GLY A N 1
ATOM 1279 C CA . GLY A 1 192 ? -8.418 53.059 -5.653 1.00 59.85 173 GLY A CA 1
ATOM 1280 C C . GLY A 1 192 ? -7.008 53.609 -5.624 1.00 57.97 173 GLY A C 1
ATOM 1281 O O . GLY A 1 192 ? -6.332 53.579 -6.659 1.00 58.23 173 GLY A O 1
ATOM 1282 N N . ALA A 1 193 ? -6.543 54.110 -4.481 1.00 48.62 174 ALA A N 1
ATOM 1283 C CA . ALA A 1 193 ? -5.191 54.634 -4.431 1.00 51.71 174 ALA A CA 1
ATOM 1284 C C . ALA A 1 193 ? -4.189 53.483 -4.420 1.00 52.33 174 ALA A C 1
ATOM 1285 O O . ALA A 1 193 ? -4.552 52.307 -4.338 1.00 50.51 174 ALA A O 1
ATOM 1287 N N . ARG A 1 194 ? -2.909 53.824 -4.499 1.00 52.58 175 ARG A N 1
ATOM 1288 C CA . ARG A 1 194 ? -1.870 52.804 -4.441 1.00 53.40 175 ARG A CA 1
ATOM 1289 C C . ARG A 1 194 ? -1.193 52.795 -3.077 1.00 47.80 175 ARG A C 1
ATOM 1290 O O . ARG A 1 194 ? -1.216 53.782 -2.336 1.00 52.99 175 ARG A O 1
ATOM 1298 N N . ILE A 1 195 ? -0.563 51.666 -2.757 1.00 47.24 176 ILE A N 1
ATOM 1299 C CA . ILE A 1 195 ? 0.138 51.491 -1.491 1.00 47.60 176 ILE A CA 1
ATOM 1300 C C . ILE A 1 195 ? 1.599 51.159 -1.768 1.00 50.64 176 ILE A C 1
ATOM 1301 O O . ILE A 1 195 ? 1.902 50.254 -2.558 1.00 45.02 176 ILE A O 1
ATOM 1306 N N . ARG A 1 196 ? 2.490 51.832 -1.059 1.00 43.68 177 ARG A N 1
ATOM 1307 C CA . ARG A 1 196 ? 3.888 51.435 -0.979 1.00 43.33 177 ARG A CA 1
ATOM 1308 C C . ARG A 1 196 ? 4.077 50.705 0.352 1.00 40.28 177 ARG A C 1
ATOM 1309 O O . ARG A 1 196 ? 4.096 51.329 1.412 1.00 42.55 177 ARG A O 1
ATOM 1317 N N . LEU A 1 197 ? 4.168 49.382 0.314 1.00 42.80 178 LEU A N 1
ATOM 1318 C CA . LEU A 1 197 ? 4.292 48.644 1.560 1.00 45.72 178 LEU A CA 1
ATOM 1319 C C . LEU A 1 197 ? 5.741 48.708 2.011 1.00 47.68 178 LEU A C 1
ATOM 1320 O O . LEU A 1 197 ? 6.652 48.437 1.224 1.00 39.82 178 LEU A O 1
ATOM 1325 N N . ILE A 1 198 ? 5.957 49.114 3.255 1.00 44.17 179 ILE A N 1
ATOM 1326 C CA . ILE A 1 198 ? 7.280 49.074 3.864 1.00 43.30 179 ILE A CA 1
ATOM 1327 C C . ILE A 1 198 ? 7.240 48.092 5.027 1.00 47.99 179 ILE A C 1
ATOM 1328 O O . ILE A 1 198 ? 6.213 47.935 5.700 1.00 42.34 179 ILE A O 1
ATOM 1333 N N . THR A 1 199 ? 8.356 47.400 5.248 1.00 43.89 180 THR A N 1
ATOM 1334 C CA . THR A 1 199 ? 8.452 46.468 6.365 1.00 39.63 180 THR A CA 1
ATOM 1335 C C . THR A 1 199 ? 8.940 47.129 7.650 1.00 42.77 180 THR A C 1
ATOM 1336 O O . THR A 1 199 ? 8.752 46.559 8.728 1.00 42.65 180 THR A O 1
ATOM 1340 N N . ASP A 1 200 ? 9.521 48.321 7.570 1.00 41.89 181 ASP A N 1
ATOM 1341 C CA . ASP A 1 200 ? 9.998 49.057 8.733 1.00 43.09 181 ASP A CA 1
ATOM 1342 C C . ASP A 1 200 ? 10.299 50.471 8.272 1.00 46.25 181 ASP A C 1
ATOM 1343 O O . ASP A 1 200 ? 10.460 50.719 7.075 1.00 46.61 181 ASP A O 1
ATOM 1348 N N . GLY A 1 201 ? 10.399 51.390 9.230 1.00 41.65 182 GLY A N 1
ATOM 1349 C CA . GLY A 1 201 ? 10.959 52.703 8.941 1.00 42.42 182 GLY A CA 1
ATOM 1350 C C . GLY A 1 201 ? 9.973 53.797 8.604 1.00 45.35 182 GLY A C 1
ATOM 1351 O O . GLY A 1 201 ? 10.078 54.430 7.543 1.00 39.72 182 GLY A O 1
ATOM 1352 N N . ASP A 1 202 ? 9.019 54.066 9.495 1.00 43.32 183 ASP A N 1
ATOM 1353 C CA . ASP A 1 202 ? 8.073 55.126 9.190 1.00 41.52 183 ASP A CA 1
ATOM 1354 C C . ASP A 1 202 ? 8.581 56.499 9.594 1.00 42.96 183 ASP A C 1
ATOM 1355 O O . ASP A 1 202 ? 7.847 57.472 9.438 1.00 44.53 183 ASP A O 1
ATOM 1360 N N . VAL A 1 203 ? 9.838 56.642 10.026 1.00 39.15 184 VAL A N 1
ATOM 1361 C CA . VAL A 1 203 ? 10.416 57.982 9.938 1.00 38.40 184 VAL A CA 1
ATOM 1362 C C . VAL A 1 203 ? 10.758 58.297 8.488 1.00 41.85 184 VAL A C 1
ATOM 1363 O O . VAL A 1 203 ? 10.438 59.371 7.972 1.00 45.53 184 VAL A O 1
ATOM 1367 N N . ALA A 1 204 ? 11.418 57.359 7.809 1.00 44.01 185 ALA A N 1
ATOM 1368 C CA . ALA A 1 204 ? 11.704 57.539 6.391 1.00 42.05 185 ALA A CA 1
ATOM 1369 C C . ALA A 1 204 ? 10.418 57.646 5.581 1.00 45.09 185 ALA A C 1
ATOM 1370 O O . ALA A 1 204 ? 10.337 58.434 4.634 1.00 49.25 185 ALA A O 1
ATOM 1372 N N . GLY A 1 205 ? 9.403 56.850 5.922 1.00 42.65 186 GLY A N 1
ATOM 1373 C CA . GLY A 1 205 ? 8.163 56.903 5.163 1.00 41.34 186 GLY A CA 1
ATOM 1374 C C . GLY A 1 205 ? 7.408 58.194 5.384 1.00 46.63 186 GLY A C 1
ATOM 1375 O O . GLY A 1 205 ? 6.710 58.679 4.485 1.00 46.02 186 GLY A O 1
ATOM 1376 N N . ALA A 1 206 ? 7.533 58.769 6.580 1.00 44.40 187 ALA A N 1
ATOM 1377 C CA . ALA A 1 206 ? 6.920 60.066 6.840 1.00 46.10 187 ALA A CA 1
ATOM 1378 C C . ALA A 1 206 ? 7.583 61.156 6.009 1.00 50.53 187 ALA A C 1
ATOM 1379 O O . ALA A 1 206 ? 6.899 61.999 5.417 1.00 50.29 187 ALA A O 1
ATOM 1381 N N . ILE A 1 207 ? 8.915 61.155 5.948 1.00 49.46 188 ILE A N 1
ATOM 1382 C CA . ILE A 1 207 ? 9.607 62.208 5.220 1.00 51.89 188 ILE A CA 1
ATOM 1383 C C . ILE A 1 207 ? 9.302 62.118 3.736 1.00 47.58 188 ILE A C 1
ATOM 1384 O O . ILE A 1 207 ? 9.143 63.141 3.060 1.00 52.53 188 ILE A O 1
ATOM 1389 N N . SER A 1 208 ? 9.199 60.905 3.206 1.00 40.09 189 SER A N 1
ATOM 1390 C CA . SER A 1 208 ? 8.917 60.770 1.785 1.00 51.05 189 SER A CA 1
ATOM 1391 C C . SER A 1 208 ? 7.506 61.253 1.442 1.00 54.89 189 SER A C 1
ATOM 1392 O O . SER A 1 208 ? 7.293 61.846 0.379 1.00 54.89 189 SER A O 1
ATOM 1395 N N . ALA A 1 209 ? 6.530 61.031 2.329 1.00 50.37 190 ALA A N 1
ATOM 1396 C CA . ALA A 1 209 ? 5.201 61.593 2.096 1.00 48.88 190 ALA A CA 1
ATOM 1397 C C . ALA A 1 209 ? 5.269 63.109 1.990 1.00 51.55 190 ALA A C 1
ATOM 1398 O O . ALA A 1 209 ? 4.637 63.710 1.113 1.00 53.57 190 ALA A O 1
ATOM 1400 N N . CYS A 1 210 ? 6.055 63.746 2.866 1.00 49.51 191 CYS A N 1
ATOM 1401 C CA . CYS A 1 210 ? 6.094 65.201 2.913 1.00 50.95 191 CYS A CA 1
ATOM 1402 C C . CYS A 1 210 ? 6.952 65.816 1.819 1.00 57.64 191 CYS A C 1
ATOM 1403 O O . CYS A 1 210 ? 6.686 66.958 1.429 1.00 56.54 191 CYS A O 1
ATOM 1406 N N . ARG A 1 211 ? 7.957 65.100 1.315 1.00 54.20 192 ARG A N 1
ATOM 1407 C CA . ARG A 1 211 ? 8.784 65.640 0.238 1.00 59.91 192 ARG A CA 1
ATOM 1408 C C . ARG A 1 211 ? 7.933 65.836 -1.018 1.00 61.39 192 ARG A C 1
ATOM 1409 O O . ARG A 1 211 ? 7.138 64.960 -1.371 1.00 64.33 192 ARG A O 1
ATOM 1417 N N . PRO A 1 212 ? 8.083 66.969 -1.714 1.00 68.23 193 PRO A N 1
ATOM 1418 C CA . PRO A 1 212 ? 7.078 67.338 -2.732 1.00 72.03 193 PRO A CA 1
ATOM 1419 C C . PRO A 1 212 ? 6.882 66.324 -3.848 1.00 80.85 193 PRO A C 1
ATOM 1420 O O . PRO A 1 212 ? 5.731 65.970 -4.152 1.00 90.96 193 PRO A O 1
ATOM 1424 N N . HIS A 1 213 ? 7.952 65.847 -4.487 1.00 74.69 194 HIS A N 1
ATOM 1425 C CA . HIS A 1 213 ? 7.806 64.975 -5.654 1.00 74.58 194 HIS A CA 1
ATOM 1426 C C . HIS A 1 213 ? 8.670 63.735 -5.452 1.00 71.92 194 HIS A C 1
ATOM 1427 O O . HIS A 1 213 ? 9.683 63.529 -6.124 1.00 65.17 194 HIS A O 1
ATOM 1434 N N . SER A 1 214 ? 8.234 62.897 -4.514 1.00 65.00 195 SER A N 1
ATOM 1435 C CA . SER A 1 214 ? 8.946 61.699 -4.111 1.00 56.46 195 SER A CA 1
ATOM 1436 C C . SER A 1 214 ? 8.257 60.426 -4.565 1.00 58.92 195 SER A C 1
ATOM 1437 O O . SER A 1 214 ? 8.855 59.350 -4.466 1.00 62.83 195 SER A O 1
ATOM 1440 N N . GLY A 1 215 ? 7.011 60.508 -5.022 1.00 55.02 196 GLY A N 1
ATOM 1441 C CA . GLY A 1 215 ? 6.275 59.332 -5.429 1.00 58.33 196 GLY A CA 1
ATOM 1442 C C . GLY A 1 215 ? 5.386 58.726 -4.361 1.00 57.75 196 GLY A C 1
ATOM 1443 O O . GLY A 1 215 ? 4.636 57.791 -4.665 1.00 57.84 196 GLY A O 1
ATOM 1444 N N . THR A 1 216 ? 5.465 59.202 -3.119 1.00 56.01 197 THR A N 1
ATOM 1445 C CA . THR A 1 216 ? 4.482 58.884 -2.093 1.00 59.65 197 THR A CA 1
ATOM 1446 C C . THR A 1 216 ? 3.802 60.169 -1.633 1.00 54.26 197 THR A C 1
ATOM 1447 O O . THR A 1 216 ? 4.454 61.194 -1.414 1.00 49.96 197 THR A O 1
ATOM 1451 N N . ASP A 1 217 ? 2.482 60.110 -1.490 1.00 55.73 198 ASP A N 1
ATOM 1452 C CA . ASP A 1 217 ? 1.714 61.299 -1.147 1.00 49.83 198 ASP A CA 1
ATOM 1453 C C . ASP A 1 217 ? 1.294 61.354 0.308 1.00 48.92 198 ASP A C 1
ATOM 1454 O O . ASP A 1 217 ? 0.949 62.430 0.800 1.00 53.17 198 ASP A O 1
ATOM 1459 N N . LEU A 1 218 ? 1.362 60.231 1.007 1.00 51.42 199 LEU A N 1
ATOM 1460 C CA . LEU A 1 218 ? 0.675 60.058 2.270 1.00 47.86 199 LEU A CA 1
ATOM 1461 C C . LEU A 1 218 ? 1.389 58.976 3.046 1.00 47.06 199 LEU A C 1
ATOM 1462 O O . LEU A 1 218 ? 1.743 57.938 2.479 1.00 42.84 199 LEU A O 1
ATOM 1467 N N . LEU A 1 219 ? 1.586 59.214 4.338 1.00 43.23 200 LEU A N 1
ATOM 1468 C CA . LEU A 1 219 ? 1.905 58.148 5.270 1.00 43.45 200 LEU A CA 1
ATOM 1469 C C . LEU A 1 219 ? 0.731 57.986 6.222 1.00 43.83 200 LEU A C 1
ATOM 1470 O O . LEU A 1 219 ? 0.249 58.979 6.777 1.00 38.94 200 LEU A O 1
ATOM 1475 N N . ALA A 1 220 ? 0.285 56.742 6.414 1.00 40.74 201 ALA A N 1
ATOM 1476 C CA . ALA A 1 220 ? -0.842 56.438 7.289 1.00 44.33 201 ALA A CA 1
ATOM 1477 C C . ALA A 1 220 ? -0.559 55.168 8.072 1.00 39.85 201 ALA A C 1
ATOM 1478 O O . ALA A 1 220 ? -0.018 54.203 7.524 1.00 42.51 201 ALA A O 1
ATOM 1480 N N . GLY A 1 221 ? -0.908 55.164 9.352 1.00 38.65 202 GLY A N 1
ATOM 1481 C CA . GLY A 1 221 ? -0.910 53.927 10.114 1.00 37.61 202 GLY A CA 1
ATOM 1482 C C . GLY A 1 221 ? -0.239 54.079 11.467 1.00 32.51 202 GLY A C 1
ATOM 1483 O O . GLY A 1 221 ? 0.365 55.090 11.785 1.00 35.10 202 GLY A O 1
ATOM 1484 N N . ILE A 1 222 ? -0.355 53.023 12.255 1.00 38.39 203 ILE A N 1
ATOM 1485 C CA . ILE A 1 222 ? 0.190 53.005 13.616 1.00 42.60 203 ILE A CA 1
ATOM 1486 C C . ILE A 1 222 ? 1.655 52.582 13.573 1.00 38.79 203 ILE A C 1
ATOM 1487 O O . ILE A 1 222 ? 1.987 51.511 13.055 1.00 39.85 203 ILE A O 1
ATOM 1492 N N . GLY A 1 223 ? 2.527 53.410 14.126 1.00 47.11 204 GLY A N 1
ATOM 1493 C CA . GLY A 1 223 ? 3.892 52.998 14.365 1.00 47.50 204 GLY A CA 1
ATOM 1494 C C . GLY A 1 223 ? 4.373 53.488 15.711 1.00 52.60 204 GLY A C 1
ATOM 1495 O O . GLY A 1 223 ? 3.562 53.878 16.557 1.00 45.89 204 GLY A O 1
ATOM 1496 N N . GLY A 1 224 ? 5.690 53.514 15.908 1.00 41.56 205 GLY A N 1
ATOM 1497 C CA . GLY A 1 224 ? 6.226 53.861 17.202 1.00 41.47 205 GLY A CA 1
ATOM 1498 C C . GLY A 1 224 ? 6.051 55.335 17.519 1.00 43.86 205 GLY A C 1
ATOM 1499 O O . GLY A 1 224 ? 6.141 56.207 16.648 1.00 35.81 205 GLY A O 1
ATOM 1500 N N . THR A 1 225 ? 5.825 55.612 18.800 1.00 43.13 206 THR A N 1
ATOM 1501 C CA . THR A 1 225 ? 5.725 56.993 19.262 1.00 41.52 206 THR A CA 1
ATOM 1502 C C . THR A 1 225 ? 7.021 57.775 19.114 1.00 41.23 206 THR A C 1
ATOM 1503 O O . THR A 1 225 ? 6.971 58.914 18.617 1.00 40.66 206 THR A O 1
ATOM 1507 N N . PRO A 1 226 ? 8.197 57.259 19.517 1.00 41.91 207 PRO A N 1
ATOM 1508 C CA . PRO A 1 226 ? 9.437 58.010 19.243 1.00 39.08 207 PRO A CA 1
ATOM 1509 C C . PRO A 1 226 ? 9.601 58.373 17.779 1.00 34.31 207 PRO A C 1
ATOM 1510 O O . PRO A 1 226 ? 9.981 59.503 17.445 1.00 37.53 207 PRO A O 1
ATOM 1514 N N . GLU A 1 227 ? 9.295 57.429 16.891 1.00 39.53 208 GLU A N 1
ATOM 1515 C CA . GLU A 1 227 ? 9.406 57.679 15.456 1.00 41.03 208 GLU A CA 1
ATOM 1516 C C . GLU A 1 227 ? 8.438 58.749 14.977 1.00 40.06 208 GLU A C 1
ATOM 1517 O O . GLU A 1 227 ? 8.747 59.488 14.032 1.00 36.70 208 GLU A O 1
ATOM 1523 N N . GLY A 1 228 ? 7.261 58.860 15.597 1.00 45.26 209 GLY A N 1
ATOM 1524 C CA . GLY A 1 228 ? 6.344 59.910 15.183 1.00 39.13 209 GLY A CA 1
ATOM 1525 C C . GLY A 1 228 ? 6.866 61.282 15.548 1.00 38.96 209 GLY A C 1
ATOM 1526 O O . GLY A 1 228 ? 6.748 62.235 14.770 1.00 42.74 209 GLY A O 1
ATOM 1527 N N . ILE A 1 229 ? 7.451 61.393 16.741 1.00 35.90 210 ILE A N 1
ATOM 1528 C CA . ILE A 1 229 ? 8.023 62.643 17.232 1.00 40.21 210 ILE A CA 1
ATOM 1529 C C . ILE A 1 229 ? 9.222 63.067 16.390 1.00 43.89 210 ILE A C 1
ATOM 1530 O O . ILE A 1 229 ? 9.391 64.251 16.066 1.00 39.26 210 ILE A O 1
ATOM 1535 N N . ILE A 1 230 ? 10.094 62.118 16.048 1.00 39.87 211 ILE A N 1
ATOM 1536 C CA . ILE A 1 230 ? 11.241 62.469 15.216 1.00 39.36 211 ILE A CA 1
ATOM 1537 C C . ILE A 1 230 ? 10.767 62.917 13.844 1.00 35.65 211 ILE A C 1
ATOM 1538 O O . ILE A 1 230 ? 11.304 63.862 13.264 1.00 44.44 211 ILE A O 1
ATOM 1543 N N . ALA A 1 231 ? 9.741 62.259 13.310 1.00 39.33 212 ALA A N 1
ATOM 1544 C CA . ALA A 1 231 ? 9.207 62.680 12.021 1.00 41.79 212 ALA A CA 1
ATOM 1545 C C . ALA A 1 231 ? 8.567 64.062 12.108 1.00 45.54 212 ALA A C 1
ATOM 1546 O O . ALA A 1 231 ? 8.649 64.848 11.151 1.00 42.45 212 ALA A O 1
ATOM 1548 N N . ALA A 1 232 ? 7.917 64.372 13.240 1.00 44.43 213 ALA A N 1
ATOM 1549 C CA . ALA A 1 232 ? 7.370 65.711 13.440 1.00 46.54 213 ALA A CA 1
ATOM 1550 C C . ALA A 1 232 ? 8.472 66.756 13.379 1.00 41.91 213 ALA A C 1
ATOM 1551 O O . ALA A 1 232 ? 8.299 67.823 12.778 1.00 41.43 213 ALA A O 1
ATOM 1553 N N . ALA A 1 233 ? 9.620 66.473 14.001 1.00 44.04 214 ALA A N 1
ATOM 1554 C CA . ALA A 1 233 ? 10.735 67.418 13.926 1.00 43.63 214 ALA A CA 1
ATOM 1555 C C . ALA A 1 233 ? 11.124 67.706 12.478 1.00 40.13 214 ALA A C 1
ATOM 1556 O O . ALA A 1 233 ? 11.294 68.865 12.087 1.00 45.80 214 ALA A O 1
ATOM 1558 N N . ALA A 1 234 ? 11.235 66.672 11.650 1.00 41.98 215 ALA A N 1
ATOM 1559 C CA . ALA A 1 234 ? 11.579 66.911 10.243 1.00 42.38 215 ALA A CA 1
ATOM 1560 C C . ALA A 1 234 ? 10.458 67.646 9.521 1.00 44.59 215 ALA A C 1
ATOM 1561 O O . ALA A 1 234 ? 10.706 68.499 8.659 1.00 42.15 215 ALA A O 1
ATOM 1563 N N . ILE A 1 235 ? 9.210 67.300 9.831 1.00 48.43 216 ILE A N 1
ATOM 1564 C CA . ILE A 1 235 ? 8.094 68.031 9.237 1.00 45.67 216 ILE A CA 1
ATOM 1565 C C . ILE A 1 235 ? 8.118 69.489 9.674 1.00 44.94 216 ILE A C 1
ATOM 1566 O O . ILE A 1 235 ? 7.845 70.388 8.868 1.00 49.32 216 ILE A O 1
ATOM 1571 N N . ARG A 1 236 ? 8.492 69.757 10.936 1.00 43.82 217 ARG A N 1
ATOM 1572 C CA . ARG A 1 236 ? 8.595 71.149 11.393 1.00 46.46 217 ARG A CA 1
ATOM 1573 C C . ARG A 1 236 ? 9.537 71.972 10.519 1.00 54.02 217 ARG A C 1
ATOM 1574 O O . ARG A 1 236 ? 9.328 73.181 10.351 1.00 51.60 217 ARG A O 1
ATOM 1582 N N . CYS A 1 237 ? 10.600 71.351 9.982 1.00 50.05 218 CYS A N 1
ATOM 1583 C CA . CYS A 1 237 ? 11.617 72.068 9.206 1.00 48.03 218 CYS A CA 1
ATOM 1584 C C . CYS A 1 237 ? 11.277 72.141 7.730 1.00 44.67 218 CYS A C 1
ATOM 1585 O O . CYS A 1 237 ? 11.544 73.150 7.070 1.00 49.73 218 CYS A O 1
ATOM 1588 N N . MET A 1 238 ? 10.743 71.054 7.205 1.00 51.75 219 MET A N 1
ATOM 1589 C CA . MET A 1 238 ? 10.560 70.852 5.778 1.00 54.96 219 MET A CA 1
ATOM 1590 C C . MET A 1 238 ? 9.216 71.356 5.292 1.00 53.87 219 MET A C 1
ATOM 1591 O O . MET A 1 238 ? 9.066 71.643 4.100 1.00 56.03 219 MET A O 1
ATOM 1596 N N . GLY A 1 239 ? 8.255 71.509 6.188 1.00 53.04 220 GLY A N 1
ATOM 1597 C CA . GLY A 1 239 ? 6.909 71.821 5.773 1.00 56.98 220 GLY A CA 1
ATOM 1598 C C . GLY A 1 239 ? 6.071 70.565 5.657 1.00 59.05 220 GLY A C 1
ATOM 1599 O O . GLY A 1 239 ? 6.572 69.459 5.433 1.00 59.20 220 GLY A O 1
ATOM 1600 N N . GLY A 1 240 ? 4.776 70.743 5.818 1.00 53.50 221 GLY A N 1
ATOM 1601 C CA . GLY A 1 240 ? 3.845 69.644 5.877 1.00 53.25 221 GLY A CA 1
ATOM 1602 C C . GLY A 1 240 ? 3.210 69.569 7.253 1.00 50.09 221 GLY A C 1
ATOM 1603 O O . GLY A 1 240 ? 3.345 70.463 8.088 1.00 47.69 221 GLY A O 1
ATOM 1604 N N . ALA A 1 241 ? 2.520 68.462 7.487 1.00 48.49 222 ALA A N 1
ATOM 1605 C CA . ALA A 1 241 ? 1.883 68.249 8.769 1.00 52.02 222 ALA A CA 1
ATOM 1606 C C . ALA A 1 241 ? 1.787 66.758 9.007 1.00 45.35 222 ALA A C 1
ATOM 1607 O O . ALA A 1 241 ? 1.657 65.974 8.069 1.00 44.84 222 ALA A O 1
ATOM 1609 N N . ILE A 1 242 ? 1.870 66.379 10.274 1.00 44.70 223 ILE A N 1
ATOM 1610 C CA . ILE A 1 242 ? 1.487 65.056 10.731 1.00 47.71 223 ILE A CA 1
ATOM 1611 C C . ILE A 1 242 ? 0.418 65.257 11.790 1.00 47.40 223 ILE A C 1
ATOM 1612 O O . ILE A 1 242 ? 0.508 66.190 12.589 1.00 42.37 223 ILE A O 1
ATOM 1617 N N . GLN A 1 243 ? -0.603 64.410 11.777 1.00 47.45 224 GLN A N 1
ATOM 1618 C CA . GLN A 1 243 ? -1.544 64.324 12.878 1.00 48.03 224 GLN A CA 1
ATOM 1619 C C . GLN A 1 243 ? -1.370 62.966 13.523 1.00 43.04 224 GLN A C 1
ATOM 1620 O O . GLN A 1 243 ? -1.113 61.977 12.835 1.00 47.67 224 GLN A O 1
ATOM 1626 N N . ALA A 1 244 ? -1.517 62.914 14.840 1.00 43.47 225 ALA A N 1
ATOM 1627 C CA . ALA A 1 244 ? -1.309 61.653 15.535 1.00 51.63 225 ALA A CA 1
ATOM 1628 C C . ALA A 1 244 ? -2.248 61.537 16.728 1.00 45.50 225 ALA A C 1
ATOM 1629 O O . ALA A 1 244 ? -2.680 62.538 17.305 1.00 50.48 225 ALA A O 1
ATOM 1631 N N . GLN A 1 245 ? -2.504 60.299 17.118 1.00 43.39 226 GLN A N 1
ATOM 1632 C CA . GLN A 1 245 ? -3.182 59.966 18.357 1.00 52.64 226 GLN A CA 1
ATOM 1633 C C . GLN A 1 245 ? -2.454 58.805 19.002 1.00 47.11 226 GLN A C 1
ATOM 1634 O O . GLN A 1 245 ? -2.055 57.859 18.314 1.00 48.10 226 GLN A O 1
ATOM 1640 N N . LEU A 1 246 ? -2.293 58.868 20.320 1.00 43.90 227 LEU A N 1
ATOM 1641 C CA . LEU A 1 246 ? -1.703 57.745 21.036 1.00 44.00 227 LEU A CA 1
ATOM 1642 C C . LEU A 1 246 ? -2.564 56.498 20.857 1.00 44.67 227 LEU A C 1
ATOM 1643 O O . LEU A 1 246 ? -3.791 56.583 20.814 1.00 50.74 227 LEU A O 1
ATOM 1648 N N . ALA A 1 247 ? -1.926 55.327 20.757 1.00 46.95 228 ALA A N 1
ATOM 1649 C CA . ALA A 1 247 ? -2.624 54.075 20.454 1.00 44.69 228 ALA A CA 1
ATOM 1650 C C . ALA A 1 247 ? -2.272 53.006 21.481 1.00 51.45 228 ALA A C 1
ATOM 1651 O O . ALA A 1 247 ? -1.453 52.112 21.210 1.00 47.88 228 ALA A O 1
ATOM 1653 N N . PRO A 1 248 ? -2.908 53.043 22.658 1.00 54.70 229 PRO A N 1
ATOM 1654 C CA . PRO A 1 248 ? -2.615 52.049 23.699 1.00 51.38 229 PRO A CA 1
ATOM 1655 C C . PRO A 1 248 ? -2.757 50.614 23.206 1.00 53.30 229 PRO A C 1
ATOM 1656 O O . PRO A 1 248 ? -3.709 50.265 22.506 1.00 58.80 229 PRO A O 1
ATOM 1660 N N . ARG A 1 249 ? -1.796 49.770 23.593 1.00 49.22 230 ARG A N 1
ATOM 1661 C CA . ARG A 1 249 ? -1.803 48.370 23.168 1.00 55.23 230 ARG A CA 1
ATOM 1662 C C . ARG A 1 249 ? -2.867 47.534 23.872 1.00 59.77 230 ARG A C 1
ATOM 1663 O O . ARG A 1 249 ? -3.256 46.483 23.348 1.00 57.64 230 ARG A O 1
ATOM 1671 N N . ASP A 1 250 ? -3.304 47.939 25.060 1.00 58.17 231 ASP A N 1
ATOM 1672 C CA . ASP A 1 250 ? -4.285 47.182 25.836 1.00 58.07 231 ASP A CA 1
ATOM 1673 C C . ASP A 1 250 ? -4.813 48.100 26.927 1.00 58.12 231 ASP A C 1
ATOM 1674 O O . ASP A 1 250 ? -4.408 49.262 27.035 1.00 61.24 231 ASP A O 1
ATOM 1679 N N . ASP A 1 251 ? -5.707 47.565 27.763 1.00 60.69 232 ASP A N 1
ATOM 1680 C CA . ASP A 1 251 ? -6.287 48.432 28.775 1.00 64.63 232 ASP A CA 1
ATOM 1681 C C . ASP A 1 251 ? -5.286 48.765 29.869 1.00 66.48 232 ASP A C 1
ATOM 1682 O O . ASP A 1 251 ? -5.355 49.859 30.442 1.00 61.09 232 ASP A O 1
ATOM 1687 N N . ALA A 1 252 ? -4.354 47.851 30.163 1.00 62.27 233 ALA A N 1
ATOM 1688 C CA . ALA A 1 252 ? -3.257 48.176 31.073 1.00 69.74 233 ALA A CA 1
ATOM 1689 C C . ALA A 1 252 ? -2.552 49.452 30.633 1.00 66.90 233 ALA A C 1
ATOM 1690 O O . ALA A 1 252 ? -2.494 50.434 31.382 1.00 62.79 233 ALA A O 1
ATOM 1692 N N . GLU A 1 253 ? -2.051 49.474 29.390 1.00 63.90 234 GLU A N 1
ATOM 1693 C CA . GLU A 1 253 ? -1.355 50.669 28.925 1.00 60.39 234 GLU A CA 1
ATOM 1694 C C . GLU A 1 253 ? -2.292 51.861 28.815 1.00 57.00 234 GLU A C 1
ATOM 1695 O O . GLU A 1 253 ? -1.867 52.998 29.051 1.00 59.95 234 GLU A O 1
ATOM 1701 N N . ARG A 1 254 ? -3.564 51.630 28.469 1.00 63.80 235 ARG A N 1
ATOM 1702 C CA . ARG A 1 254 ? -4.525 52.732 28.409 1.00 60.52 235 ARG A CA 1
ATOM 1703 C C . ARG A 1 254 ? -4.707 53.385 29.775 1.00 63.29 235 ARG A C 1
ATOM 1704 O O . ARG A 1 254 ? -4.781 54.618 29.883 1.00 59.51 235 ARG A O 1
ATOM 1712 N N . ARG A 1 255 ? -4.799 52.566 30.827 1.00 63.57 236 ARG A N 1
ATOM 1713 C CA . ARG A 1 255 ? -4.877 53.089 32.188 1.00 71.34 236 ARG A CA 1
ATOM 1714 C C . ARG A 1 255 ? -3.660 53.956 32.503 1.00 71.48 236 ARG A C 1
ATOM 1715 O O . ARG A 1 255 ? -3.798 55.099 32.955 1.00 70.27 236 ARG A O 1
ATOM 1723 N N . LYS A 1 256 ? -2.459 53.430 32.242 1.00 69.77 237 LYS A N 1
ATOM 1724 C CA . LYS A 1 256 ? -1.217 54.160 32.489 1.00 71.93 237 LYS A CA 1
ATOM 1725 C C . LYS A 1 256 ? -1.258 55.564 31.892 1.00 72.60 237 LYS A C 1
ATOM 1726 O O . LYS A 1 256 ? -1.056 56.564 32.591 1.00 75.15 237 LYS A O 1
ATOM 1732 N N . ALA A 1 257 ? -1.516 55.655 30.588 1.00 71.05 238 ALA A N 1
ATOM 1733 C CA . ALA A 1 257 ? -1.514 56.957 29.937 1.00 69.07 238 ALA A CA 1
ATOM 1734 C C . ALA A 1 257 ? -2.605 57.857 30.499 1.00 70.54 238 ALA A C 1
ATOM 1735 O O . ALA A 1 257 ? -2.440 59.084 30.546 1.00 71.64 238 ALA A O 1
ATOM 1737 N N . LEU A 1 258 ? -3.715 57.267 30.949 1.00 70.77 239 LEU A N 1
ATOM 1738 C CA . LEU A 1 258 ? -4.803 58.062 31.517 1.00 76.63 239 LEU A CA 1
ATOM 1739 C C . LEU A 1 258 ? -4.417 58.643 32.878 1.00 70.57 239 LEU A C 1
ATOM 1740 O O . LEU A 1 258 ? -4.558 59.849 33.112 1.00 68.23 239 LEU A O 1
ATOM 1745 N N . GLU A 1 259 ? -3.928 57.806 33.793 1.00 68.51 240 GLU A N 1
ATOM 1746 C CA . GLU A 1 259 ? -3.536 58.338 35.091 1.00 75.28 240 GLU A CA 1
ATOM 1747 C C . GLU A 1 259 ? -2.314 59.237 34.979 1.00 76.14 240 GLU A C 1
ATOM 1748 O O . GLU A 1 259 ? -2.069 60.043 35.881 1.00 73.73 240 GLU A O 1
ATOM 1754 N N . ALA A 1 260 ? -1.572 59.150 33.868 1.00 78.31 241 ALA A N 1
ATOM 1755 C CA . ALA A 1 260 ? -0.446 60.039 33.606 1.00 77.46 241 ALA A CA 1
ATOM 1756 C C . ALA A 1 260 ? -0.870 61.425 33.138 1.00 68.96 241 ALA A C 1
ATOM 1757 O O . ALA A 1 260 ? -0.013 62.305 33.017 1.00 66.72 241 ALA A O 1
ATOM 1759 N N . GLY A 1 261 ? -2.154 61.645 32.863 1.00 72.74 242 GLY A N 1
ATOM 1760 C CA . GLY A 1 261 ? -2.636 62.954 32.465 1.00 62.07 242 GLY A CA 1
ATOM 1761 C C . GLY A 1 261 ? -2.938 63.139 30.993 1.00 65.71 242 GLY A C 1
ATOM 1762 O O . GLY A 1 261 ? -3.270 64.262 30.587 1.00 65.57 242 GLY A O 1
ATOM 1763 N N . TYR A 1 262 ? -2.853 62.083 30.185 1.00 66.15 243 TYR A N 1
ATOM 1764 C CA . TYR A 1 262 ? -2.981 62.205 28.736 1.00 67.72 243 TYR A CA 1
ATOM 1765 C C . TYR A 1 262 ? -4.449 62.149 28.321 1.00 69.47 243 TYR A C 1
ATOM 1766 O O . TYR A 1 262 ? -5.194 61.275 28.775 1.00 65.26 243 TYR A O 1
ATOM 1775 N N . ASP A 1 263 ? -4.864 63.087 27.468 1.00 61.01 244 ASP A N 1
ATOM 1776 C CA . ASP A 1 263 ? -6.210 63.061 26.898 1.00 66.03 244 ASP A CA 1
ATOM 1777 C C . ASP A 1 263 ? -6.184 62.152 25.677 1.00 65.21 244 ASP A C 1
ATOM 1778 O O . ASP A 1 263 ? -5.833 62.581 24.577 1.00 66.02 244 ASP A O 1
ATOM 1783 N N . LEU A 1 264 ? -6.598 60.898 25.859 1.00 64.28 245 LEU A N 1
ATOM 1784 C CA . LEU A 1 264 ? -6.527 59.914 24.786 1.00 61.38 245 LEU A CA 1
ATOM 1785 C C . LEU A 1 264 ? -7.366 60.284 23.567 1.00 64.07 245 LEU A C 1
ATOM 1786 O O . LEU A 1 264 ? -7.273 59.600 22.541 1.00 62.72 245 LEU A O 1
ATOM 1791 N N . ASN A 1 265 ? -8.174 61.333 23.638 1.00 63.79 246 ASN A N 1
ATOM 1792 C CA . ASN A 1 265 ? -8.909 61.799 22.470 1.00 66.16 246 ASN A CA 1
ATOM 1793 C C . ASN A 1 265 ? -8.216 62.949 21.767 1.00 67.33 246 ASN A C 1
ATOM 1794 O O . ASN A 1 265 ? -8.676 63.366 20.695 1.00 64.91 246 ASN A O 1
ATOM 1799 N N . GLN A 1 266 ? -7.155 63.496 22.357 1.00 61.21 247 GLN A N 1
ATOM 1800 C CA . GLN A 1 266 ? -6.490 64.634 21.746 1.00 63.02 247 GLN A CA 1
ATOM 1801 C C . GLN A 1 266 ? -5.912 64.213 20.408 1.00 53.68 247 GLN A C 1
ATOM 1802 O O . GLN A 1 266 ? -5.404 63.101 20.257 1.00 59.16 247 GLN A O 1
ATOM 1808 N N . VAL A 1 267 ? -6.057 65.079 19.415 1.00 53.25 248 VAL A N 1
ATOM 1809 C CA . VAL A 1 267 ? -5.351 64.926 18.152 1.00 54.44 248 VAL A CA 1
ATOM 1810 C C . VAL A 1 267 ? -4.057 65.727 18.261 1.00 53.95 248 VAL A C 1
ATOM 1811 O O . VAL A 1 267 ? -4.076 66.952 18.385 1.00 56.59 248 VAL A O 1
ATOM 1815 N N . LEU A 1 268 ? -2.932 65.027 18.257 1.00 53.26 249 LEU A N 1
ATOM 1816 C CA . LEU A 1 268 ? -1.627 65.670 18.310 1.00 54.06 249 LEU A CA 1
ATOM 1817 C C . LEU A 1 268 ? -1.244 66.170 16.921 1.00 46.56 249 LEU A C 1
ATOM 1818 O O . LEU A 1 268 ? -1.309 65.416 15.945 1.00 53.88 249 LEU A O 1
ATOM 1823 N N . THR A 1 269 ? -0.875 67.442 16.829 1.00 46.54 250 THR A N 1
ATOM 1824 C CA . THR A 1 269 ? -0.401 68.038 15.590 1.00 47.89 250 THR A CA 1
ATOM 1825 C C . THR A 1 269 ? 1.123 68.077 15.594 1.00 50.32 250 THR A C 1
ATOM 1826 O O . THR A 1 269 ? 1.777 67.769 16.597 1.00 48.71 250 THR A O 1
ATOM 1830 N N . THR A 1 270 ? 1.685 68.482 14.452 1.00 45.87 251 THR A N 1
ATOM 1831 C CA . THR A 1 270 ? 3.132 68.598 14.337 1.00 48.16 251 THR A CA 1
ATOM 1832 C C . THR A 1 270 ? 3.702 69.380 15.502 1.00 51.03 251 THR A C 1
ATOM 1833 O O . THR A 1 270 ? 4.609 68.908 16.198 1.00 49.09 251 THR A O 1
ATOM 1837 N N . GLU A 1 271 ? 3.133 70.559 15.768 1.00 46.36 252 GLU A N 1
ATOM 1838 C CA . GLU A 1 271 ? 3.674 71.432 16.799 1.00 51.86 252 GLU A CA 1
ATOM 1839 C C . GLU A 1 271 ? 3.425 70.898 18.206 1.00 50.10 252 GLU A C 1
ATOM 1840 O O . GLU A 1 271 ? 4.169 71.253 19.126 1.00 53.14 252 GLU A O 1
ATOM 1846 N N . ASP A 1 272 ? 2.412 70.049 18.389 1.00 47.14 253 ASP A N 1
ATOM 1847 C CA . ASP A 1 272 ? 2.240 69.365 19.669 1.00 45.44 253 ASP A CA 1
ATOM 1848 C C . ASP A 1 272 ? 3.358 68.368 19.920 1.00 46.78 253 ASP A C 1
ATOM 1849 O O . ASP A 1 272 ? 3.770 68.159 21.065 1.00 46.98 253 ASP A O 1
ATOM 1854 N N . LEU A 1 273 ? 3.849 67.723 18.869 1.00 46.58 254 LEU A N 1
ATOM 1855 C CA . LEU A 1 273 ? 4.860 66.691 19.075 1.00 50.60 254 LEU A CA 1
ATOM 1856 C C . LEU A 1 273 ? 6.239 67.302 19.272 1.00 46.77 254 LEU A C 1
ATOM 1857 O O . LEU A 1 273 ? 6.999 66.859 20.147 1.00 49.83 254 LEU A O 1
ATOM 1862 N N . VAL A 1 274 ? 6.566 68.330 18.488 1.00 43.82 255 VAL A N 1
ATOM 1863 C CA . VAL A 1 274 ? 7.781 69.118 18.663 1.00 45.31 255 VAL A CA 1
ATOM 1864 C C . VAL A 1 274 ? 7.388 70.589 18.614 1.00 51.08 255 VAL A C 1
ATOM 1865 O O . VAL A 1 274 ? 7.004 71.103 17.551 1.00 48.43 255 VAL A O 1
ATOM 1869 N N . SER A 1 275 ? 7.517 71.277 19.740 1.00 47.54 256 SER A N 1
ATOM 1870 C CA . SER A 1 275 ? 6.944 72.609 19.847 1.00 59.40 256 SER A CA 1
ATOM 1871 C C . SER A 1 275 ? 7.958 73.739 19.763 1.00 57.26 256 SER A C 1
ATOM 1872 O O . SER A 1 275 ? 7.541 74.895 19.656 1.00 65.35 256 SER A O 1
ATOM 1875 N N . GLY A 1 276 ? 9.261 73.451 19.766 1.00 59.27 257 GLY A N 1
ATOM 1876 C CA . GLY A 1 276 ? 10.253 74.519 19.736 1.00 64.83 257 GLY A CA 1
ATOM 1877 C C . GLY A 1 276 ? 10.115 75.405 18.505 1.00 64.28 257 GLY A C 1
ATOM 1878 O O . GLY A 1 276 ? 9.378 75.109 17.568 1.00 65.99 257 GLY A O 1
ATOM 1879 N N . GLU A 1 277 ? 10.823 76.542 18.523 1.00 69.90 258 GLU A N 1
ATOM 1880 C CA . GLU A 1 277 ? 10.962 77.360 17.319 1.00 74.74 258 GLU A CA 1
ATOM 1881 C C . GLU A 1 277 ? 12.320 77.189 16.645 1.00 72.01 258 GLU A C 1
ATOM 1882 O O . GLU A 1 277 ? 12.480 77.581 15.482 1.00 72.43 258 GLU A O 1
ATOM 1888 N N . ASN A 1 278 ? 13.297 76.606 17.327 1.00 64.04 259 ASN A N 1
ATOM 1889 C CA . ASN A 1 278 ? 14.547 76.223 16.687 1.00 68.14 259 ASN A CA 1
ATOM 1890 C C . ASN A 1 278 ? 14.567 74.705 16.639 1.00 58.62 259 ASN A C 1
ATOM 1891 O O . ASN A 1 278 ? 14.800 74.043 17.658 1.00 60.94 259 ASN A O 1
ATOM 1896 N N . VAL A 1 279 ? 14.279 74.155 15.470 1.00 51.79 260 VAL A N 1
ATOM 1897 C CA . VAL A 1 279 ? 14.273 72.710 15.279 1.00 52.53 260 VAL A CA 1
ATOM 1898 C C . VAL A 1 279 ? 15.286 72.364 14.190 1.00 50.85 260 VAL A C 1
ATOM 1899 O O . VAL A 1 279 ? 15.441 73.100 13.205 1.00 45.30 260 VAL A O 1
ATOM 1903 N N . PHE A 1 280 ? 16.018 71.275 14.402 1.00 49.06 261 PHE A N 1
ATOM 1904 C CA . PHE A 1 280 ? 17.016 70.815 13.452 1.00 49.01 261 PHE A CA 1
ATOM 1905 C C . PHE A 1 280 ? 16.795 69.330 13.241 1.00 49.39 261 PHE A C 1
ATOM 1906 O O . PHE A 1 280 ? 16.531 68.598 14.197 1.00 47.86 261 PHE A O 1
ATOM 1914 N N . PHE A 1 281 ? 16.911 68.891 11.989 1.00 46.80 262 PHE A N 1
ATOM 1915 C CA . PHE A 1 281 ? 16.795 67.484 11.631 1.00 47.52 262 PHE A CA 1
ATOM 1916 C C . PHE A 1 281 ? 17.875 67.119 10.619 1.00 44.14 262 PHE A C 1
ATOM 1917 O O . PHE A 1 281 ? 18.120 67.865 9.669 1.00 41.46 262 PHE A O 1
ATOM 1925 N N . CYS A 1 282 ? 18.493 65.957 10.798 1.00 40.03 263 CYS A N 1
ATOM 1926 C CA . CYS A 1 282 ? 19.284 65.403 9.705 1.00 44.77 263 CYS A CA 1
ATOM 1927 C C . CYS A 1 282 ? 19.231 63.885 9.747 1.00 38.84 263 CYS A C 1
ATOM 1928 O O . CYS A 1 282 ? 18.869 63.267 10.756 1.00 41.21 263 CYS A O 1
ATOM 1931 N N . ALA A 1 283 ? 19.578 63.294 8.611 1.00 40.54 264 ALA A N 1
ATOM 1932 C CA . ALA A 1 283 ? 19.510 61.861 8.409 1.00 36.74 264 ALA A CA 1
ATOM 1933 C C . ALA A 1 283 ? 20.532 61.475 7.350 1.00 36.63 264 ALA A C 1
ATOM 1934 O O . ALA A 1 283 ? 20.799 62.238 6.424 1.00 38.91 264 ALA A O 1
ATOM 1936 N N . THR A 1 284 ? 21.063 60.269 7.466 1.00 36.25 265 THR A N 1
ATOM 1937 C CA . THR A 1 284 ? 22.015 59.746 6.498 1.00 40.79 265 THR A CA 1
ATOM 1938 C C . THR A 1 284 ? 21.571 58.352 6.085 1.00 36.53 265 THR A C 1
ATOM 1939 O O . THR A 1 284 ? 21.119 57.570 6.928 1.00 37.42 265 THR A O 1
ATOM 1943 N N . GLY A 1 285 ? 21.683 58.041 4.795 1.00 37.50 266 GLY A N 1
ATOM 1944 C CA . GLY A 1 285 ? 21.316 56.703 4.336 1.00 35.38 266 GLY A CA 1
ATOM 1945 C C . GLY A 1 285 ? 22.279 55.656 4.881 1.00 39.47 266 GLY A C 1
ATOM 1946 O O . GLY A 1 285 ? 23.493 55.853 4.892 1.00 35.31 266 GLY A O 1
ATOM 1947 N N . VAL A 1 286 ? 21.739 54.534 5.358 1.00 34.95 267 VAL A N 1
ATOM 1948 C CA . VAL A 1 286 ? 22.580 53.365 5.642 1.00 38.61 267 VAL A CA 1
ATOM 1949 C C . VAL A 1 286 ? 22.470 52.316 4.537 1.00 41.79 267 VAL A C 1
ATOM 1950 O O . VAL A 1 286 ? 23.487 51.895 3.984 1.00 45.15 267 VAL A O 1
ATOM 1954 N N . THR A 1 287 ? 21.257 51.955 4.118 1.00 40.80 268 THR A N 1
ATOM 1955 C CA . THR A 1 287 ? 21.053 51.263 2.846 1.00 40.02 268 THR A CA 1
ATOM 1956 C C . THR A 1 287 ? 20.401 52.215 1.852 1.00 43.13 268 THR A C 1
ATOM 1957 O O . THR A 1 287 ? 19.920 53.287 2.225 1.00 43.78 268 THR A O 1
ATOM 1961 N N . ASP A 1 288 ? 20.429 51.836 0.571 1.00 42.53 269 ASP A N 1
ATOM 1962 C CA . ASP A 1 288 ? 19.844 52.660 -0.482 1.00 42.47 269 ASP A CA 1
ATOM 1963 C C . ASP A 1 288 ? 18.347 52.824 -0.234 1.00 45.21 269 ASP A C 1
ATOM 1964 O O . ASP A 1 288 ? 17.656 51.860 0.092 1.00 44.71 269 ASP A O 1
ATOM 1969 N N . GLY A 1 289 ? 17.834 54.043 -0.400 1.00 44.92 270 GLY A N 1
ATOM 1970 C CA . GLY A 1 289 ? 16.437 54.307 -0.121 1.00 49.84 270 GLY A CA 1
ATOM 1971 C C . GLY A 1 289 ? 15.807 55.231 -1.143 1.00 48.90 270 GLY A C 1
ATOM 1972 O O . GLY A 1 289 ? 16.451 55.670 -2.094 1.00 55.00 270 GLY A O 1
ATOM 1973 N N . ASP A 1 290 ? 14.525 55.522 -0.926 1.00 56.54 271 ASP A N 1
ATOM 1974 C CA . ASP A 1 290 ? 13.807 56.353 -1.887 1.00 53.13 271 ASP A CA 1
ATOM 1975 C C . ASP A 1 290 ? 14.206 57.823 -1.803 1.00 57.75 271 ASP A C 1
ATOM 1976 O O . ASP A 1 290 ? 13.882 58.586 -2.718 1.00 61.54 271 ASP A O 1
ATOM 1981 N N . LEU A 1 291 ? 14.911 58.234 -0.746 1.00 53.54 272 LEU A N 1
ATOM 1982 C CA . LEU A 1 291 ? 15.443 59.588 -0.626 1.00 50.49 272 LEU A CA 1
ATOM 1983 C C . LEU A 1 291 ? 16.961 59.626 -0.578 1.00 54.01 272 LEU A C 1
ATOM 1984 O O . LEU A 1 291 ? 17.578 60.454 -1.262 1.00 50.48 272 LEU A O 1
ATOM 1989 N N . LEU A 1 292 ? 17.591 58.756 0.214 1.00 48.47 273 LEU A N 1
ATOM 1990 C CA . LEU A 1 292 ? 19.038 58.767 0.387 1.00 46.85 273 LEU A CA 1
ATOM 1991 C C . LEU A 1 292 ? 19.621 57.456 -0.109 1.00 37.09 273 LEU A C 1
ATOM 1992 O O . LEU A 1 292 ? 19.089 56.378 0.184 1.00 37.73 273 LEU A O 1
ATOM 1997 N N . LYS A 1 293 ? 20.708 57.550 -0.855 1.00 42.40 274 LYS A N 1
ATOM 1998 C CA . LYS A 1 293 ? 21.531 56.380 -1.108 1.00 46.83 274 LYS A CA 1
ATOM 1999 C C . LYS A 1 293 ? 22.177 55.940 0.199 0.89 40.70 274 LYS A C 1
ATOM 2000 O O . LYS A 1 293 ? 22.417 56.755 1.092 0.96 36.46 274 LYS A O 1
ATOM 2006 N N . GLY A 1 294 ? 22.432 54.634 0.315 1.00 39.66 275 GLY A N 1
ATOM 2007 C CA . GLY A 1 294 ? 23.141 54.093 1.448 1.00 38.98 275 GLY A CA 1
ATOM 2008 C C . GLY A 1 294 ? 24.628 54.365 1.353 1.00 41.58 275 GLY A C 1
ATOM 2009 O O . GLY A 1 294 ? 25.124 54.959 0.399 1.00 34.66 275 GLY A O 1
ATOM 2010 N N . VAL A 1 295 ? 25.344 53.927 2.388 1.00 41.34 276 VAL A N 1
ATOM 2011 C CA . VAL A 1 295 ? 26.795 53.991 2.365 1.00 45.70 276 VAL A CA 1
ATOM 2012 C C . VAL A 1 295 ? 27.307 53.133 1.220 1.00 38.94 276 VAL A C 1
ATOM 2013 O O . VAL A 1 295 ? 26.887 51.984 1.051 1.00 36.96 276 VAL A O 1
ATOM 2017 N N . ARG A 1 296 ? 28.166 53.710 0.393 1.00 41.66 277 ARG A N 1
ATOM 2018 C CA . ARG A 1 296 ? 28.824 53.005 -0.699 1.00 42.47 277 ARG A CA 1
ATOM 2019 C C . ARG A 1 296 ? 30.313 52.989 -0.429 1.00 45.55 277 ARG A C 1
ATOM 2020 O O . ARG A 1 296 ? 30.890 54.009 -0.043 1.00 47.48 277 ARG A O 1
ATOM 2028 N N . TYR A 1 297 ? 30.933 51.846 -0.672 1.00 39.20 278 TYR A N 1
ATOM 2029 C CA . TYR A 1 297 ? 32.341 51.662 -0.408 1.00 45.75 278 TYR A CA 1
ATOM 2030 C C . TYR A 1 297 ? 33.128 51.690 -1.709 1.00 46.56 278 TYR A C 1
ATOM 2031 O O . TYR A 1 297 ? 32.623 51.323 -2.772 1.00 42.96 278 TYR A O 1
ATOM 2040 N N . TYR A 1 298 ? 34.360 52.186 -1.612 1.00 47.22 279 TYR A N 1
ATOM 2041 C CA . TYR A 1 298 ? 35.292 52.317 -2.725 1.00 50.21 279 TYR A CA 1
ATOM 2042 C C . TYR A 1 298 ? 36.667 51.923 -2.217 1.00 49.03 279 TYR A C 1
ATOM 2043 O O . TYR A 1 298 ? 36.855 51.794 -1.002 1.00 43.32 279 TYR A O 1
ATOM 2052 N N . PRO A 1 299 ? 37.642 51.690 -3.105 1.00 53.20 280 PRO A N 1
ATOM 2053 C CA . PRO A 1 299 ? 39.017 51.453 -2.628 1.00 54.41 280 PRO A CA 1
ATOM 2054 C C . PRO A 1 299 ? 39.490 52.482 -1.610 1.00 56.61 280 PRO A C 1
ATOM 2055 O O . PRO A 1 299 ? 39.900 52.111 -0.503 1.00 66.23 280 PRO A O 1
ATOM 2059 N N . GLY A 1 300 ? 39.421 53.772 -1.939 1.00 53.50 281 GLY A N 1
ATOM 2060 C CA . GLY A 1 300 ? 39.926 54.777 -1.013 1.00 67.33 281 GLY A CA 1
ATOM 2061 C C . GLY A 1 300 ? 39.065 55.055 0.210 1.00 63.94 281 GLY A C 1
ATOM 2062 O O . GLY A 1 300 ? 39.576 55.585 1.206 1.00 61.17 281 GLY A O 1
ATOM 2063 N N . GLY A 1 301 ? 37.773 54.738 0.165 1.00 53.80 282 GLY A N 1
ATOM 2064 C CA . GLY A 1 301 ? 36.913 55.136 1.261 1.00 50.04 282 GLY A CA 1
ATOM 2065 C C . GLY A 1 301 ? 35.449 54.867 1.005 1.00 49.43 282 GLY A C 1
ATOM 2066 O O . GLY A 1 301 ? 35.094 53.837 0.413 1.00 44.23 282 GLY A O 1
ATOM 2067 N N . CYS A 1 302 ? 34.583 55.775 1.456 1.00 40.72 283 CYS A N 1
ATOM 2068 C CA . CYS A 1 302 ? 33.156 55.572 1.280 1.00 44.78 283 CYS A CA 1
ATOM 2069 C C . CYS A 1 302 ? 32.464 56.902 1.031 1.00 44.27 283 CYS A C 1
ATOM 2070 O O . CYS A 1 302 ? 33.021 57.981 1.265 1.00 45.58 283 CYS A O 1
ATOM 2073 N N . THR A 1 303 ? 31.255 56.806 0.497 1.00 42.82 284 THR A N 1
ATOM 2074 C CA . THR A 1 303 ? 30.371 57.949 0.341 1.00 41.47 284 THR A CA 1
ATOM 2075 C C . THR A 1 303 ? 29.193 57.779 1.281 1.00 40.12 284 THR A C 1
ATOM 2076 O O . THR A 1 303 ? 28.734 56.657 1.504 1.00 37.21 284 THR A O 1
ATOM 2080 N N . THR A 1 304 ? 28.731 58.892 1.853 1.00 43.09 285 THR A N 1
ATOM 2081 C CA . THR A 1 304 ? 27.461 58.946 2.565 1.00 41.59 285 THR A CA 1
ATOM 2082 C C . THR A 1 304 ? 26.569 59.965 1.871 1.00 40.26 285 THR A C 1
ATOM 2083 O O . THR A 1 304 ? 27.056 60.865 1.189 1.00 41.14 285 THR A O 1
ATOM 2087 N N . HIS A 1 305 ? 25.252 59.808 2.030 1.00 43.58 286 HIS A N 1
ATOM 2088 C CA . HIS A 1 305 ? 24.274 60.721 1.434 1.00 40.86 286 HIS A CA 1
ATOM 2089 C C . HIS A 1 305 ? 23.302 61.108 2.528 1.00 39.75 286 HIS A C 1
ATOM 2090 O O . HIS A 1 305 ? 22.659 60.235 3.121 1.00 40.31 286 HIS A O 1
ATOM 2097 N N . SER A 1 306 ? 23.215 62.410 2.802 1.00 35.17 287 SER A N 1
ATOM 2098 C CA . SER A 1 306 ? 22.510 62.942 3.951 1.00 40.78 287 SER A CA 1
ATOM 2099 C C . SER A 1 306 ? 21.548 64.059 3.542 1.00 42.70 287 SER A C 1
ATOM 2100 O O . SER A 1 306 ? 21.681 64.690 2.481 1.00 34.32 287 SER A O 1
ATOM 2103 N N . ILE A 1 307 ? 20.596 64.327 4.432 1.00 38.08 288 ILE A N 1
ATOM 2104 C CA . ILE A 1 307 ? 19.731 65.497 4.336 1.00 41.63 288 ILE A CA 1
ATOM 2105 C C . ILE A 1 307 ? 19.787 66.241 5.665 1.00 40.74 288 ILE A C 1
ATOM 2106 O O . ILE A 1 307 ? 19.800 65.622 6.733 1.00 42.99 288 ILE A O 1
ATOM 2111 N N . VAL A 1 308 ? 19.851 67.566 5.592 1.00 41.44 289 VAL A N 1
ATOM 2112 C CA . VAL A 1 308 ? 19.939 68.444 6.750 1.00 42.71 289 VAL A CA 1
ATOM 2113 C C . VAL A 1 308 ? 18.931 69.566 6.551 1.00 45.38 289 VAL A C 1
ATOM 2114 O O . VAL A 1 308 ? 18.838 70.127 5.451 1.00 43.47 289 VAL A O 1
ATOM 2118 N N . MET A 1 309 ? 18.195 69.915 7.609 1.00 42.81 290 MET A N 1
ATOM 2119 C CA . MET A 1 309 ? 17.175 70.966 7.500 1.00 47.51 290 MET A CA 1
ATOM 2120 C C . MET A 1 309 ? 17.003 71.686 8.835 1.00 45.40 290 MET A C 1
ATOM 2121 O O . MET A 1 309 ? 17.283 71.128 9.900 1.00 48.85 290 MET A O 1
ATOM 2126 N N . ARG A 1 310 ? 16.515 72.924 8.768 1.00 45.99 291 ARG A N 1
ATOM 2127 C CA . ARG A 1 310 ? 16.291 73.762 9.943 1.00 46.75 291 ARG A CA 1
ATOM 2128 C C . ARG A 1 310 ? 14.929 74.450 9.853 1.00 51.80 291 ARG A C 1
ATOM 2129 O O . ARG A 1 310 ? 14.562 74.987 8.802 1.00 47.41 291 ARG A O 1
ATOM 2137 N N . SER A 1 311 ? 14.185 74.452 10.961 1.00 45.83 292 SER A N 1
ATOM 2138 C CA . SER A 1 311 ? 12.895 75.149 10.978 1.00 53.39 292 SER A CA 1
ATOM 2139 C C . SER A 1 311 ? 13.069 76.657 10.819 1.00 51.71 292 SER A C 1
ATOM 2140 O O . SER A 1 311 ? 12.358 77.292 10.033 1.00 51.72 292 SER A O 1
ATOM 2143 N N . LYS A 1 312 ? 14.019 77.250 11.546 1.00 52.26 293 LYS A N 1
ATOM 2144 C CA . LYS A 1 312 ? 14.146 78.708 11.548 1.00 60.80 293 LYS A CA 1
ATOM 2145 C C . LYS A 1 312 ? 14.259 79.273 10.134 1.00 61.75 293 LYS A C 1
ATOM 2146 O O . LYS A 1 312 ? 13.505 80.171 9.749 1.00 60.37 293 LYS A O 1
ATOM 2152 N N . SER A 1 313 ? 15.194 78.748 9.340 1.00 54.40 294 SER A N 1
ATOM 2153 C CA . SER A 1 313 ? 15.387 79.242 7.986 1.00 54.49 294 SER A CA 1
ATOM 2154 C C . SER A 1 313 ? 14.578 78.478 6.949 1.00 56.14 294 SER A C 1
ATOM 2155 O O . SER A 1 313 ? 14.341 79.006 5.861 1.00 54.10 294 SER A O 1
ATOM 2158 N N . GLY A 1 314 ? 14.158 77.251 7.249 1.00 58.99 295 GLY A N 1
ATOM 2159 C CA . GLY A 1 314 ? 13.535 76.426 6.230 1.00 61.58 295 GLY A CA 1
ATOM 2160 C C . GLY A 1 314 ? 14.471 75.928 5.149 1.00 53.48 295 GLY A C 1
ATOM 2161 O O . GLY A 1 314 ? 14.008 75.319 4.178 1.00 55.68 295 GLY A O 1
ATOM 2162 N N . THR A 1 315 ? 15.766 76.197 5.259 1.00 44.49 296 THR A N 1
ATOM 2163 C CA . THR A 1 315 ? 16.712 75.696 4.270 1.00 52.95 296 THR A CA 1
ATOM 2164 C C . THR A 1 315 ? 16.825 74.184 4.394 1.00 44.06 296 THR A C 1
ATOM 2165 O O . THR A 1 315 ? 16.936 73.651 5.505 1.00 49.05 296 THR A O 1
ATOM 2169 N N . VAL A 1 316 ? 16.778 73.488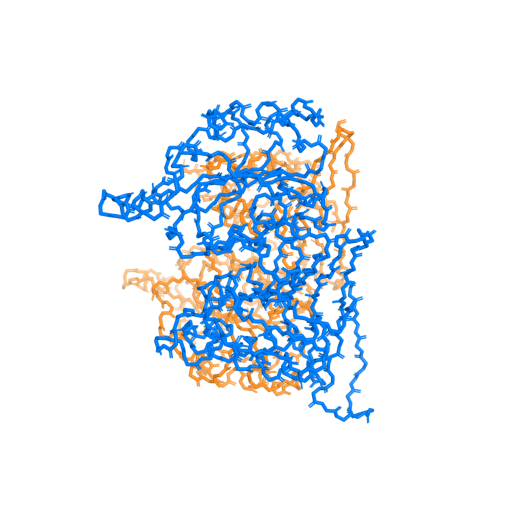 3.260 1.00 45.43 297 VAL A N 1
ATOM 2170 C CA . VAL A 1 316 ? 16.991 72.038 3.206 1.00 50.33 297 VAL A CA 1
ATOM 2171 C C . VAL A 1 316 ? 18.266 71.770 2.410 1.00 41.40 297 VAL A C 1
ATOM 2172 O O . VAL A 1 316 ? 18.456 72.334 1.327 1.00 42.60 297 VAL A O 1
ATOM 2176 N N . ARG A 1 317 ? 19.139 70.916 2.943 1.00 39.65 298 ARG A N 1
ATOM 2177 C CA . ARG A 1 317 ? 20.426 70.618 2.321 1.00 42.38 298 ARG A CA 1
ATOM 2178 C C . ARG A 1 317 ? 20.562 69.124 2.065 1.00 38.62 298 ARG A C 1
ATOM 2179 O O . ARG A 1 317 ? 20.386 68.319 2.986 1.00 45.28 298 ARG A O 1
ATOM 2187 N N . MET A 1 318 ? 20.874 68.763 0.820 1.00 36.17 299 MET A N 1
ATOM 2188 C CA . MET A 1 318 ? 21.313 67.412 0.461 1.00 41.95 299 MET A CA 1
ATOM 2189 C C . MET A 1 318 ? 22.837 67.394 0.486 1.00 41.08 299 MET A C 1
ATOM 2190 O O . MET A 1 318 ? 23.475 68.235 -0.152 1.00 37.04 299 MET A O 1
ATOM 2195 N N . ILE A 1 319 ? 23.424 66.459 1.229 1.00 40.98 300 ILE A N 1
ATOM 2196 C CA . ILE A 1 319 ? 24.866 66.491 1.463 1.00 40.71 300 ILE A CA 1
ATOM 2197 C C . ILE A 1 319 ? 25.446 65.122 1.140 1.00 41.16 300 ILE A C 1
ATOM 2198 O O . ILE A 1 319 ? 25.202 64.147 1.861 1.00 38.73 300 ILE A O 1
ATOM 2203 N N . GLU A 1 320 ? 26.229 65.060 0.072 1.00 38.70 301 GLU A N 1
ATOM 2204 C CA . GLU A 1 320 ? 26.952 63.864 -0.333 1.00 42.24 301 GLU A CA 1
ATOM 2205 C C . GLU A 1 320 ? 28.422 64.040 0.038 1.00 37.51 301 GLU A C 1
ATOM 2206 O O . GLU A 1 320 ? 29.051 65.013 -0.369 1.00 37.79 301 GLU A O 1
ATOM 2212 N N . ALA A 1 321 ? 28.969 63.113 0.819 1.00 39.42 302 ALA A N 1
ATOM 2213 C CA . ALA A 1 321 ? 30.320 63.272 1.338 1.00 42.52 302 ALA A CA 1
ATOM 2214 C C . ALA A 1 321 ? 31.181 62.067 0.975 1.00 41.40 302 ALA A C 1
ATOM 2215 O O . ALA A 1 321 ? 30.739 60.919 1.103 1.00 39.87 302 ALA A O 1
ATOM 2217 N N . TYR A 1 322 ? 32.407 62.337 0.520 1.00 39.78 303 TYR A N 1
ATOM 2218 C CA . TYR A 1 322 ? 33.427 61.309 0.337 1.00 45.89 303 TYR A CA 1
ATOM 2219 C C . TYR A 1 322 ? 34.380 61.321 1.519 1.00 43.01 303 TYR A C 1
ATOM 2220 O O . TYR A 1 322 ? 35.088 62.311 1.743 1.00 45.74 303 TYR A O 1
ATOM 2229 N N . HIS A 1 323 ? 34.413 60.216 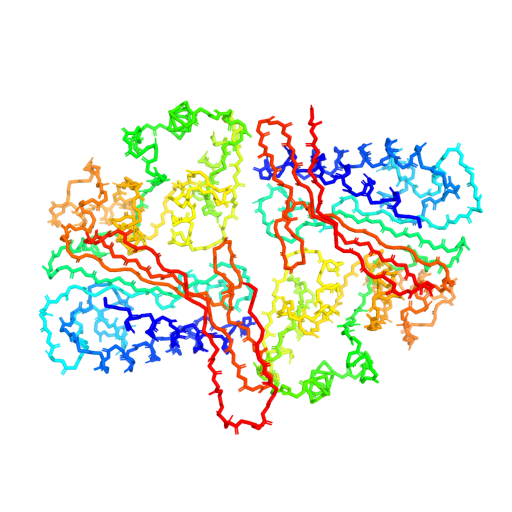2.250 1.00 40.56 304 HIS A N 1
ATOM 2230 C CA . HIS A 1 323 ? 35.275 60.061 3.408 1.00 45.24 304 HIS A CA 1
ATOM 2231 C C . HIS A 1 323 ? 36.483 59.244 2.984 1.00 52.44 304 HIS A C 1
ATOM 2232 O O . HIS A 1 323 ? 36.332 58.115 2.504 1.00 47.96 304 HIS A O 1
ATOM 2239 N N . ARG A 1 324 ? 37.666 59.838 3.110 1.00 52.61 305 ARG A N 1
ATOM 2240 C CA . ARG A 1 324 ? 38.910 59.138 2.819 1.00 59.58 305 ARG A CA 1
ATOM 2241 C C . ARG A 1 324 ? 39.233 58.282 4.025 1.00 62.21 305 ARG A C 1
ATOM 2242 O O . ARG A 1 324 ? 39.579 58.805 5.089 1.00 64.41 305 ARG A O 1
ATOM 2250 N N . LEU A 1 325 ? 39.101 56.972 3.882 1.00 56.80 306 LEU A N 1
ATOM 2251 C CA . LEU A 1 325 ? 39.470 56.112 4.988 1.00 63.92 306 LEU A CA 1
ATOM 2252 C C . LEU A 1 325 ? 40.985 55.881 5.051 1.00 76.72 306 LEU A C 1
ATOM 2253 O O . LEU A 1 325 ? 41.424 54.933 5.711 1.00 77.47 306 LEU A O 1
ATOM 2258 N N . SER A 1 326 ? 41.751 56.710 4.312 1.00 82.79 307 SER A N 1
ATOM 2259 C CA . SER A 1 326 ? 42.935 57.411 4.822 1.00 89.73 307 SER A CA 1
ATOM 2260 C C . SER A 1 326 ? 43.616 58.313 3.785 1.00 95.86 307 SER A C 1
ATOM 2261 O O . SER A 1 326 ? 43.140 59.421 3.509 1.00 97.04 307 SER A O 1
ATOM 2264 N N . LYS A 1 327 ? 44.719 57.841 3.203 1.00 102.99 308 LYS A N 1
ATOM 2265 C CA . LYS A 1 327 ? 45.792 58.703 2.708 1.00 108.17 308 LYS A CA 1
ATOM 2266 C C . LYS A 1 327 ? 45.400 59.505 1.462 1.00 107.30 308 LYS A C 1
ATOM 2267 O O . LYS A 1 327 ? 44.443 59.189 0.750 1.00 104.79 308 LYS A O 1
ATOM 2273 N N . LEU A 1 328 ? 46.174 60.567 1.212 1.00 106.89 309 LEU A N 1
ATOM 2274 C CA . LEU A 1 328 ? 45.958 61.485 0.098 1.00 105.61 309 LEU A CA 1
ATOM 2275 C C . LEU A 1 328 ? 46.890 61.131 -1.054 1.00 110.94 309 LEU A C 1
ATOM 2276 O O . LEU A 1 328 ? 48.080 60.871 -0.837 1.00 111.32 309 LEU A O 1
ATOM 2281 N N . ASN A 1 329 ? 46.344 61.141 -2.275 1.00 108.53 310 ASN A N 1
ATOM 2282 C CA . ASN A 1 329 ? 46.954 60.749 -3.543 1.00 105.94 310 ASN A CA 1
ATOM 2283 C C . ASN A 1 329 ? 47.144 59.230 -3.641 1.00 112.30 310 ASN A C 1
ATOM 2284 O O . ASN A 1 329 ? 47.461 58.738 -4.727 1.00 107.52 310 ASN A O 1
ATOM 2289 N N . GLU A 1 330 ? 46.949 58.469 -2.555 1.00 116.21 311 GLU A N 1
ATOM 2290 C CA . GLU A 1 330 ? 47.203 57.030 -2.590 1.00 116.26 311 GLU A CA 1
ATOM 2291 C C . GLU A 1 330 ? 46.218 56.294 -3.498 1.00 119.77 311 GLU A C 1
ATOM 2292 O O . GLU A 1 330 ? 46.575 55.263 -4.083 1.00 115.55 311 GLU A O 1
ATOM 2298 N N . TYR A 1 331 ? 45.000 56.813 -3.655 1.00 123.37 312 TYR A N 1
ATOM 2299 C CA . TYR A 1 331 ? 43.930 56.135 -4.386 1.00 122.29 312 TYR A CA 1
ATOM 2300 C C . TYR A 1 331 ? 43.388 57.015 -5.514 1.00 124.40 312 TYR A C 1
ATOM 2301 O O . TYR A 1 331 ? 43.852 58.135 -5.748 1.00 115.19 312 TYR A O 1
ATOM 2310 N N . SER A 1 332 ? 42.393 56.479 -6.219 1.00 129.44 313 SER A N 1
ATOM 2311 C CA . SER A 1 332 ? 41.761 57.172 -7.330 1.00 131.97 313 SER A CA 1
ATOM 2312 C C . SER A 1 332 ? 40.838 58.276 -6.818 1.00 131.99 313 SER A C 1
ATOM 2313 O O . SER A 1 332 ? 40.518 58.363 -5.628 1.00 132.54 313 SER A O 1
ATOM 2316 N N . ALA A 1 333 ? 40.409 59.133 -7.743 1.00 126.39 314 ALA A N 1
ATOM 2317 C CA . ALA A 1 333 ? 39.474 60.200 -7.422 1.00 116.39 314 ALA A CA 1
ATOM 2318 C C . ALA A 1 333 ? 38.056 59.630 -7.336 1.00 119.87 314 ALA A C 1
ATOM 2319 O O . ALA A 1 333 ? 37.827 58.433 -7.538 1.00 122.22 314 ALA A O 1
ATOM 2321 N N . ILE A 1 334 ? 37.085 60.489 -7.020 1.00 117.04 315 ILE A N 1
ATOM 2322 C CA . ILE A 1 334 ? 35.776 60.037 -6.554 1.00 112.56 315 ILE A CA 1
ATOM 2323 C C . ILE A 1 334 ? 34.666 60.779 -7.291 1.00 112.02 315 ILE A C 1
ATOM 2324 O O . ILE A 1 334 ? 34.699 62.009 -7.398 1.00 110.86 315 ILE A O 1
ATOM 2329 N N . ASP A 1 335 ? 33.661 60.032 -7.756 1.00 119.01 316 ASP A N 1
ATOM 2330 C CA . ASP A 1 335 ? 32.602 60.533 -8.628 1.00 120.29 316 ASP A CA 1
ATOM 2331 C C . ASP A 1 335 ? 31.245 60.465 -7.934 1.00 120.59 316 ASP A C 1
ATOM 2332 O O . ASP A 1 335 ? 30.921 59.467 -7.283 1.00 121.37 316 ASP A O 1
ATOM 2337 N N . PHE A 1 336 ? 30.445 61.527 -8.085 1.00 118.58 317 PHE A N 1
ATOM 2338 C CA . PHE A 1 336 ? 29.212 61.716 -7.319 1.00 114.07 317 PHE A CA 1
ATOM 2339 C C . PHE A 1 336 ? 28.046 61.996 -8.264 1.00 120.46 317 PHE A C 1
ATOM 2340 O O . PHE A 1 336 ? 28.098 62.952 -9.046 1.00 121.30 317 PHE A O 1
ATOM 2348 N N . THR A 1 337 ? 26.988 61.184 -8.177 1.00 122.16 318 THR A N 1
ATOM 2349 C CA . THR A 1 337 ? 25.800 61.380 -9.019 1.00 125.25 318 THR A CA 1
ATOM 2350 C C . THR A 1 337 ? 24.981 62.575 -8.539 1.00 122.80 318 THR A C 1
ATOM 2351 O O . THR A 1 337 ? 24.404 62.549 -7.452 1.00 119.20 318 THR A O 1
ATOM 2355 N N . HIS B 1 19 ? 19.393 46.144 -33.016 1.00 78.18 0 HIS B N 1
ATOM 2356 C CA . HIS B 1 19 ? 18.220 46.920 -33.396 1.00 78.81 0 HIS B CA 1
ATOM 2357 C C . HIS B 1 19 ? 17.640 47.615 -32.173 1.00 72.05 0 HIS B C 1
ATOM 2358 O O . HIS B 1 19 ? 16.985 46.997 -31.331 1.00 65.14 0 HIS B O 1
ATOM 2365 N N . MET B 1 20 ? 17.896 48.917 -32.077 1.00 68.50 1 MET B N 1
ATOM 2366 C CA . MET B 1 20 ? 17.454 49.666 -30.910 1.00 65.41 1 MET B CA 1
ATOM 2367 C C . MET B 1 20 ? 15.942 49.613 -30.731 1.00 59.84 1 MET B C 1
ATOM 2368 O O . MET B 1 20 ? 15.464 49.666 -29.601 1.00 48.25 1 MET B O 1
ATOM 2373 N N . GLU B 1 21 ? 15.178 49.486 -31.817 1.00 67.17 2 GLU B N 1
ATOM 2374 C CA . GLU B 1 21 ? 13.718 49.518 -31.742 1.00 61.66 2 GLU B CA 1
ATOM 2375 C C . GLU B 1 21 ? 13.144 48.569 -30.687 1.00 55.96 2 GLU B C 1
ATOM 2376 O O . GLU B 1 21 ? 12.009 48.771 -30.242 1.00 53.56 2 GLU B O 1
ATOM 2382 N N . LEU B 1 22 ? 13.881 47.539 -30.271 1.00 51.80 3 LEU B N 1
ATOM 2383 C CA . LEU B 1 22 ? 13.308 46.583 -29.332 1.00 45.45 3 LEU B CA 1
ATOM 2384 C C . LEU B 1 22 ? 13.086 47.160 -27.942 1.00 49.57 3 LEU B C 1
ATOM 2385 O O . LEU B 1 22 ? 12.404 46.510 -27.136 1.00 48.70 3 LEU B O 1
ATOM 2390 N N . VAL B 1 23 ? 13.646 48.341 -27.632 1.00 42.12 4 VAL B N 1
ATOM 2391 C CA . VAL B 1 23 ? 13.388 48.940 -26.326 1.00 46.50 4 VAL B CA 1
ATOM 2392 C C . VAL B 1 23 ? 11.913 49.205 -26.152 1.00 43.58 4 VAL B C 1
ATOM 2393 O O . VAL B 1 23 ? 11.414 49.259 -25.021 1.00 40.86 4 VAL B O 1
ATOM 2397 N N . ARG B 1 24 ? 11.200 49.454 -27.253 1.00 42.50 5 ARG B N 1
ATOM 2398 C CA . ARG B 1 24 ? 9.795 49.809 -27.112 1.00 45.11 5 ARG B CA 1
ATOM 2399 C C . ARG B 1 24 ? 9.004 48.645 -26.555 1.00 43.39 5 ARG B C 1
ATOM 2400 O O . ARG B 1 24 ? 7.951 48.855 -25.946 1.00 47.72 5 ARG B O 1
ATOM 2408 N N . VAL B 1 25 ? 9.525 47.422 -26.669 1.00 44.16 6 VAL B N 1
ATOM 2409 C CA . VAL B 1 25 ? 8.810 46.285 -26.098 1.00 42.89 6 VAL B CA 1
ATOM 2410 C C . VAL B 1 25 ? 8.865 46.331 -24.570 1.00 44.05 6 VAL B C 1
ATOM 2411 O O . VAL B 1 25 ? 7.834 46.203 -23.895 1.00 49.15 6 VAL B O 1
ATOM 2415 N N . THR B 1 26 ? 10.057 46.528 -23.990 1.00 43.35 7 THR B N 1
ATOM 2416 C CA . THR B 1 26 ? 10.108 46.684 -22.533 1.00 39.20 7 THR B CA 1
ATOM 2417 C C . THR B 1 26 ? 9.503 48.015 -22.090 1.00 38.90 7 THR B C 1
ATOM 2418 O O . THR B 1 26 ? 8.919 48.096 -21.000 1.00 38.09 7 THR B O 1
ATOM 2422 N N . GLU B 1 27 ? 9.618 49.068 -22.908 1.00 40.53 8 GLU B N 1
ATOM 2423 C CA . GLU B 1 27 ? 8.954 50.322 -22.559 1.00 43.07 8 GLU B CA 1
ATOM 2424 C C . GLU B 1 27 ? 7.450 50.111 -22.448 1.00 44.49 8 GLU B C 1
ATOM 2425 O O . GLU B 1 27 ? 6.810 50.597 -21.505 1.00 47.06 8 GLU B O 1
ATOM 2431 N N . ALA B 1 28 ? 6.872 49.383 -23.406 1.00 44.12 9 ALA B N 1
ATOM 2432 C CA . ALA B 1 28 ? 5.449 49.059 -23.356 1.00 50.15 9 ALA B CA 1
ATOM 2433 C C . ALA B 1 28 ? 5.129 48.160 -22.172 1.00 44.06 9 ALA B C 1
ATOM 2434 O O . ALA B 1 28 ? 4.136 48.382 -21.476 1.00 43.64 9 ALA B O 1
ATOM 2436 N N . GLY B 1 29 ? 5.959 47.141 -21.920 1.00 43.75 10 GLY B N 1
ATOM 2437 C CA . GLY B 1 29 ? 5.727 46.303 -20.749 1.00 40.39 10 GLY B CA 1
ATOM 2438 C C . GLY B 1 29 ? 5.782 47.082 -19.445 1.00 47.17 10 GLY B C 1
ATOM 2439 O O . GLY B 1 29 ? 4.986 46.846 -18.528 1.00 46.14 10 GLY B O 1
ATOM 2440 N N . ALA B 1 30 ? 6.715 48.024 -19.337 1.00 45.91 11 ALA B N 1
ATOM 2441 C CA . ALA B 1 30 ? 6.834 48.754 -18.081 1.00 45.37 11 ALA B CA 1
ATOM 2442 C C . ALA B 1 30 ? 5.707 49.775 -17.928 1.00 46.26 11 ALA B C 1
ATOM 2443 O O . ALA B 1 30 ? 5.129 49.911 -16.841 1.00 45.52 11 ALA B O 1
ATOM 2445 N N . MET B 1 31 ? 5.382 50.503 -19.003 1.00 45.42 12 MET B N 1
ATOM 2446 C CA . MET B 1 31 ? 4.279 51.459 -18.938 1.00 48.64 12 MET B CA 1
ATOM 2447 C C . MET B 1 31 ? 2.981 50.763 -18.542 1.00 47.14 12 MET B C 1
ATOM 2448 O O . MET B 1 31 ? 2.214 51.286 -17.731 1.00 48.36 12 MET B O 1
ATOM 2453 N N . ALA B 1 32 ? 2.730 49.571 -19.085 1.00 44.70 13 ALA B N 1
ATOM 2454 C CA . ALA B 1 32 ? 1.560 48.805 -18.663 1.00 47.52 13 ALA B CA 1
ATOM 2455 C C . ALA B 1 32 ? 1.693 48.345 -17.214 1.00 50.34 13 ALA B C 1
ATOM 2456 O O . ALA B 1 32 ? 0.747 48.454 -16.431 1.00 48.77 13 ALA B O 1
ATOM 2458 N N . ALA B 1 33 ? 2.858 47.809 -16.838 1.00 46.95 14 ALA B N 1
ATOM 2459 C CA . ALA B 1 33 ? 3.021 47.347 -15.463 1.00 46.24 14 ALA B CA 1
ATOM 2460 C C . ALA B 1 33 ? 2.978 48.497 -14.465 1.00 45.41 14 ALA B C 1
ATOM 2461 O O . ALA B 1 33 ? 2.532 48.315 -13.327 1.00 47.33 14 ALA B O 1
ATOM 2463 N N . GLY B 1 34 ? 3.412 49.686 -14.873 1.00 40.75 15 GLY B N 1
ATOM 2464 C CA . GLY B 1 34 ? 3.430 50.808 -13.951 1.00 49.52 15 GLY B CA 1
ATOM 2465 C C . GLY B 1 34 ? 2.051 51.298 -13.562 1.00 54.90 15 GLY B C 1
ATOM 2466 O O . GLY B 1 34 ? 1.886 51.915 -12.508 1.00 58.50 15 GLY B O 1
ATOM 2467 N N . ARG B 1 35 ? 1.044 51.045 -14.397 1.00 57.45 16 ARG B N 1
ATOM 2468 C CA . ARG B 1 35 ? -0.314 51.404 -14.010 1.00 58.84 16 ARG B CA 1
ATOM 2469 C C . ARG B 1 35 ? -0.851 50.487 -12.925 1.00 57.66 16 ARG B C 1
ATOM 2470 O O . ARG B 1 35 ? -1.895 50.787 -12.334 1.00 58.50 16 ARG B O 1
ATOM 2478 N N . TRP B 1 36 ? -0.153 49.389 -12.647 1.00 50.37 17 TRP B N 1
ATOM 2479 C CA . TRP B 1 36 ? -0.520 48.458 -11.596 1.00 50.58 17 TRP B CA 1
ATOM 2480 C C . TRP B 1 36 ? 0.405 48.508 -10.389 1.00 52.32 17 TRP B C 1
ATOM 2481 O O . TRP B 1 36 ? 0.132 47.819 -9.402 1.00 48.72 17 TRP B O 1
ATOM 2492 N N . VAL B 1 37 ? 1.486 49.294 -10.440 1.00 50.33 18 VAL B N 1
ATOM 2493 C CA . VAL B 1 37 ? 2.398 49.385 -9.306 1.00 49.17 18 VAL B CA 1
ATOM 2494 C C . VAL B 1 37 ? 1.629 49.734 -8.048 1.00 48.21 18 VAL B C 1
ATOM 2495 O O . VAL B 1 37 ? 0.860 50.698 -8.018 1.00 49.53 18 VAL B O 1
ATOM 2499 N N . GLY B 1 38 ? 1.854 48.959 -6.996 1.00 47.90 19 GLY B N 1
ATOM 2500 C CA . GLY B 1 38 ? 1.319 49.324 -5.703 1.00 47.28 19 GLY B CA 1
ATOM 2501 C C . GLY B 1 38 ? -0.173 49.113 -5.557 1.00 51.61 19 GLY B C 1
ATOM 2502 O O . GLY B 1 38 ? -0.792 49.743 -4.699 1.00 45.59 19 GLY B O 1
ATOM 2503 N N . ARG B 1 39 ? -0.766 48.213 -6.340 1.00 48.77 20 ARG B N 1
ATOM 2504 C CA . ARG B 1 39 ? -2.194 47.956 -6.248 1.00 51.28 20 ARG B CA 1
ATOM 2505 C C . ARG B 1 39 ? -2.508 46.565 -5.723 1.00 55.95 20 ARG B C 1
ATOM 2506 O O . ARG B 1 39 ? -3.687 46.201 -5.634 1.00 54.51 20 ARG B O 1
ATOM 2514 N N . GLY B 1 40 ? -1.500 45.796 -5.339 1.00 54.58 21 GLY B N 1
ATOM 2515 C CA . GLY B 1 40 ? -1.737 44.535 -4.676 1.00 56.38 21 GLY B CA 1
ATOM 2516 C C . GLY B 1 40 ? -2.195 43.411 -5.566 1.00 58.71 21 GLY B C 1
ATOM 2517 O O . GLY B 1 40 ? -2.682 42.400 -5.054 1.00 69.64 21 GLY B O 1
ATOM 2518 N N . ASP B 1 41 ? -2.024 43.525 -6.882 1.00 59.00 22 ASP B N 1
ATOM 2519 C CA . ASP B 1 41 ? -2.532 42.527 -7.828 1.00 61.00 22 ASP B CA 1
ATOM 2520 C C . ASP B 1 41 ? -1.395 42.027 -8.732 1.00 59.62 22 ASP B C 1
ATOM 2521 O O . ASP B 1 41 ? -1.150 42.582 -9.806 1.00 58.86 22 ASP B O 1
ATOM 2526 N N . LYS B 1 42 ? -0.701 40.973 -8.289 1.00 62.69 23 LYS B N 1
ATOM 2527 C CA . LYS B 1 42 ? 0.380 40.384 -9.079 1.00 64.42 23 LYS B CA 1
ATOM 2528 C C . LYS B 1 42 ? -0.064 40.071 -10.498 1.00 66.39 23 LYS B C 1
ATOM 2529 O O . LYS B 1 42 ? 0.611 40.427 -11.471 1.00 62.20 23 LYS B O 1
ATOM 2535 N N . GLU B 1 43 ? -1.195 39.380 -10.627 1.00 69.58 24 GLU B N 1
ATOM 2536 C CA . GLU B 1 43 ? -1.650 38.911 -11.930 1.00 67.91 24 GLU B CA 1
ATOM 2537 C C . GLU B 1 43 ? -2.092 40.066 -12.810 1.00 58.66 24 GLU B C 1
ATOM 2538 O O . GLU B 1 43 ? -1.876 40.046 -14.026 1.00 60.47 24 GLU B O 1
ATOM 2544 N N . GLY B 1 44 ? -2.733 41.068 -12.219 1.00 60.07 25 GLY B N 1
ATOM 2545 C CA . GLY B 1 44 ? -3.227 42.177 -13.013 1.00 54.39 25 GLY B CA 1
ATOM 2546 C C . GLY B 1 44 ? -2.112 42.952 -13.683 1.00 59.98 25 GLY B C 1
ATOM 2547 O O . GLY B 1 44 ? -2.232 43.357 -14.842 1.00 54.29 25 GLY B O 1
ATOM 2548 N N . GLY B 1 45 ? -1.007 43.168 -12.966 1.00 56.71 26 GLY B N 1
ATOM 2549 C CA . GLY B 1 45 ? 0.116 43.873 -13.555 1.00 53.67 26 GLY B CA 1
ATOM 2550 C C . GLY B 1 45 ? 0.898 42.989 -14.501 1.00 53.67 26 GLY B C 1
ATOM 2551 O O . GLY B 1 45 ? 1.292 43.422 -15.591 1.00 54.39 26 GLY B O 1
ATOM 2552 N N . ASP B 1 46 ? 1.132 41.743 -14.095 1.00 51.02 27 ASP B N 1
ATOM 2553 C CA . ASP B 1 46 ? 1.800 40.781 -14.963 1.00 61.12 27 ASP B CA 1
ATOM 2554 C C . ASP B 1 46 ? 1.062 40.640 -16.291 1.00 57.08 27 ASP B C 1
ATOM 2555 O O . ASP B 1 46 ? 1.675 40.669 -17.364 1.00 59.61 27 ASP B O 1
ATOM 2560 N N . GLY B 1 47 ? -0.264 40.493 -16.235 1.00 57.08 28 GLY B N 1
ATOM 2561 C CA . GLY B 1 47 ? -1.028 40.284 -17.454 1.00 51.50 28 GLY B CA 1
ATOM 2562 C C . GLY B 1 47 ? -1.040 41.501 -18.355 1.00 51.61 28 GLY B C 1
ATOM 2563 O O . GLY B 1 47 ? -0.905 41.383 -19.576 1.00 54.56 28 GLY B O 1
ATOM 2564 N N . ALA B 1 48 ? -1.206 42.687 -17.770 1.00 49.85 29 ALA B N 1
ATOM 2565 C CA . ALA B 1 48 ? -1.128 43.913 -18.555 1.00 48.44 29 ALA B CA 1
ATOM 2566 C C . ALA B 1 48 ? 0.227 44.045 -19.246 1.00 53.26 29 ALA B C 1
ATOM 2567 O O . ALA B 1 48 ? 0.307 44.503 -20.394 1.00 53.92 29 ALA B O 1
ATOM 2569 N N . ALA B 1 49 ? 1.304 43.621 -18.575 1.00 54.77 30 ALA B N 1
ATOM 2570 C CA . ALA B 1 49 ? 2.639 43.731 -19.156 1.00 53.08 30 ALA B CA 1
ATOM 2571 C C . ALA B 1 49 ? 2.815 42.752 -20.313 1.00 50.75 30 ALA B C 1
ATOM 2572 O O . ALA B 1 49 ? 3.308 43.123 -21.387 1.00 48.74 30 ALA B O 1
ATOM 2574 N N . VAL B 1 50 ? 2.422 41.494 -20.101 1.00 56.07 31 VAL B N 1
ATOM 2575 C CA . VAL B 1 50 ? 2.397 40.490 -21.169 1.00 55.36 31 VAL B CA 1
ATOM 2576 C C . VAL B 1 50 ? 1.616 41.012 -22.369 1.00 57.67 31 VAL B C 1
ATOM 2577 O O . VAL B 1 50 ? 2.106 41.018 -23.506 1.00 53.48 31 VAL B O 1
ATOM 2581 N N . ASP B 1 51 ? 0.382 41.457 -22.118 1.00 56.17 32 ASP B N 1
ATOM 2582 C CA . ASP B 1 51 ? -0.471 41.976 -23.182 0.79 58.02 32 ASP B CA 1
ATOM 2583 C C . ASP B 1 51 ? 0.241 43.057 -23.989 1.00 57.57 32 ASP B C 1
ATOM 2584 O O . ASP B 1 51 ? 0.295 42.997 -25.224 1.00 58.33 32 ASP B O 1
ATOM 2589 N N . ALA B 1 52 ? 0.828 44.042 -23.301 1.00 48.89 33 ALA B N 1
ATOM 2590 C CA . ALA B 1 52 ? 1.420 45.165 -24.011 1.00 47.45 33 ALA B CA 1
ATOM 2591 C C . ALA B 1 52 ? 2.670 44.743 -24.783 1.00 52.90 33 ALA B C 1
ATOM 2592 O O . ALA B 1 52 ? 2.920 45.241 -25.889 1.00 53.76 33 ALA B O 1
ATOM 2594 N N . MET B 1 53 ? 3.460 43.819 -24.228 1.00 50.86 34 MET B N 1
ATOM 2595 C CA . MET B 1 53 ? 4.702 43.419 -24.886 1.00 51.05 34 MET B CA 1
ATOM 2596 C C . MET B 1 53 ? 4.421 42.554 -26.102 1.00 60.09 34 MET B C 1
ATOM 2597 O O . MET B 1 53 ? 5.105 42.672 -27.130 1.00 54.99 34 MET B O 1
ATOM 2602 N N . ARG B 1 54 ? 3.421 41.673 -25.995 1.00 61.64 35 ARG B N 1
ATOM 2603 C CA . ARG B 1 54 ? 3.005 40.864 -27.136 1.00 65.37 35 ARG B CA 1
ATOM 2604 C C . ARG B 1 54 ? 2.447 41.738 -28.249 1.00 63.35 35 ARG B C 1
ATOM 2605 O O . ARG B 1 54 ? 2.792 41.560 -29.423 1.00 63.45 35 ARG B O 1
ATOM 2613 N N . GLU B 1 55 ? 1.585 42.698 -27.897 1.00 63.85 36 GLU B N 1
ATOM 2614 C CA . GLU B 1 55 ? 1.085 43.637 -28.897 1.00 62.80 36 GLU B CA 1
ATOM 2615 C C . GLU B 1 55 ? 2.239 44.300 -29.638 1.00 70.34 36 GLU B C 1
ATOM 2616 O O . GLU B 1 55 ? 2.245 44.372 -30.873 1.00 74.52 36 GLU B O 1
ATOM 2622 N N . LEU B 1 56 ? 3.257 44.738 -28.907 1.00 69.74 37 LEU B N 1
ATOM 2623 C CA . LEU B 1 56 ? 4.283 45.547 -29.538 1.00 67.23 37 LEU B CA 1
ATOM 2624 C C . LEU B 1 56 ? 5.358 44.707 -30.219 1.00 63.34 37 LEU B C 1
ATOM 2625 O O . LEU B 1 56 ? 5.880 45.124 -31.257 1.00 67.32 37 LEU B O 1
ATOM 2630 N N . VAL B 1 57 ? 5.702 43.535 -29.674 1.00 61.90 38 VAL B N 1
ATOM 2631 C CA . VAL B 1 57 ? 6.744 42.721 -30.300 1.00 61.43 38 VAL B CA 1
ATOM 2632 C C . VAL B 1 57 ? 6.329 42.276 -31.696 1.00 70.34 38 VAL B C 1
ATOM 2633 O O . VAL B 1 57 ? 7.173 42.140 -32.588 1.00 69.26 38 VAL B O 1
ATOM 2637 N N . ASN B 1 58 ? 5.035 42.062 -31.920 1.00 70.30 39 ASN B N 1
ATOM 2638 C CA . ASN B 1 58 ? 4.559 41.631 -33.225 1.00 72.67 39 ASN B CA 1
ATOM 2639 C C . ASN B 1 58 ? 4.500 42.766 -34.226 1.00 75.56 39 ASN B C 1
ATOM 2640 O O . ASN B 1 58 ? 3.962 42.585 -35.322 1.00 79.94 39 ASN B O 1
ATOM 2645 N N . SER B 1 59 ? 5.045 43.929 -33.877 1.00 74.01 40 SER B N 1
ATOM 2646 C CA . SER B 1 59 ? 5.113 45.058 -34.788 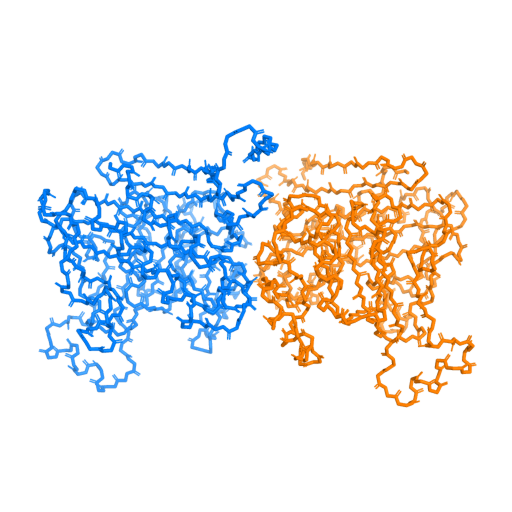1.00 71.28 40 SER B CA 1
ATOM 2647 C C . SER B 1 59 ? 6.547 45.503 -35.033 1.00 75.61 40 SER B C 1
ATOM 2648 O O . SER B 1 59 ? 6.764 46.606 -35.560 1.00 75.38 40 SER B O 1
ATOM 2651 N N . VAL B 1 60 ? 7.528 44.694 -34.636 1.00 74.31 41 VAL B N 1
ATOM 2652 C CA . VAL B 1 60 ? 8.934 44.962 -34.899 1.00 76.57 41 VAL B CA 1
ATOM 2653 C C . VAL B 1 60 ? 9.415 43.981 -35.957 1.00 80.45 41 VAL B C 1
ATOM 2654 O O . VAL B 1 60 ? 8.884 42.871 -36.097 1.00 80.25 41 VAL B O 1
ATOM 2658 N N . SER B 1 61 ? 10.436 44.402 -36.704 1.00 85.22 42 SER B N 1
ATOM 2659 C CA . SER B 1 61 ? 10.935 43.657 -37.860 1.00 89.16 42 SER B CA 1
ATOM 2660 C C . SER B 1 61 ? 11.869 42.539 -37.393 1.00 88.15 42 SER B C 1
ATOM 2661 O O . SER B 1 61 ? 13.090 42.575 -37.563 1.00 81.83 42 SER B O 1
ATOM 2664 N N . MET B 1 62 ? 11.256 41.520 -36.797 1.00 85.08 43 MET B N 1
ATOM 2665 C CA . MET B 1 62 ? 11.967 40.335 -36.348 1.00 88.76 43 MET B CA 1
ATOM 2666 C C . MET B 1 62 ? 11.120 39.113 -36.666 1.00 89.08 43 MET B C 1
ATOM 2667 O O . MET B 1 62 ? 9.897 39.200 -36.788 1.00 87.62 43 MET B O 1
ATOM 2672 N N . ARG B 1 63 ? 11.784 37.968 -36.804 1.00 86.31 44 ARG B N 1
ATOM 2673 C CA . ARG B 1 63 ? 11.113 36.676 -36.921 1.00 83.76 44 ARG B CA 1
ATOM 2674 C C . ARG B 1 63 ? 11.581 35.853 -35.727 1.00 79.43 44 ARG B C 1
ATOM 2675 O O . ARG B 1 63 ? 12.549 35.100 -35.818 1.00 79.89 44 ARG B O 1
ATOM 2683 N N . GLY B 1 64 ? 10.895 35.994 -34.601 1.00 73.77 45 GLY B N 1
ATOM 2684 C CA . GLY B 1 64 ? 11.369 35.352 -33.395 1.00 71.06 45 GLY B CA 1
ATOM 2685 C C . GLY B 1 64 ? 10.506 34.209 -32.920 1.00 69.74 45 GLY B C 1
ATOM 2686 O O . GLY B 1 64 ? 9.334 34.092 -33.288 1.00 71.32 45 GLY B O 1
ATOM 2687 N N . VAL B 1 65 ? 11.084 33.359 -32.080 1.00 67.88 46 VAL B N 1
ATOM 2688 C CA . VAL B 1 65 ? 10.371 32.254 -31.459 1.00 64.30 46 VAL B CA 1
ATOM 2689 C C . VAL B 1 65 ? 10.607 32.343 -29.959 1.00 60.25 46 VAL B C 1
ATOM 2690 O O . VAL B 1 65 ? 11.760 32.329 -29.509 1.00 60.33 46 VAL B O 1
ATOM 2694 N N . VAL B 1 66 ? 9.529 32.440 -29.188 1.00 53.57 47 VAL B N 1
ATOM 2695 C CA . VAL B 1 66 ? 9.660 32.516 -27.740 1.00 57.11 47 VAL B CA 1
ATOM 2696 C C . VAL B 1 66 ? 10.252 31.212 -27.227 1.00 60.56 47 VAL B C 1
ATOM 2697 O O . VAL B 1 66 ? 9.626 30.151 -27.337 1.00 64.04 47 VAL B O 1
ATOM 2701 N N . VAL B 1 67 ? 11.460 31.286 -26.661 1.00 54.83 48 VAL B N 1
ATOM 2702 C CA . VAL B 1 67 ? 12.007 30.149 -25.928 1.00 52.73 48 VAL B CA 1
ATOM 2703 C C . VAL B 1 67 ? 11.948 30.381 -24.416 1.00 56.59 48 VAL B C 1
ATOM 2704 O O . VAL B 1 67 ? 12.023 29.427 -23.630 1.00 53.62 48 VAL B O 1
ATOM 2708 N N . ILE B 1 68 ? 11.822 31.637 -23.983 1.00 56.56 49 ILE B N 1
ATOM 2709 C CA . ILE B 1 68 ? 11.598 31.946 -22.570 1.00 55.17 49 ILE B CA 1
ATOM 2710 C C . ILE B 1 68 ? 10.461 32.950 -22.485 1.00 57.08 49 ILE B C 1
ATOM 2711 O O . ILE B 1 68 ? 10.568 34.064 -23.010 1.00 54.03 49 ILE B O 1
ATOM 2716 N N . GLY B 1 69 ? 9.381 32.570 -21.821 1.00 59.43 50 GLY B N 1
ATOM 2717 C CA . GLY B 1 69 ? 8.298 33.516 -21.658 1.00 56.94 50 GLY B CA 1
ATOM 2718 C C . GLY B 1 69 ? 7.402 33.183 -20.489 1.00 57.34 50 GLY B C 1
ATOM 2719 O O . GLY B 1 69 ? 7.886 32.910 -19.389 1.00 59.95 50 GLY B O 1
ATOM 2720 N N . GLU B 1 70 ? 6.089 33.184 -20.729 1.00 64.20 51 GLU B N 1
ATOM 2721 C CA . GLU B 1 70 ? 5.091 32.927 -19.696 1.00 64.48 51 GLU B CA 1
ATOM 2722 C C . GLU B 1 70 ? 4.882 31.440 -19.413 1.00 69.49 51 GLU B C 1
ATOM 2723 O O . GLU B 1 70 ? 4.258 31.106 -18.401 1.00 70.83 51 GLU B O 1
ATOM 2729 N N . GLY B 1 71 ? 5.380 30.545 -20.268 1.00 65.88 52 GLY B N 1
ATOM 2730 C CA . GLY B 1 71 ? 5.236 29.122 -20.034 1.00 74.23 52 GLY B CA 1
ATOM 2731 C C . GLY B 1 71 ? 4.561 28.359 -21.160 1.00 78.18 52 GLY B C 1
ATOM 2732 O O . GLY B 1 71 ? 4.429 28.867 -22.276 1.00 74.32 52 GLY B O 1
ATOM 2733 N N . GLU B 1 72 ? 4.116 27.138 -20.873 1.00 83.93 53 GLU B N 1
ATOM 2734 C CA . GLU B 1 72 ? 3.574 26.264 -21.905 1.00 84.22 53 GLU B CA 1
ATOM 2735 C C . GLU B 1 72 ? 2.228 26.779 -22.421 1.00 91.34 53 GLU B C 1
ATOM 2736 O O . GLU B 1 72 ? 1.484 27.476 -21.722 1.00 94.66 53 GLU B O 1
ATOM 2742 N N . LYS B 1 73 ? 1.924 26.405 -23.675 1.00 92.60 54 LYS B N 1
ATOM 2743 C CA . LYS B 1 73 ? 0.763 26.915 -24.412 1.00 92.47 54 LYS B CA 1
ATOM 2744 C C . LYS B 1 73 ? -0.567 26.700 -23.688 1.00 99.18 54 LYS B C 1
ATOM 2745 O O . LYS B 1 73 ? -1.522 27.450 -23.933 1.00 97.86 54 LYS B O 1
ATOM 2751 N N . ASP B 1 74 ? -0.657 25.729 -22.778 1.00 104.33 55 ASP B N 1
ATOM 2752 C CA . ASP B 1 74 ? -1.953 25.446 -22.167 1.00 112.04 55 ASP B CA 1
ATOM 2753 C C . ASP B 1 74 ? -2.265 26.431 -21.045 1.00 109.48 55 ASP B C 1
ATOM 2754 O O . ASP B 1 74 ? -3.290 27.122 -21.076 1.00 108.33 55 ASP B O 1
ATOM 2759 N N . HIS B 1 75 ? -1.377 26.522 -20.055 1.00 108.78 56 HIS B N 1
ATOM 2760 C CA . HIS B 1 75 ? -1.549 27.424 -18.924 1.00 110.66 56 HIS B CA 1
ATOM 2761 C C . HIS B 1 75 ? -0.942 28.802 -19.173 1.00 101.35 56 HIS B C 1
ATOM 2762 O O . HIS B 1 75 ? -0.575 29.495 -18.214 1.00 102.56 56 HIS B O 1
ATOM 2769 N N . ALA B 1 76 ? -0.826 29.220 -20.435 1.00 92.80 57 ALA B N 1
ATOM 2770 C CA . ALA B 1 76 ? -0.273 30.522 -20.791 1.00 89.93 57 ALA B CA 1
ATOM 2771 C C . ALA B 1 76 ? -0.687 30.898 -22.209 1.00 83.91 57 ALA B C 1
ATOM 2772 O O . ALA B 1 76 ? -0.048 30.476 -23.182 1.00 88.06 57 ALA B O 1
ATOM 2774 N N . PRO B 1 77 ? -1.745 31.691 -22.368 1.00 77.25 58 PRO B N 1
ATOM 2775 C CA . PRO B 1 77 ? -2.216 32.012 -23.725 1.00 81.10 58 PRO B CA 1
ATOM 2776 C C . PRO B 1 77 ? -1.247 32.857 -24.535 1.00 83.26 58 PRO B C 1
ATOM 2777 O O . PRO B 1 77 ? -1.281 32.794 -25.772 1.00 83.04 58 PRO B O 1
ATOM 2781 N N . MET B 1 78 ? -0.386 33.647 -23.887 1.00 84.56 59 MET B N 1
ATOM 2782 C CA . MET B 1 78 ? 0.407 34.662 -24.571 1.00 76.27 59 MET B CA 1
ATOM 2783 C C . MET B 1 78 ? 1.880 34.523 -24.208 1.00 74.20 59 MET B C 1
ATOM 2784 O O . MET B 1 78 ? 2.225 34.242 -23.053 1.00 69.82 59 MET B O 1
ATOM 2789 N N . LEU B 1 79 ? 2.741 34.740 -25.203 1.00 73.82 60 LEU B N 1
ATOM 2790 C CA . LEU B 1 79 ? 4.182 34.509 -25.087 1.00 72.16 60 LEU B CA 1
ATOM 2791 C C . LEU B 1 79 ? 4.469 33.143 -24.471 1.00 72.53 60 LEU B C 1
ATOM 2792 O O . LEU B 1 79 ? 5.260 33.004 -23.534 1.00 69.89 60 LEU B O 1
ATOM 2797 N N . TYR B 1 80 ? 3.801 32.125 -25.011 1.00 74.85 61 TYR B N 1
ATOM 2798 C CA . TYR B 1 80 ? 4.016 30.739 -24.616 1.00 71.19 61 TYR B CA 1
ATOM 2799 C C . TYR B 1 80 ? 5.226 30.156 -25.343 1.00 68.75 61 TYR B C 1
ATOM 2800 O O . TYR B 1 80 ? 5.683 30.676 -26.365 1.00 68.04 61 TYR B O 1
ATOM 2809 N N . ASN B 1 81 ? 5.738 29.054 -24.800 1.00 70.81 62 ASN B N 1
ATOM 2810 C CA . ASN B 1 81 ? 6.882 28.379 -25.397 1.00 70.52 62 ASN B CA 1
ATOM 2811 C C . ASN B 1 81 ? 6.540 27.894 -26.794 1.00 76.52 62 ASN B C 1
ATOM 2812 O O . ASN B 1 81 ? 5.606 27.105 -26.975 1.00 76.65 62 ASN B O 1
ATOM 2817 N N . GLY B 1 82 ? 7.303 28.374 -27.780 1.00 67.52 63 GLY B N 1
ATOM 2818 C CA . GLY B 1 82 ? 7.096 28.040 -29.168 1.00 65.09 63 GLY B CA 1
ATOM 2819 C C . GLY B 1 82 ? 6.410 29.110 -29.979 1.00 64.85 63 GLY B C 1
ATOM 2820 O O . GLY B 1 82 ? 6.469 29.057 -31.211 1.00 67.18 63 GLY B O 1
ATOM 2821 N N . GLU B 1 83 ? 5.780 30.089 -29.331 1.00 71.23 64 GLU B N 1
ATOM 2822 C CA . GLU B 1 83 ? 5.046 31.117 -30.058 1.00 68.61 64 GLU B CA 1
ATOM 2823 C C . GLU B 1 83 ? 5.963 31.920 -30.967 1.00 68.11 64 GLU B C 1
ATOM 2824 O O . GLU B 1 83 ? 7.020 32.394 -30.542 1.00 65.80 64 GLU B O 1
ATOM 2830 N N . GLU B 1 84 ? 5.534 32.095 -32.216 1.00 65.84 65 GLU B N 1
ATOM 2831 C CA . GLU B 1 84 ? 6.269 32.903 -33.177 1.00 69.30 65 GLU B CA 1
ATOM 2832 C C . GLU B 1 84 ? 5.888 34.367 -33.011 1.00 71.64 65 GLU B C 1
ATOM 2833 O O . GLU B 1 84 ? 4.701 34.705 -32.993 1.00 71.82 65 GLU B O 1
ATOM 2839 N N . VAL B 1 85 ? 6.893 35.239 -32.893 1.00 71.15 66 VAL B N 1
ATOM 2840 C CA . VAL B 1 85 ? 6.661 36.660 -32.670 1.00 70.23 66 VAL B CA 1
ATOM 2841 C C . VAL B 1 85 ? 7.402 37.461 -33.731 1.00 68.48 66 VAL B C 1
ATOM 2842 O O . VAL B 1 85 ? 8.341 36.978 -34.365 1.00 74.26 66 VAL B O 1
ATOM 2846 N N . GLY B 1 86 ? 6.971 38.706 -33.908 1.00 70.25 67 GLY B N 1
ATOM 2847 C CA . GLY B 1 86 ? 7.413 39.525 -35.017 1.00 79.99 67 GLY B CA 1
ATOM 2848 C C . GLY B 1 86 ? 6.446 39.462 -36.189 1.00 86.60 67 GLY B C 1
ATOM 2849 O O . GLY B 1 86 ? 5.517 38.652 -36.236 1.00 88.11 67 GLY B O 1
ATOM 2850 N N . ASN B 1 87 ? 6.681 40.338 -37.171 1.00 92.08 68 ASN B N 1
ATOM 2851 C CA . ASN B 1 87 ? 5.719 40.464 -38.266 1.00 97.96 68 ASN B CA 1
ATOM 2852 C C . ASN B 1 87 ? 5.744 39.285 -39.259 1.00 106.26 68 ASN B C 1
ATOM 2853 O O . ASN B 1 87 ? 4.669 38.831 -39.669 1.00 110.03 68 ASN B O 1
ATOM 2858 N N . GLY B 1 88 ? 6.906 38.749 -39.674 1.00 102.94 69 GLY B N 1
ATOM 2859 C CA . GLY B 1 88 ? 8.248 39.078 -39.231 1.00 100.31 69 GLY B CA 1
ATOM 2860 C C . GLY B 1 88 ? 9.369 38.880 -40.233 1.00 101.52 69 GLY B C 1
ATOM 2861 O O . GLY B 1 88 ? 9.535 37.792 -40.777 1.00 97.16 69 GLY B O 1
ATOM 2862 N N . ASP B 1 89 ? 10.144 39.938 -40.462 1.00 102.94 70 ASP B N 1
ATOM 2863 C CA . ASP B 1 89 ? 11.306 39.890 -41.342 1.00 104.17 70 ASP B CA 1
ATOM 2864 C C . ASP B 1 89 ? 12.477 39.236 -40.609 1.00 101.04 70 ASP B C 1
ATOM 2865 O O . ASP B 1 89 ? 12.335 38.663 -39.525 1.00 101.61 70 ASP B O 1
ATOM 2870 N N . GLY B 1 90 ? 13.665 39.338 -41.202 1.00 97.47 71 GLY B N 1
ATOM 2871 C CA . GLY B 1 90 ? 14.896 38.954 -40.553 1.00 94.24 71 GLY B CA 1
ATOM 2872 C C . GLY B 1 90 ? 15.056 37.458 -40.385 1.00 91.87 71 GLY B C 1
ATOM 2873 O O . GLY B 1 90 ? 14.148 36.672 -40.676 1.00 90.61 71 GLY B O 1
ATOM 2874 N N . PRO B 1 91 ? 16.226 37.034 -39.914 1.00 83.31 72 PRO B N 1
ATOM 2875 C CA . PRO B 1 91 ? 16.416 35.618 -39.601 1.00 84.39 72 PRO B CA 1
ATOM 2876 C C . PRO B 1 91 ? 15.546 35.228 -38.419 1.00 83.87 72 PRO B C 1
ATOM 2877 O O . PRO B 1 91 ? 15.098 36.071 -37.639 1.00 86.49 72 PRO B O 1
ATOM 2881 N N . GLU B 1 92 ? 15.288 33.931 -38.305 1.00 82.82 73 GLU B N 1
ATOM 2882 C CA . GLU B 1 92 ? 14.598 33.427 -37.130 1.00 82.35 73 GLU B CA 1
ATOM 2883 C C . GLU B 1 92 ? 15.570 33.391 -35.958 1.00 76.84 73 GLU B C 1
ATOM 2884 O O . GLU B 1 92 ? 16.748 33.067 -36.129 1.00 73.87 73 GLU B O 1
ATOM 2890 N N . CYS B 1 93 ? 15.090 33.757 -34.769 1.00 69.86 74 CYS B N 1
ATOM 2891 C CA . CYS B 1 93 ? 15.999 33.827 -33.633 1.00 70.23 74 CYS B CA 1
ATOM 2892 C C . CYS B 1 93 ? 15.278 33.488 -32.333 1.00 62.69 74 CYS B C 1
ATOM 2893 O O . CYS B 1 93 ? 14.047 33.413 -32.263 1.00 62.50 74 CYS B O 1
ATOM 2896 N N . ASP B 1 94 ? 16.089 33.250 -31.301 1.00 60.37 75 ASP B N 1
ATOM 2897 C CA . ASP B 1 94 ? 15.581 32.981 -29.964 1.00 56.88 75 ASP B CA 1
ATOM 2898 C C . ASP B 1 94 ? 15.079 34.265 -29.327 1.00 53.94 75 ASP B C 1
ATOM 2899 O O . ASP B 1 94 ? 15.725 35.312 -29.410 1.00 52.83 75 ASP B O 1
ATOM 2904 N N . PHE B 1 95 ? 13.924 34.174 -28.689 1.00 56.15 76 PHE B N 1
ATOM 2905 C CA . PHE B 1 95 ? 13.290 35.307 -28.037 1.00 59.31 76 PHE B CA 1
ATOM 2906 C C . PHE B 1 95 ? 13.018 34.923 -26.592 1.00 60.60 76 PHE B C 1
ATOM 2907 O O . PHE B 1 95 ? 12.557 33.810 -26.325 1.00 59.46 76 PHE B O 1
ATOM 2915 N N . ALA B 1 96 ? 13.325 35.826 -25.664 1.00 50.12 77 ALA B N 1
ATOM 2916 C CA . ALA B 1 96 ? 13.161 35.550 -24.241 1.00 52.69 77 ALA B CA 1
ATOM 2917 C C . ALA B 1 96 ? 12.575 36.786 -23.578 1.00 49.02 77 ALA B C 1
ATOM 2918 O O . ALA B 1 96 ? 13.154 37.871 -23.674 1.00 54.85 77 ALA B O 1
ATOM 2920 N N . VAL B 1 97 ? 11.429 36.628 -22.927 1.00 51.76 78 VAL B N 1
ATOM 2921 C CA . VAL B 1 97 ? 10.724 37.723 -22.276 1.00 52.26 78 VAL B CA 1
ATOM 2922 C C . VAL B 1 97 ? 10.604 37.403 -20.800 1.00 56.41 78 VAL B C 1
ATOM 2923 O O . VAL B 1 97 ? 10.358 36.251 -20.431 1.00 54.94 78 VAL B O 1
ATOM 2927 N N . ASP B 1 98 ? 10.713 38.434 -19.961 1.00 55.47 79 ASP B N 1
ATOM 2928 C CA . ASP B 1 98 ? 10.260 38.371 -18.571 1.00 49.19 79 ASP B CA 1
ATOM 2929 C C . ASP B 1 98 ? 9.512 39.674 -18.334 1.00 52.32 79 ASP B C 1
ATOM 2930 O O . ASP B 1 98 ? 10.118 40.702 -17.997 1.00 49.17 79 ASP B O 1
ATOM 2935 N N . PRO B 1 99 ? 8.189 39.673 -18.527 1.00 51.66 80 PRO B N 1
ATOM 2936 C CA . PRO B 1 99 ? 7.448 40.943 -18.498 1.00 49.99 80 PRO B CA 1
ATOM 2937 C C . PRO B 1 99 ? 7.656 41.734 -17.226 1.00 50.00 80 PRO B C 1
ATOM 2938 O O . PRO B 1 99 ? 7.701 42.965 -17.295 1.00 44.94 80 PRO B O 1
ATOM 2942 N N . ILE B 1 100 ? 7.780 41.070 -16.071 1.00 48.58 81 ILE B N 1
ATOM 2943 C CA . ILE B 1 100 ? 8.239 41.695 -14.833 1.00 48.84 81 ILE B CA 1
ATOM 2944 C C . ILE B 1 100 ? 9.047 40.663 -14.061 1.00 51.74 81 ILE B C 1
ATOM 2945 O O . ILE B 1 100 ? 8.523 39.599 -13.717 1.00 52.87 81 ILE B O 1
ATOM 2950 N N . ASP B 1 101 ? 10.308 40.975 -13.743 1.00 53.02 82 ASP B N 1
ATOM 2951 C CA . ASP B 1 101 ? 11.155 40.049 -12.984 1.00 55.72 82 ASP B CA 1
ATOM 2952 C C . ASP B 1 101 ? 10.843 40.194 -11.497 1.00 60.44 82 ASP B C 1
ATOM 2953 O O . ASP B 1 101 ? 11.530 40.907 -10.755 1.00 54.27 82 ASP B O 1
ATOM 2958 N N . GLY B 1 102 ? 9.817 39.462 -11.048 1.00 57.70 83 GLY B N 1
ATOM 2959 C CA . GLY B 1 102 ? 9.326 39.589 -9.689 1.00 56.26 83 GLY B CA 1
ATOM 2960 C C . GLY B 1 102 ? 8.131 40.522 -9.642 1.00 55.62 83 GLY B C 1
ATOM 2961 O O . GLY B 1 102 ? 8.266 41.714 -9.346 1.00 53.74 83 GLY B O 1
ATOM 2962 N N . SER B 1 103 ? 6.946 39.999 -9.965 1.00 54.55 84 SER B N 1
ATOM 2963 C CA . SER B 1 103 ? 5.776 40.861 -10.009 1.00 56.94 84 SER B CA 1
ATOM 2964 C C . SER B 1 103 ? 5.283 41.230 -8.612 1.00 59.10 84 SER B C 1
ATOM 2965 O O . SER B 1 103 ? 4.522 42.192 -8.475 1.00 57.74 84 SER B O 1
ATOM 2968 N N . THR B 1 104 ? 5.693 40.483 -7.580 1.00 56.60 85 THR B N 1
ATOM 2969 C CA . THR B 1 104 ? 5.425 40.881 -6.198 1.00 57.97 85 THR B CA 1
ATOM 2970 C C . THR B 1 104 ? 6.018 42.250 -5.895 1.00 57.65 85 THR B C 1
ATOM 2971 O O . THR B 1 104 ? 5.386 43.074 -5.221 1.00 56.89 85 THR B O 1
ATOM 2975 N N . LEU B 1 105 ? 7.248 42.491 -6.359 1.00 56.08 86 LEU B N 1
ATOM 2976 C CA . LEU B 1 105 ? 7.880 43.801 -6.220 1.00 54.48 86 LEU B CA 1
ATOM 2977 C C . LEU B 1 105 ? 6.965 44.897 -6.750 1.00 52.85 86 LEU B C 1
ATOM 2978 O O . LEU B 1 105 ? 6.691 45.893 -6.071 1.00 50.50 86 LEU B O 1
ATOM 2983 N N . MET B 1 106 ? 6.470 44.708 -7.968 1.00 50.98 87 MET B N 1
ATOM 2984 C CA . MET B 1 106 ? 5.534 45.647 -8.569 1.00 50.82 87 MET B CA 1
ATOM 2985 C C . MET B 1 106 ? 4.272 45.823 -7.709 1.00 54.12 87 MET B C 1
ATOM 2986 O O . MET B 1 106 ? 3.844 46.952 -7.428 1.00 47.75 87 MET B O 1
ATOM 2991 N N . SER B 1 107 ? 3.665 44.713 -7.269 1.00 54.11 88 SER B N 1
ATOM 2992 C CA . SER B 1 107 ? 2.365 44.805 -6.605 1.00 55.66 88 SER B CA 1
ATOM 2993 C C . SER B 1 107 ? 2.446 45.516 -5.253 1.00 55.07 88 SER B C 1
ATOM 2994 O O . SER B 1 107 ? 1.496 46.217 -4.868 1.00 51.28 88 SER B O 1
ATOM 2997 N N . LYS B 1 108 ? 3.560 45.371 -4.529 1.00 50.22 89 LYS B N 1
ATOM 2998 C CA . LYS B 1 108 ? 3.732 46.005 -3.226 1.00 49.67 89 LYS B CA 1
ATOM 2999 C C . LYS B 1 108 ? 4.409 47.362 -3.310 1.00 50.59 89 LYS B C 1
ATOM 3000 O O . LYS B 1 108 ? 4.655 47.986 -2.268 1.00 47.27 89 LYS B O 1
ATOM 3006 N N . GLY B 1 109 ? 4.699 47.844 -4.516 1.00 50.35 90 GLY B N 1
ATOM 3007 C CA . GLY B 1 109 ? 5.408 49.100 -4.659 1.00 49.02 90 GLY B CA 1
ATOM 3008 C C . GLY B 1 109 ? 6.860 49.068 -4.219 1.00 54.27 90 GLY B C 1
ATOM 3009 O O . GLY B 1 109 ? 7.405 50.121 -3.869 1.00 53.73 90 GLY B O 1
ATOM 3010 N N . MET B 1 110 ? 7.500 47.891 -4.214 1.00 47.62 91 MET B N 1
ATOM 3011 C CA . MET B 1 110 ? 8.902 47.784 -3.815 1.00 52.44 91 MET B CA 1
ATOM 3012 C C . MET B 1 110 ? 9.843 48.125 -4.970 1.00 51.50 91 MET B C 1
ATOM 3013 O O . MET B 1 110 ? 9.451 48.182 -6.139 1.00 50.45 91 MET B O 1
ATOM 3018 N N . THR B 1 111 ? 11.115 48.330 -4.622 1.00 50.33 92 THR B N 1
ATOM 3019 C CA . THR B 1 111 ? 12.121 48.775 -5.571 1.00 49.03 92 THR B CA 1
ATOM 3020 C C . THR B 1 111 ? 12.616 47.606 -6.431 1.00 49.77 92 THR B C 1
ATOM 3021 O O . THR B 1 111 ? 12.448 46.429 -6.093 1.00 47.11 92 THR B O 1
ATOM 3025 N N . ASN B 1 112 ? 13.240 47.957 -7.561 1.00 46.21 93 ASN B N 1
ATOM 3026 C CA . ASN B 1 112 ? 14.011 47.032 -8.402 1.00 45.51 93 ASN B CA 1
ATOM 3027 C C . ASN B 1 112 ? 13.147 46.084 -9.238 1.00 46.97 93 ASN B C 1
ATOM 3028 O O . ASN B 1 112 ? 13.584 44.987 -9.601 1.00 50.95 93 ASN B O 1
ATOM 3033 N N . ALA B 1 113 ? 11.942 46.490 -9.601 1.00 43.47 94 ALA B N 1
ATOM 3034 C CA . ALA B 1 113 ? 11.164 45.730 -10.562 1.00 44.41 94 ALA B CA 1
ATOM 3035 C C . ALA B 1 113 ? 11.546 46.200 -11.952 1.00 40.08 94 ALA B C 1
ATOM 3036 O O . ALA B 1 113 ? 11.497 47.401 -12.233 1.00 38.91 94 ALA B O 1
ATOM 3038 N N . ILE B 1 114 ? 11.943 45.265 -12.820 1.00 38.63 95 ILE B N 1
ATOM 3039 C CA . ILE B 1 114 ? 12.239 45.621 -14.203 1.00 44.91 95 ILE B CA 1
ATOM 3040 C C . ILE B 1 114 ? 11.467 44.725 -15.164 1.00 44.00 95 ILE B C 1
ATOM 3041 O O . ILE B 1 114 ? 10.970 43.657 -14.810 1.00 44.90 95 ILE B O 1
ATOM 3046 N N . SER B 1 115 ? 11.379 45.193 -16.403 1.00 47.05 96 SER B N 1
ATOM 3047 C CA . SER B 1 115 ? 10.754 44.472 -17.497 1.00 45.56 96 SER B CA 1
ATOM 3048 C C . SER B 1 115 ? 11.837 44.251 -18.537 1.00 43.12 96 SER B C 1
ATOM 3049 O O . SER B 1 115 ? 12.577 45.184 -18.858 1.00 40.54 96 SER B O 1
ATOM 3052 N N . VAL B 1 116 ? 11.945 43.016 -19.044 1.00 42.19 97 VAL B N 1
ATOM 3053 C CA . VAL B 1 116 ? 13.162 42.531 -19.687 1.00 46.42 97 VAL B CA 1
ATOM 3054 C C . VAL B 1 116 ? 12.823 41.737 -20.942 1.00 50.39 97 VAL B C 1
ATOM 3055 O O . VAL B 1 116 ? 11.806 41.040 -20.996 1.00 47.44 97 VAL B O 1
ATOM 3059 N N . LEU B 1 117 ? 13.697 41.839 -21.953 1.00 47.65 98 LEU B N 1
ATOM 3060 C CA . LEU B 1 117 ? 13.720 40.884 -23.054 1.00 47.63 98 LEU B CA 1
ATOM 3061 C C . LEU B 1 117 ? 15.154 40.693 -23.534 1.00 52.06 98 LEU B C 1
ATOM 3062 O O . LEU B 1 117 ? 15.997 41.589 -23.408 1.00 46.94 98 LEU B O 1
ATOM 3067 N N . ALA B 1 118 ? 15.406 39.525 -24.127 1.00 41.95 99 ALA B N 1
ATOM 3068 C CA . ALA B 1 118 ? 16.689 39.211 -24.741 1.00 47.50 99 ALA B CA 1
ATOM 3069 C C . ALA B 1 118 ? 16.441 38.528 -26.078 1.00 47.57 99 ALA B C 1
ATOM 3070 O O . ALA B 1 118 ? 15.426 37.856 -26.269 1.00 49.61 99 ALA B O 1
ATOM 3072 N N . VAL B 1 119 ? 17.365 38.720 -27.010 1.00 48.93 100 VAL B N 1
ATOM 3073 C CA . VAL B 1 119 ? 17.284 38.101 -28.327 1.00 47.26 100 VAL B CA 1
ATOM 3074 C C . VAL B 1 119 ? 18.663 37.569 -28.670 1.00 49.37 100 VAL B C 1
ATOM 3075 O O . VAL B 1 119 ? 19.675 38.193 -28.332 1.00 49.67 100 VAL B O 1
ATOM 3079 N N . ALA B 1 120 ? 18.705 36.411 -29.335 1.00 48.59 101 ALA B N 1
ATOM 3080 C CA . ALA B 1 120 ? 19.959 35.782 -29.727 1.00 49.62 101 ALA B CA 1
ATOM 3081 C C . ALA B 1 120 ? 19.705 34.925 -30.960 1.00 57.90 101 ALA B C 1
ATOM 3082 O O . ALA B 1 120 ? 18.560 34.684 -31.340 1.00 55.73 101 ALA B O 1
ATOM 3084 N N . ASP B 1 121 ? 20.789 34.456 -31.580 1.00 58.86 102 ASP B N 1
ATOM 3085 C CA . ASP B 1 121 ? 20.657 33.610 -32.761 1.00 58.20 102 ASP B CA 1
ATOM 3086 C C . ASP B 1 121 ? 19.829 32.379 -32.424 1.00 58.46 102 ASP B C 1
ATOM 3087 O O . ASP B 1 121 ? 19.895 31.859 -31.304 1.00 56.09 102 ASP B O 1
ATOM 3092 N N . ARG B 1 122 ? 19.011 31.944 -33.385 1.00 60.58 103 ARG B N 1
ATOM 3093 C CA . ARG B 1 122 ? 18.086 30.833 -33.160 1.00 57.42 103 ARG B CA 1
ATOM 3094 C C . ARG B 1 122 ? 18.822 29.605 -32.639 1.00 54.77 103 ARG B C 1
ATOM 3095 O O . ARG B 1 122 ? 19.884 29.242 -33.144 1.00 59.52 103 ARG B O 1
ATOM 3103 N N . GLY B 1 123 ? 18.271 28.991 -31.594 1.00 55.74 104 GLY B N 1
ATOM 3104 C CA . GLY B 1 123 ? 18.868 27.819 -30.996 1.00 50.98 104 GLY B CA 1
ATOM 3105 C C . GLY B 1 123 ? 20.054 28.057 -30.082 1.00 59.12 104 GLY B C 1
ATOM 3106 O O . GLY B 1 123 ? 20.602 27.079 -29.555 1.00 53.10 104 GLY B O 1
ATOM 3107 N N . THR B 1 124 ? 20.474 29.306 -29.851 1.00 53.12 105 THR B N 1
ATOM 3108 C CA . THR B 1 124 ? 21.683 29.507 -29.056 1.00 51.55 105 THR B CA 1
ATOM 3109 C C . THR B 1 124 ? 21.416 29.751 -27.573 1.00 48.89 105 THR B C 1
ATOM 3110 O O . THR B 1 124 ? 22.371 29.896 -26.805 1.00 47.31 105 THR B O 1
ATOM 3114 N N . MET B 1 125 ? 20.164 29.798 -27.140 1.00 52.18 106 MET B N 1
ATOM 3115 C CA . MET B 1 125 ? 19.883 29.878 -25.716 1.00 53.41 106 MET B CA 1
ATOM 3116 C C . MET B 1 125 ? 19.758 28.479 -25.125 1.00 56.92 106 MET B C 1
ATOM 3117 O O . MET B 1 125 ? 19.195 27.575 -25.747 1.00 55.53 106 MET B O 1
ATOM 3122 N N . PHE B 1 126 ? 20.303 28.312 -23.922 1.00 51.97 107 PHE B N 1
ATOM 3123 C CA . PHE B 1 126 ? 20.188 27.088 -23.141 1.00 52.68 107 PHE B CA 1
ATOM 3124 C C . PHE B 1 126 ? 18.723 26.698 -22.981 1.00 57.01 107 PHE B C 1
ATOM 3125 O O . PHE B 1 126 ? 17.842 27.551 -23.100 1.00 54.27 107 PHE B O 1
ATOM 3133 N N . ASP B 1 127 ? 18.446 25.432 -22.708 1.00 57.66 108 ASP B N 1
ATOM 3134 C CA . ASP B 1 127 ? 17.068 24.971 -22.521 1.00 56.76 108 ASP B CA 1
ATOM 3135 C C . ASP B 1 127 ? 16.541 25.448 -21.176 1.00 55.69 108 ASP B C 1
ATOM 3136 O O . ASP B 1 127 ? 17.036 24.989 -20.139 1.00 54.89 108 ASP B O 1
ATOM 3141 N N . PRO B 1 128 ? 15.545 26.340 -21.135 1.00 55.35 109 PRO B N 1
ATOM 3142 C CA . PRO B 1 128 ? 15.059 26.841 -19.842 1.00 58.34 109 PRO B CA 1
ATOM 3143 C C . PRO B 1 128 ? 14.341 25.803 -18.995 1.00 66.17 109 PRO B C 1
ATOM 3144 O O . PRO B 1 128 ? 14.018 26.104 -17.838 1.00 64.71 109 PRO B O 1
ATOM 3148 N N . SER B 1 129 ? 14.079 24.602 -19.517 1.00 71.31 110 SER B N 1
ATOM 3149 C CA . SER B 1 129 ? 13.253 23.621 -18.820 1.00 70.56 110 SER B CA 1
ATOM 3150 C C . SER B 1 129 ? 14.013 22.368 -18.413 1.00 71.40 110 SER B C 1
ATOM 3151 O O . SER B 1 129 ? 13.412 21.453 -17.838 1.00 71.70 110 SER B O 1
ATOM 3154 N N . ALA B 1 130 ? 15.315 22.304 -18.687 1.00 72.99 111 ALA B N 1
ATOM 3155 C CA . ALA B 1 130 ? 16.113 21.169 -18.244 1.00 71.54 111 ALA B CA 1
ATOM 3156 C C . ALA B 1 130 ? 15.934 20.947 -16.750 1.00 73.89 111 ALA B C 1
ATOM 3157 O O . ALA B 1 130 ? 15.461 19.894 -16.311 1.00 79.31 111 ALA B O 1
ATOM 3159 N N . VAL B 1 131 ? 16.306 21.941 -15.955 1.00 67.54 112 VAL B N 1
ATOM 3160 C CA . VAL B 1 131 ? 16.081 21.940 -14.519 1.00 62.79 112 VAL B CA 1
ATOM 3161 C C . VAL B 1 131 ? 15.479 23.287 -14.146 1.00 67.02 112 VAL B C 1
ATOM 3162 O O . VAL B 1 131 ? 15.736 24.303 -14.802 1.00 60.80 112 VAL B O 1
ATOM 3166 N N . PHE B 1 132 ? 14.631 23.282 -13.122 1.00 66.20 113 PHE B N 1
ATOM 3167 C CA . PHE B 1 132 ? 13.941 24.504 -12.738 1.00 64.73 113 PHE B CA 1
ATOM 3168 C C . PHE B 1 132 ? 14.927 25.548 -12.227 1.00 65.32 113 PHE B C 1
ATOM 3169 O O . PHE B 1 132 ? 14.856 26.721 -12.611 1.00 61.17 113 PHE B O 1
ATOM 3177 N N . TYR B 1 133 ? 15.876 25.125 -11.396 1.00 58.26 114 TYR B N 1
ATOM 3178 C CA . TYR B 1 133 ? 16.739 26.003 -10.632 1.00 60.63 114 TYR B CA 1
ATOM 3179 C C . TYR B 1 133 ? 18.195 25.825 -11.031 1.00 59.29 114 TYR B C 1
ATOM 3180 O O . TYR B 1 133 ? 18.620 24.756 -11.471 1.00 58.04 114 TYR B O 1
ATOM 3189 N N . MET B 1 134 ? 18.963 26.886 -10.802 1.00 54.97 115 MET B N 1
ATOM 3190 C CA . MET B 1 134 ? 20.383 26.966 -11.121 1.00 54.35 115 MET B CA 1
ATOM 3191 C C . MET B 1 134 ? 21.072 27.759 -10.027 1.00 51.83 115 MET B C 1
ATOM 3192 O O . MET B 1 134 ? 20.613 28.851 -9.673 1.00 50.69 115 MET B O 1
ATOM 3197 N N . ASN B 1 135 ? 22.131 27.189 -9.472 1.00 47.60 116 ASN B N 1
ATOM 3198 C CA . ASN B 1 135 ? 23.055 27.945 -8.645 1.00 48.82 116 ASN B CA 1
ATOM 3199 C C . ASN B 1 135 ? 23.836 28.896 -9.544 1.00 47.68 116 ASN B C 1
ATOM 3200 O O . ASN B 1 135 ? 24.252 28.535 -10.646 1.00 49.37 116 ASN B O 1
ATOM 3205 N N . LYS B 1 136 ? 23.983 30.137 -9.101 1.00 47.68 117 LYS B N 1
ATOM 3206 C CA . LYS B 1 136 ? 24.574 31.171 -9.930 1.00 42.00 117 LYS B CA 1
ATOM 3207 C C . LYS B 1 136 ? 25.654 31.906 -9.149 1.00 44.50 117 LYS B C 1
ATOM 3208 O O . LYS B 1 136 ? 25.650 31.945 -7.918 1.00 45.23 117 LYS B O 1
ATOM 3214 N N . ILE B 1 137 ? 26.589 32.484 -9.890 1.00 41.31 118 ILE B N 1
ATOM 3215 C CA . ILE B 1 137 ? 27.462 33.520 -9.365 1.00 43.82 118 ILE B CA 1
ATOM 3216 C C . ILE B 1 137 ? 27.825 34.427 -10.530 1.00 46.13 118 ILE B C 1
ATOM 3217 O O . ILE B 1 137 ? 28.045 33.961 -11.651 1.00 41.52 118 ILE B O 1
ATOM 3222 N N . ALA B 1 138 ? 27.821 35.734 -10.279 1.00 42.66 119 ALA B N 1
ATOM 3223 C CA . ALA B 1 138 ? 27.974 36.704 -11.354 1.00 39.59 119 ALA B CA 1
ATOM 3224 C C . ALA B 1 138 ? 28.711 37.909 -10.804 1.00 36.63 119 ALA B C 1
ATOM 3225 O O . ALA B 1 138 ? 28.508 38.299 -9.655 1.00 40.28 119 ALA B O 1
ATOM 3227 N N . VAL B 1 139 ? 29.596 38.468 -11.621 1.00 39.16 120 VAL B N 1
ATOM 3228 C CA . VAL B 1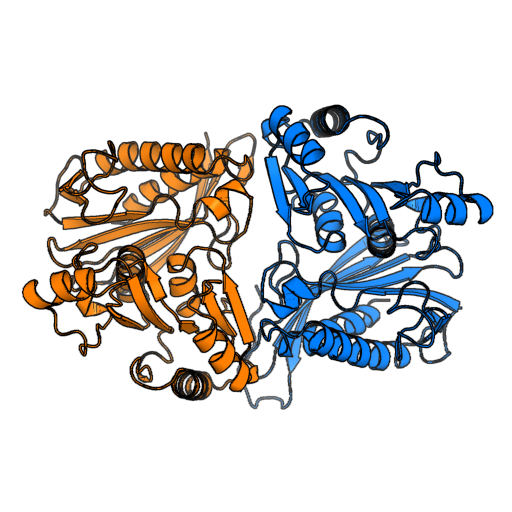 139 ? 30.438 39.582 -11.222 1.00 36.41 120 VAL B CA 1
ATOM 3229 C C . VAL B 1 139 ? 30.776 40.329 -12.500 1.00 44.21 120 VAL B C 1
ATOM 3230 O O . VAL B 1 139 ? 30.640 39.786 -13.605 1.00 37.96 120 VAL B O 1
ATOM 3234 N N . GLY B 1 140 ? 31.197 41.592 -12.349 1.00 37.59 121 GLY B N 1
ATOM 3235 C CA . GLY B 1 140 ? 31.427 42.464 -13.479 1.00 39.04 121 GLY B CA 1
ATOM 3236 C C . GLY B 1 140 ? 32.767 42.247 -14.154 1.00 43.64 121 GLY B C 1
ATOM 3237 O O . GLY B 1 140 ? 33.553 41.370 -13.765 1.00 38.98 121 GLY B O 1
ATOM 3238 N N . PRO B 1 141 ? 33.065 43.087 -15.158 1.00 43.79 122 PRO B N 1
ATOM 3239 C CA . PRO B 1 141 ? 34.220 42.819 -16.035 1.00 42.49 122 PRO B CA 1
ATOM 3240 C C . PRO B 1 141 ? 35.542 42.808 -15.313 1.00 48.35 122 PRO B C 1
ATOM 3241 O O . PRO B 1 141 ? 36.448 42.057 -15.700 1.00 48.88 122 PRO B O 1
ATOM 3245 N N . ASP B 1 142 ? 35.693 43.637 -14.280 1.00 43.17 123 ASP B N 1
ATOM 3246 C CA . ASP B 1 142 ? 36.999 43.768 -13.652 1.00 44.52 123 ASP B CA 1
ATOM 3247 C C . ASP B 1 142 ? 37.418 42.465 -12.984 1.00 46.10 123 ASP B C 1
ATOM 3248 O O . ASP B 1 142 ? 38.594 42.105 -13.006 1.00 44.90 123 ASP B O 1
ATOM 3253 N N . ALA B 1 143 ? 36.464 41.715 -12.434 1.00 44.40 124 ALA B N 1
ATOM 3254 C CA . ALA B 1 143 ? 36.796 40.552 -11.621 1.00 47.87 124 ALA B CA 1
ATOM 3255 C C . ALA B 1 143 ? 36.263 39.249 -12.198 1.00 39.84 124 ALA B C 1
ATOM 3256 O O . ALA B 1 143 ? 36.375 38.213 -11.542 1.00 40.25 124 ALA B O 1
ATOM 3258 N N . ALA B 1 144 ? 35.698 39.269 -13.405 1.00 39.49 125 ALA B N 1
ATOM 3259 C CA . ALA B 1 144 ? 35.193 38.043 -14.012 1.00 41.14 125 ALA B CA 1
ATOM 3260 C C . ALA B 1 144 ? 36.241 36.932 -14.047 1.00 44.43 125 ALA B C 1
ATOM 3261 O O . ALA B 1 144 ? 35.902 35.758 -13.907 1.00 44.54 125 ALA B O 1
ATOM 3263 N N . HIS B 1 145 ? 37.513 37.277 -14.231 1.00 41.10 126 HIS B N 1
ATOM 3264 C CA . HIS B 1 145 ? 38.496 36.231 -14.472 1.00 45.30 126 HIS B CA 1
ATOM 3265 C C . HIS B 1 145 ? 38.754 35.367 -13.237 1.00 48.08 126 HIS B C 1
ATOM 3266 O O . HIS B 1 145 ? 39.300 34.274 -13.383 1.00 45.00 126 HIS B O 1
ATOM 3273 N N . VAL B 1 146 ? 38.332 35.790 -12.041 1.00 46.74 127 VAL B N 1
ATOM 3274 C CA . VAL B 1 146 ? 38.643 35.046 -10.822 1.00 39.22 127 VAL B CA 1
ATOM 3275 C C . VAL B 1 146 ? 37.515 34.134 -10.386 1.00 42.10 127 VAL B C 1
ATOM 3276 O O . VAL B 1 146 ? 37.693 33.377 -9.426 1.00 41.44 127 VAL B O 1
ATOM 3280 N N . LEU B 1 147 ? 36.374 34.147 -11.078 1.00 42.96 128 LEU B N 1
ATOM 3281 C CA . LEU B 1 147 ? 35.238 33.356 -10.623 1.00 46.30 128 LEU B CA 1
ATOM 3282 C C . LEU B 1 147 ? 35.557 31.866 -10.678 1.00 45.91 128 LEU B C 1
ATOM 3283 O O . LEU B 1 147 ? 36.207 31.388 -11.618 1.00 43.77 128 LEU B O 1
ATOM 3288 N N . ASP B 1 148 ? 35.073 31.127 -9.663 1.00 43.80 129 ASP B N 1
ATOM 3289 C CA . ASP B 1 148 ? 35.022 29.664 -9.710 1.00 43.42 129 ASP B CA 1
ATOM 3290 C C . ASP B 1 148 ? 33.861 29.224 -8.820 1.00 44.41 129 ASP B C 1
ATOM 3291 O O . ASP B 1 148 ? 33.975 29.208 -7.589 1.00 44.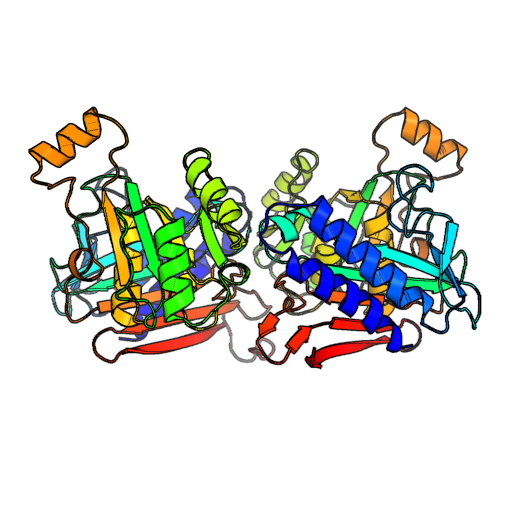71 129 ASP B O 1
ATOM 3296 N N . ILE B 1 149 ? 32.765 28.820 -9.458 1.00 42.65 130 ILE B N 1
ATOM 3297 C CA . ILE B 1 149 ? 31.577 28.463 -8.717 1.00 41.45 130 ILE B CA 1
ATOM 3298 C C . ILE B 1 149 ? 31.746 27.176 -7.923 1.00 47.86 130 ILE B C 1
ATOM 3299 O O . ILE B 1 149 ? 30.928 26.912 -7.042 1.00 47.60 130 ILE B O 1
ATOM 3304 N N . THR B 1 150 ? 32.766 26.345 -8.227 1.00 46.65 131 THR B N 1
ATOM 3305 C CA . THR B 1 150 ? 33.036 25.146 -7.435 1.00 45.58 131 THR B CA 1
ATOM 3306 C C . THR B 1 150 ? 33.769 25.454 -6.141 1.00 43.42 131 THR B C 1
ATOM 3307 O O . THR B 1 150 ? 33.731 24.633 -5.224 1.00 46.90 131 THR B O 1
ATOM 3311 N N . ALA B 1 151 ? 34.470 26.584 -6.059 1.00 39.63 132 ALA B N 1
ATOM 3312 C CA . ALA B 1 151 ? 35.161 26.949 -4.838 1.00 45.87 132 ALA B CA 1
ATOM 3313 C C . ALA B 1 151 ? 34.146 27.489 -3.823 1.00 50.80 132 ALA B C 1
ATOM 3314 O O . ALA B 1 151 ? 33.009 27.804 -4.186 1.00 49.52 132 ALA B O 1
ATOM 3316 N N . PRO B 1 152 ? 34.508 27.559 -2.534 1.00 49.29 133 PRO B N 1
ATOM 3317 C CA . PRO B 1 152 ? 33.555 28.073 -1.536 1.00 52.22 133 PRO B CA 1
ATOM 3318 C C . PRO B 1 152 ? 33.290 29.555 -1.751 1.00 50.15 133 PRO B C 1
ATOM 3319 O O . PRO B 1 152 ? 34.121 30.278 -2.302 1.00 46.33 133 PRO B O 1
ATOM 3323 N N . ILE B 1 153 ? 32.122 30.014 -1.289 1.00 54.27 134 ILE B N 1
ATOM 3324 C CA . ILE B 1 153 ? 31.755 31.405 -1.545 1.00 47.16 134 ILE B CA 1
ATOM 3325 C C . ILE B 1 153 ? 32.776 32.343 -0.931 1.00 45.63 134 ILE B C 1
ATOM 3326 O O . ILE B 1 153 ? 33.071 33.412 -1.486 1.00 45.03 134 ILE B O 1
ATOM 3331 N N . SER B 1 154 ? 33.365 31.949 0.198 1.00 43.76 135 SER B N 1
ATOM 3332 C CA . SER B 1 154 ? 34.369 32.794 0.838 1.00 44.07 135 SER B CA 1
ATOM 3333 C C . SER B 1 154 ? 35.538 33.101 -0.094 1.00 44.51 135 SER B C 1
ATOM 3334 O O . SER B 1 154 ? 36.059 34.220 -0.086 1.00 47.93 135 SER B O 1
ATOM 3337 N N . GLU B 1 155 ? 35.989 32.117 -0.887 1.00 48.79 136 GLU B N 1
ATOM 3338 C CA . GLU B 1 155 ? 37.179 32.346 -1.713 1.00 45.56 136 GLU B CA 1
ATOM 3339 C C . GLU B 1 155 ? 36.873 33.210 -2.935 1.00 33.85 136 GLU B C 1
ATOM 3340 O O . GLU B 1 155 ? 37.710 34.015 -3.343 1.00 41.28 136 GLU B O 1
ATOM 3346 N N . ASN B 1 156 ? 35.690 33.068 -3.519 1.00 41.11 137 ASN B N 1
ATOM 3347 C CA . ASN B 1 156 ? 35.256 33.991 -4.567 1.00 42.27 137 ASN B CA 1
ATOM 3348 C C . ASN B 1 156 ? 35.188 35.422 -4.050 1.00 45.11 137 ASN B C 1
ATOM 3349 O O . ASN B 1 156 ? 35.622 36.359 -4.731 1.00 43.92 137 ASN B O 1
ATOM 3354 N N . ILE B 1 157 ? 34.649 35.612 -2.842 1.00 47.03 138 ILE B N 1
ATOM 3355 C CA . ILE B 1 157 ? 34.535 36.957 -2.275 1.00 43.98 138 ILE B CA 1
ATOM 3356 C C . ILE B 1 157 ? 35.915 37.585 -2.108 1.00 43.36 138 ILE B C 1
ATOM 3357 O O . ILE B 1 157 ? 36.166 38.708 -2.567 1.00 43.69 138 ILE B O 1
ATOM 3362 N N . ARG B 1 158 ? 36.847 36.859 -1.467 1.00 42.50 139 ARG B N 1
ATOM 3363 C CA . ARG B 1 158 ? 38.183 37.421 -1.243 1.00 45.77 139 ARG B CA 1
ATOM 3364 C C . ARG B 1 158 ? 38.945 37.672 -2.540 1.00 36.06 139 ARG B C 1
ATOM 3365 O O . ARG B 1 158 ? 39.742 38.614 -2.615 1.00 45.52 139 ARG B O 1
ATOM 3373 N N . ALA B 1 159 ? 38.749 36.850 -3.564 1.00 39.68 140 ALA B N 1
ATOM 3374 C CA . ALA B 1 159 ? 39.491 37.103 -4.804 1.00 41.82 140 ALA B CA 1
ATOM 3375 C C . ALA B 1 159 ? 38.865 38.249 -5.578 1.00 39.48 140 ALA B C 1
ATOM 3376 O O . ALA B 1 159 ? 39.581 39.105 -6.111 1.00 44.29 140 ALA B O 1
ATOM 3378 N N . VAL B 1 160 ? 37.528 38.292 -5.637 1.00 40.70 141 VAL B N 1
ATOM 3379 C CA . VAL B 1 160 ? 36.853 39.431 -6.259 1.00 40.96 141 VAL B CA 1
ATOM 3380 C C . VAL B 1 160 ? 37.245 40.722 -5.548 1.00 45.15 141 VAL B C 1
ATOM 3381 O O . VAL B 1 160 ? 37.632 41.712 -6.183 1.00 42.52 141 VAL B O 1
ATOM 3385 N N . ALA B 1 161 ? 37.186 40.711 -4.212 1.00 41.98 142 ALA B N 1
ATOM 3386 C CA . ALA B 1 161 ? 37.524 41.898 -3.431 1.00 44.35 142 ALA B CA 1
ATOM 3387 C C . ALA B 1 161 ? 38.945 42.361 -3.704 1.00 45.02 142 ALA B C 1
ATOM 3388 O O . ALA B 1 161 ? 39.210 43.567 -3.783 1.00 41.42 142 ALA B O 1
ATOM 3390 N N . LYS B 1 162 ? 39.886 41.420 -3.808 1.00 42.17 143 LYS B N 1
ATOM 3391 C CA . LYS B 1 162 ? 41.272 41.809 -4.053 1.00 47.97 143 LYS B CA 1
ATOM 3392 C C . LYS B 1 162 ? 41.401 42.507 -5.396 1.00 44.70 143 LYS B C 1
ATOM 3393 O O . LYS B 1 162 ? 42.026 43.567 -5.503 1.00 49.75 143 LYS B O 1
ATOM 3399 N N . VAL B 1 163 ? 40.806 41.921 -6.432 1.00 43.61 144 VAL B N 1
ATOM 3400 C CA . VAL B 1 163 ? 40.831 42.517 -7.765 1.00 46.30 144 VAL B CA 1
ATOM 3401 C C . VAL B 1 163 ? 40.213 43.909 -7.744 1.00 47.66 144 VAL B C 1
ATOM 3402 O O . VAL B 1 163 ? 40.708 44.838 -8.393 1.00 47.32 144 VAL B O 1
ATOM 3406 N N . LYS B 1 164 ? 39.131 44.082 -6.986 1.00 46.31 145 LYS B N 1
ATOM 3407 C CA . LYS B 1 164 ? 38.501 45.386 -6.902 1.00 44.82 145 LYS B CA 1
ATOM 3408 C C . LYS B 1 164 ? 39.254 46.347 -5.990 1.00 44.69 145 LYS B C 1
ATOM 3409 O O . LYS B 1 164 ? 38.879 47.519 -5.914 1.00 45.60 145 LYS B O 1
ATOM 3415 N N . ASP B 1 165 ? 40.291 45.893 -5.296 1.00 42.78 146 ASP B N 1
ATOM 3416 C CA . ASP B 1 165 ? 41.015 46.737 -4.340 1.00 46.74 146 ASP B CA 1
ATOM 3417 C C . ASP B 1 165 ? 40.118 47.156 -3.168 1.00 49.31 146 ASP B C 1
ATOM 3418 O O . ASP B 1 165 ? 40.272 48.242 -2.600 1.00 45.62 146 ASP B O 1
ATOM 3423 N N . LEU B 1 166 ? 39.180 46.287 -2.807 1.00 41.25 147 LEU B N 1
ATOM 3424 C CA . LEU B 1 166 ? 38.318 46.442 -1.645 1.00 47.75 147 LEU B CA 1
ATOM 3425 C C . LEU B 1 166 ? 38.728 45.471 -0.544 1.00 53.34 147 LEU B C 1
ATOM 3426 O O . LEU B 1 166 ? 39.164 44.349 -0.818 1.00 47.55 147 LEU B O 1
ATOM 3431 N N . SER B 1 167 ? 38.545 45.892 0.708 1.00 51.09 148 SER B N 1
ATOM 3432 C CA . SER B 1 167 ? 38.496 44.930 1.808 1.00 46.42 148 SER B CA 1
ATOM 3433 C C . SER B 1 167 ? 37.277 44.024 1.652 1.00 46.90 148 SER B C 1
ATOM 3434 O O . SER B 1 167 ? 36.296 44.374 1.001 1.00 41.56 148 SER B O 1
ATOM 3437 N N . VAL B 1 168 ? 37.337 42.846 2.275 1.00 46.34 149 VAL B N 1
ATOM 3438 C CA . VAL B 1 168 ? 36.203 41.931 2.211 1.00 43.80 149 VAL B CA 1
ATOM 3439 C C . VAL B 1 168 ? 34.974 42.569 2.853 1.00 47.51 149 VAL B C 1
ATOM 3440 O O . VAL B 1 168 ? 33.840 42.357 2.407 1.00 47.50 149 VAL B O 1
ATOM 3444 N N . ARG B 1 169 ? 35.176 43.368 3.896 1.00 46.92 150 ARG B N 1
ATOM 3445 C CA . ARG B 1 169 ? 34.066 44.002 4.588 1.00 49.87 150 ARG B CA 1
ATOM 3446 C C . ARG B 1 169 ? 33.481 45.171 3.809 1.00 41.73 150 ARG B C 1
ATOM 3447 O O . ARG B 1 169 ? 32.404 45.640 4.179 1.00 48.22 150 ARG B O 1
ATOM 3455 N N . ASP B 1 170 ? 34.166 45.656 2.758 1.00 40.57 151 ASP B N 1
ATOM 3456 C CA . ASP B 1 170 ? 33.596 46.619 1.817 1.00 43.48 151 ASP B CA 1
ATOM 3457 C C . ASP B 1 170 ? 32.660 45.971 0.814 0.96 42.34 151 ASP B C 1
ATOM 3458 O O . ASP B 1 170 ? 31.928 46.691 0.119 0.78 40.73 151 ASP B O 1
ATOM 3463 N N . MET B 1 171 ? 32.715 44.646 0.684 1.00 39.74 152 MET B N 1
ATOM 3464 C CA . MET B 1 171 ? 31.989 43.944 -0.365 1.00 35.47 152 MET B CA 1
ATOM 3465 C C . MET B 1 171 ? 30.522 43.824 -0.003 1.00 41.67 152 MET B C 1
ATOM 3466 O O . MET B 1 171 ? 30.166 43.653 1.169 1.00 39.79 152 MET B O 1
ATOM 3471 N N . THR B 1 172 ? 29.669 43.853 -1.033 1.00 32.25 153 THR B N 1
ATOM 3472 C CA . THR B 1 172 ? 28.231 43.707 -0.863 1.00 35.80 153 THR B CA 1
ATOM 3473 C C . THR B 1 172 ? 27.760 42.619 -1.812 1.00 36.02 153 THR B C 1
ATOM 3474 O O . THR B 1 172 ? 27.860 42.780 -3.033 1.00 36.45 153 THR B O 1
ATOM 3478 N N . VAL B 1 173 ? 27.257 41.519 -1.256 1.00 37.05 154 VAL B N 1
ATOM 3479 C CA . VAL B 1 173 ? 26.842 40.338 -2.019 1.00 35.28 154 VAL B CA 1
ATOM 3480 C C . VAL B 1 173 ? 25.318 40.297 -2.066 1.00 38.93 154 VAL B C 1
ATOM 3481 O O . VAL B 1 173 ? 24.661 40.330 -1.022 1.00 39.78 154 VAL B O 1
ATOM 3485 N N . CYS B 1 174 ? 24.754 40.179 -3.263 1.00 39.66 155 CYS B N 1
ATOM 3486 C CA . CYS B 1 174 ? 23.309 40.100 -3.430 1.00 38.94 155 CYS B CA 1
ATOM 3487 C C . CYS B 1 174 ? 22.858 38.636 -3.440 1.00 43.48 155 CYS B C 1
ATOM 3488 O O . CYS B 1 174 ? 23.415 37.821 -4.179 1.00 38.59 155 CYS B O 1
ATOM 3491 N N . ILE B 1 175 ? 21.841 38.310 -2.635 1.00 38.92 156 ILE B N 1
ATOM 3492 C CA . ILE B 1 175 ? 21.396 36.929 -2.424 1.00 40.39 156 ILE B CA 1
ATOM 3493 C C . ILE B 1 175 ? 19.880 36.925 -2.270 1.00 43.15 156 ILE B C 1
ATOM 3494 O O . ILE B 1 175 ? 19.335 37.697 -1.480 1.00 41.80 156 ILE B O 1
ATOM 3499 N N . LEU B 1 176 ? 19.188 36.062 -3.018 1.00 38.17 157 LEU B N 1
ATOM 3500 C CA . LEU B 1 176 ? 17.743 35.941 -2.837 1.00 39.85 157 LEU B CA 1
ATOM 3501 C C . LEU B 1 176 ? 17.424 35.459 -1.424 1.00 47.09 157 LEU B C 1
ATOM 3502 O O . LEU B 1 176 ? 18.010 34.486 -0.950 1.00 43.97 157 LEU B O 1
ATOM 3507 N N . ASP B 1 177 ? 16.489 36.136 -0.754 1.00 47.91 158 ASP B N 1
ATOM 3508 C CA . ASP B 1 177 ? 16.045 35.754 0.595 1.00 49.56 158 ASP B CA 1
ATOM 3509 C C . ASP B 1 177 ? 15.159 34.503 0.519 1.00 48.87 158 ASP B C 1
ATOM 3510 O O . ASP B 1 177 ? 13.958 34.598 0.261 1.00 49.22 158 ASP B O 1
ATOM 3515 N N . ARG B 1 178 ? 15.740 33.322 0.749 1.00 47.22 159 ARG B N 1
ATOM 3516 C CA . ARG B 1 178 ? 15.040 32.039 0.680 1.00 49.51 159 ARG B CA 1
ATOM 3517 C C . ARG B 1 178 ? 15.566 31.108 1.763 1.00 54.91 159 ARG B C 1
ATOM 3518 O O . ARG B 1 178 ? 16.755 31.168 2.113 1.00 53.97 159 ARG B O 1
ATOM 3526 N N . PRO B 1 179 ? 14.712 30.215 2.301 1.00 53.45 160 PRO B N 1
ATOM 3527 C CA . PRO B 1 179 ? 15.206 29.182 3.234 1.00 52.85 160 PRO B CA 1
ATOM 3528 C C . PRO B 1 179 ? 16.380 28.388 2.692 1.00 50.52 160 PRO B C 1
ATOM 3529 O O . PRO B 1 179 ? 17.336 28.113 3.431 1.00 49.87 160 PRO B O 1
ATOM 3533 N N . ARG B 1 180 ? 16.349 28.041 1.401 1.00 50.32 161 ARG B N 1
ATOM 3534 C CA . ARG B 1 180 ? 17.447 27.304 0.781 1.00 45.49 161 ARG B CA 1
ATOM 3535 C C . ARG B 1 180 ? 18.781 28.026 0.857 1.00 47.74 161 ARG B C 1
ATOM 3536 O O . ARG B 1 180 ? 19.816 27.400 0.603 1.00 49.54 161 ARG B O 1
ATOM 3544 N N . HIS B 1 181 ? 18.812 29.317 1.187 1.00 47.95 162 HIS B N 1
ATOM 3545 C CA . HIS B 1 181 ? 20.083 30.030 1.201 1.00 48.72 162 HIS B CA 1
ATOM 3546 C C . HIS B 1 181 ? 20.630 30.235 2.604 1.00 47.69 162 HIS B C 1
ATOM 3547 O O . HIS B 1 181 ? 21.541 31.046 2.795 1.00 49.49 162 HIS B O 1
ATOM 3554 N N . ALA B 1 182 ? 20.108 29.506 3.588 1.00 48.94 163 ALA B N 1
ATOM 3555 C CA . ALA B 1 182 ? 20.562 29.710 4.955 1.00 46.48 163 ALA B CA 1
ATOM 3556 C C . ALA B 1 182 ? 22.060 29.454 5.078 1.00 40.81 163 ALA B C 1
ATOM 3557 O O . ALA B 1 182 ? 22.788 30.248 5.686 1.00 44.69 163 ALA B O 1
ATOM 3559 N N . GLN B 1 183 ? 22.550 28.364 4.490 1.00 46.13 164 GLN B N 1
ATOM 3560 C CA . GLN B 1 183 ? 23.975 28.072 4.593 1.00 44.78 164 GLN B CA 1
ATOM 3561 C C . GLN B 1 183 ? 24.800 29.113 3.840 1.00 49.04 164 GLN B C 1
ATOM 3562 O O . GLN B 1 183 ? 25.789 29.636 4.371 1.00 46.82 164 GLN B O 1
ATOM 3568 N N . LEU B 1 184 ? 24.411 29.419 2.595 1.00 50.01 165 LEU B N 1
ATOM 3569 C CA . LEU B 1 184 ? 25.115 30.441 1.818 1.00 48.74 165 LEU B CA 1
ATOM 3570 C C . LEU B 1 184 ? 25.181 31.753 2.587 1.00 41.77 165 LEU B C 1
ATOM 3571 O O . LEU B 1 184 ? 26.249 32.352 2.746 1.00 42.87 165 LEU B O 1
ATOM 3576 N N . ILE B 1 185 ? 24.045 32.184 3.126 1.00 48.25 166 ILE B N 1
ATOM 3577 C CA . ILE B 1 185 ? 24.011 33.435 3.878 1.00 46.85 166 ILE B CA 1
ATOM 3578 C C . ILE B 1 185 ? 24.931 33.355 5.097 1.00 45.28 166 ILE B C 1
ATOM 3579 O O . ILE B 1 185 ? 25.733 34.264 5.344 1.00 41.45 166 ILE B O 1
ATOM 3584 N N . HIS B 1 186 ? 24.861 32.256 5.860 1.00 48.32 167 HIS B N 1
ATOM 3585 C CA . HIS B 1 186 ? 25.799 32.068 6.973 1.00 44.41 167 HIS B CA 1
ATOM 3586 C C . HIS B 1 186 ? 27.246 32.137 6.504 1.00 45.70 167 HIS B C 1
ATOM 3587 O O . HIS B 1 186 ? 28.083 32.790 7.137 1.00 46.49 167 HIS B O 1
ATOM 3594 N N . ASP B 1 187 ? 27.567 31.471 5.389 1.00 49.69 168 ASP B N 1
ATOM 3595 C CA . ASP B 1 187 ? 28.960 31.450 4.942 1.00 47.97 168 ASP B CA 1
ATOM 3596 C C . ASP B 1 187 ? 29.416 32.824 4.473 1.00 44.34 168 ASP B C 1
ATOM 3597 O O . ASP B 1 187 ? 30.561 33.217 4.723 1.00 49.05 168 ASP B O 1
ATOM 3602 N N . VAL B 1 188 ? 28.552 33.575 3.787 1.00 45.16 169 VAL B N 1
ATOM 3603 C CA . VAL B 1 188 ? 28.947 34.934 3.411 1.00 43.30 169 VAL B CA 1
ATOM 3604 C C . VAL B 1 188 ? 29.142 35.794 4.653 1.00 44.11 169 VAL B C 1
ATOM 3605 O O . VAL B 1 188 ? 30.077 36.600 4.733 1.00 42.36 169 VAL B O 1
ATOM 3609 N N . ARG B 1 189 ? 28.251 35.661 5.633 1.00 48.29 170 ARG B N 1
ATOM 3610 C CA . ARG B 1 189 ? 28.399 36.457 6.849 1.00 49.85 170 ARG B CA 1
ATOM 3611 C C . ARG B 1 189 ? 29.703 36.120 7.556 1.00 47.25 170 ARG B C 1
ATOM 3612 O O . ARG B 1 189 ? 30.401 37.011 8.060 1.00 44.20 170 ARG B O 1
ATOM 3620 N N . ALA B 1 190 ? 30.065 34.836 7.574 1.00 47.83 171 ALA B N 1
ATOM 3621 C CA . ALA B 1 190 ? 31.300 34.429 8.241 1.00 50.55 171 ALA B CA 1
ATOM 3622 C C . ALA B 1 190 ? 32.514 35.162 7.675 1.00 50.30 171 ALA B C 1
ATOM 3623 O O . ALA B 1 190 ? 33.440 35.495 8.422 1.00 52.31 171 ALA B O 1
ATOM 3625 N N . THR B 1 191 ? 32.532 35.447 6.365 1.00 49.79 172 THR B N 1
ATOM 3626 C CA . THR B 1 191 ? 33.722 36.100 5.811 1.00 48.80 172 THR B CA 1
ATOM 3627 C C . THR B 1 191 ? 33.824 37.562 6.201 1.00 47.96 172 THR B C 1
ATOM 3628 O O . THR B 1 191 ? 34.927 38.121 6.179 1.00 54.40 172 THR B O 1
ATOM 3632 N N . GLY B 1 192 ? 32.711 38.204 6.539 1.00 52.54 173 GLY B N 1
ATOM 3633 C CA . GLY B 1 192 ? 32.711 39.619 6.859 1.00 48.41 173 GLY B CA 1
ATOM 3634 C C . GLY B 1 192 ? 32.110 40.511 5.795 1.00 50.27 173 GLY B C 1
ATOM 3635 O O . GLY B 1 192 ? 31.990 41.721 6.028 1.00 52.76 173 GLY B O 1
ATOM 3636 N N . ALA B 1 193 ? 31.734 39.977 4.636 1.00 44.73 174 ALA B N 1
ATOM 3637 C CA . ALA B 1 193 ? 31.107 40.829 3.639 1.00 48.44 174 ALA B CA 1
ATOM 3638 C C . ALA B 1 193 ? 29.679 41.196 4.046 1.00 44.59 174 ALA B C 1
ATOM 3639 O O . ALA B 1 193 ? 29.021 40.504 4.823 1.00 45.24 174 ALA B O 1
ATOM 3641 N N . ARG B 1 194 ? 29.204 42.294 3.479 1.00 47.12 175 ARG B N 1
ATOM 3642 C CA . ARG B 1 194 ? 27.828 42.738 3.602 1.00 40.55 175 ARG B CA 1
ATOM 3643 C C . ARG B 1 194 ? 26.938 41.957 2.645 1.00 38.86 175 ARG B C 1
ATOM 3644 O O . ARG B 1 194 ? 27.398 41.402 1.643 1.00 41.35 175 ARG B O 1
ATOM 3652 N N . ILE B 1 195 ? 25.644 41.911 2.956 1.00 40.68 176 ILE B N 1
ATOM 3653 C CA . ILE B 1 195 ? 24.679 41.239 2.099 1.00 37.52 176 ILE B CA 1
ATOM 3654 C C . ILE B 1 195 ? 23.555 42.199 1.734 1.00 43.23 176 ILE B C 1
ATOM 3655 O O . ILE B 1 195 ? 23.079 42.979 2.572 1.00 39.80 176 ILE B O 1
ATOM 3660 N N . ARG B 1 196 ? 23.114 42.119 0.481 1.00 42.95 177 ARG B N 1
ATOM 3661 C CA . ARG B 1 196 ? 21.880 42.744 0.033 1.00 42.70 177 ARG B CA 1
ATOM 3662 C C . ARG B 1 196 ? 20.884 41.617 -0.237 1.00 43.18 177 ARG B C 1
ATOM 3663 O O . ARG B 1 196 ? 20.981 40.925 -1.256 1.00 40.40 177 ARG B O 1
ATOM 3671 N N . LEU B 1 197 ? 19.939 41.405 0.679 1.00 42.69 178 LEU B N 1
ATOM 3672 C CA . LEU B 1 197 ? 18.962 40.339 0.494 1.00 39.77 178 LEU B CA 1
ATOM 3673 C C . LEU B 1 197 ? 17.821 40.869 -0.357 1.00 42.87 178 LEU B C 1
ATOM 3674 O O . LEU B 1 197 ? 17.281 41.938 -0.070 1.00 51.21 178 LEU B O 1
ATOM 3679 N N . ILE B 1 198 ? 17.465 40.143 -1.413 1.00 39.51 179 ILE B N 1
ATOM 3680 C CA . ILE B 1 198 ? 16.359 40.534 -2.281 1.00 42.41 179 ILE B CA 1
ATOM 3681 C C . ILE B 1 198 ? 15.258 39.496 -2.173 1.00 47.09 179 ILE B C 1
ATOM 3682 O O . ILE B 1 198 ? 15.529 38.296 -2.080 1.00 45.02 179 ILE B O 1
ATOM 3687 N N . THR B 1 199 ? 14.011 39.966 -2.169 1.00 46.96 180 THR B N 1
ATOM 3688 C CA . THR B 1 199 ? 12.895 39.046 -2.064 1.00 49.53 180 THR B CA 1
ATOM 3689 C C . THR B 1 199 ? 12.581 38.410 -3.409 1.00 51.11 180 THR B C 1
ATOM 3690 O O . THR B 1 199 ? 12.029 37.309 -3.451 1.00 53.75 180 THR B O 1
ATOM 3694 N N . ASP B 1 200 ? 12.947 39.076 -4.504 1.00 47.77 181 ASP B N 1
ATOM 3695 C CA . ASP B 1 200 ? 12.687 38.607 -5.858 1.00 50.79 181 ASP B CA 1
ATOM 3696 C C . ASP B 1 200 ? 13.623 39.359 -6.792 1.00 52.95 181 ASP B C 1
ATOM 3697 O O . ASP B 1 200 ? 14.045 40.479 -6.499 1.00 41.95 181 ASP B O 1
ATOM 3702 N N . GLY B 1 201 ? 13.926 38.738 -7.929 1.00 52.02 182 GLY B N 1
ATOM 3703 C CA . GLY B 1 201 ? 14.477 39.473 -9.049 1.00 46.04 182 GLY B CA 1
ATOM 3704 C C . GLY B 1 201 ? 15.971 39.351 -9.227 1.00 50.31 182 GLY B C 1
ATOM 3705 O O . GLY B 1 201 ? 16.676 40.363 -9.127 1.00 45.58 182 GLY B O 1
ATOM 3706 N N . ASP B 1 202 ? 16.473 38.139 -9.502 1.00 45.12 183 ASP B N 1
ATOM 3707 C CA . ASP B 1 202 ? 17.909 37.969 -9.654 1.00 43.47 183 ASP B CA 1
ATOM 3708 C C . ASP B 1 202 ? 18.366 38.146 -11.089 1.00 43.59 183 ASP B C 1
ATOM 3709 O O . ASP B 1 202 ? 19.566 38.000 -11.365 1.00 45.63 183 ASP B O 1
ATOM 3714 N N . VAL B 1 203 ? 17.474 38.539 -11.998 1.00 37.83 184 VAL B N 1
ATOM 3715 C CA . VAL B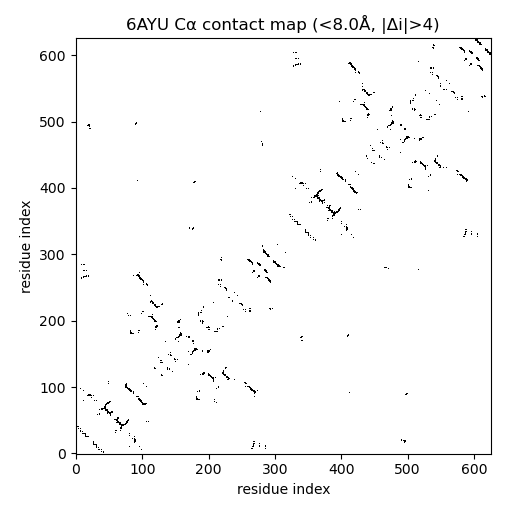 1 203 ? 17.970 39.170 -13.220 1.00 40.93 184 VAL B CA 1
ATOM 3716 C C . VAL B 1 203 ? 18.495 40.559 -12.903 1.00 42.30 184 VAL B C 1
ATOM 3717 O O . VAL B 1 203 ? 19.652 40.887 -13.202 1.00 39.33 184 VAL B O 1
ATOM 3721 N N . ALA B 1 204 ? 17.645 41.393 -12.301 1.00 44.06 185 ALA B N 1
ATOM 3722 C CA . ALA B 1 204 ? 18.076 42.698 -11.823 1.00 42.33 185 ALA B CA 1
ATOM 3723 C C . ALA B 1 204 ? 19.282 42.568 -10.920 1.00 44.31 185 ALA B C 1
ATOM 3724 O O . ALA B 1 204 ? 20.241 43.328 -11.050 1.00 44.25 185 ALA B O 1
ATOM 3726 N N . GLY B 1 205 ? 19.253 41.608 -9.993 1.00 44.70 186 GLY B N 1
ATOM 3727 C CA . GLY B 1 205 ? 20.395 41.423 -9.119 1.00 42.04 186 GLY B CA 1
ATOM 3728 C C . GLY B 1 205 ? 21.656 41.064 -9.883 1.00 39.72 186 GLY B C 1
ATOM 3729 O O . GLY B 1 205 ? 22.742 41.531 -9.549 1.00 41.08 186 GLY B O 1
ATOM 3730 N N . ALA B 1 206 ? 21.531 40.241 -10.931 1.00 41.16 187 ALA B N 1
ATOM 3731 C CA . ALA B 1 206 ? 22.725 39.851 -11.681 1.00 46.57 187 ALA B CA 1
ATOM 3732 C C . ALA B 1 206 ? 23.291 41.029 -12.458 1.00 42.38 187 ALA B C 1
ATOM 3733 O O . ALA B 1 206 ? 24.503 41.231 -12.483 1.00 42.45 187 ALA B O 1
ATOM 3735 N N . ILE B 1 207 ? 22.429 41.826 -13.087 1.00 40.34 188 ILE B N 1
ATOM 3736 C CA . ILE B 1 207 ? 22.914 42.947 -13.884 1.00 46.88 188 ILE B CA 1
ATOM 3737 C C . ILE B 1 207 ? 23.574 43.991 -12.997 1.00 43.44 188 ILE B C 1
ATOM 3738 O O . ILE B 1 207 ? 24.577 44.614 -13.375 1.00 42.91 188 ILE B O 1
ATOM 3743 N N . SER B 1 208 ? 23.031 44.172 -11.794 1.00 41.12 189 SER B N 1
ATOM 3744 C CA . SER B 1 208 ? 23.600 45.074 -10.796 1.00 43.80 189 SER B CA 1
ATOM 3745 C C . SER B 1 208 ? 24.980 44.613 -10.327 1.00 42.61 189 SER B C 1
ATOM 3746 O O . SER B 1 208 ? 25.888 45.433 -10.129 1.00 39.43 189 SER B O 1
ATOM 3749 N N . ALA B 1 209 ? 25.153 43.302 -10.115 1.00 38.95 190 ALA B N 1
ATOM 3750 C CA . ALA B 1 209 ? 26.479 42.789 -9.781 1.00 41.35 190 ALA B CA 1
ATOM 3751 C C . ALA B 1 209 ? 27.507 43.178 -10.826 1.00 41.10 190 ALA B C 1
ATOM 3752 O O . ALA B 1 209 ? 28.674 43.416 -10.492 1.00 45.21 190 ALA B O 1
ATOM 3754 N N . CYS B 1 210 ? 27.104 43.253 -12.095 1.00 40.53 191 CYS B N 1
ATOM 3755 C CA . CYS B 1 210 ? 28.053 43.499 -13.174 1.00 43.53 191 CYS B CA 1
ATOM 3756 C C . CYS B 1 210 ? 28.179 44.966 -13.571 1.00 45.12 191 CYS B C 1
ATOM 3757 O O . CYS B 1 210 ? 29.090 45.302 -14.326 1.00 51.45 191 CYS B O 1
ATOM 3760 N N . ARG B 1 211 ? 27.305 45.850 -13.084 1.00 48.80 192 ARG B N 1
ATOM 3761 C CA . ARG B 1 211 ? 27.451 47.268 -13.409 1.00 51.58 192 ARG B CA 1
ATOM 3762 C C . ARG B 1 211 ? 28.246 47.986 -12.321 1.00 57.21 192 ARG B C 1
ATOM 3763 O O . ARG B 1 211 ? 28.140 47.646 -11.138 1.00 55.06 192 ARG B O 1
ATOM 3771 N N . PRO B 1 212 ? 29.040 48.992 -12.678 1.00 63.73 193 PRO B N 1
ATOM 3772 C CA . PRO B 1 212 ? 29.852 49.679 -11.670 1.00 63.86 193 PRO B CA 1
ATOM 3773 C C . PRO B 1 212 ? 29.036 50.709 -10.904 1.00 58.27 193 PRO B C 1
ATOM 3774 O O . PRO B 1 212 ? 28.041 51.254 -11.397 1.00 56.85 193 PRO B O 1
ATOM 3778 N N . HIS B 1 213 ? 29.459 50.951 -9.664 1.00 58.00 194 HIS B N 1
ATOM 3779 C CA . HIS B 1 213 ? 28.835 51.960 -8.804 1.00 60.79 194 HIS B CA 1
ATOM 3780 C C . HIS B 1 213 ? 27.359 51.682 -8.580 1.00 55.32 194 HIS B C 1
ATOM 3781 O O . HIS B 1 213 ? 26.568 52.604 -8.376 1.00 61.99 194 HIS B O 1
ATOM 3788 N N . SER B 1 214 ? 26.980 50.406 -8.626 1.00 53.63 195 SER B N 1
ATOM 3789 C CA . SER B 1 214 ? 25.619 50.006 -8.325 1.00 51.10 195 SER B CA 1
ATOM 3790 C C . SER B 1 214 ? 25.411 49.721 -6.841 1.00 45.76 195 SER B C 1
ATOM 3791 O O . SER B 1 214 ? 24.258 49.676 -6.388 1.00 45.79 195 SER B O 1
ATOM 3794 N N . GLY B 1 215 ? 26.489 49.539 -6.077 1.00 40.08 196 GLY B N 1
ATOM 3795 C CA . GLY B 1 215 ? 26.387 49.120 -4.695 1.00 41.61 196 GLY B CA 1
ATOM 3796 C C . GLY B 1 215 ? 26.385 47.616 -4.481 1.00 43.52 196 GLY B C 1
ATOM 3797 O O . GLY B 1 215 ? 26.463 47.168 -3.328 1.00 39.72 196 GLY B O 1
ATOM 3798 N N . THR B 1 216 ? 26.306 46.824 -5.547 1.00 36.04 197 THR B N 1
ATOM 3799 C CA . THR B 1 216 ? 26.359 45.368 -5.473 1.00 40.78 197 THR B CA 1
ATOM 3800 C C . THR B 1 216 ? 27.612 44.895 -6.194 1.00 38.09 197 THR B C 1
ATOM 3801 O O . THR B 1 216 ? 27.864 45.301 -7.335 1.00 35.87 197 THR B O 1
ATOM 3805 N N . ASP B 1 217 ? 28.404 44.052 -5.532 1.00 40.85 198 ASP B N 1
ATOM 3806 C CA . ASP B 1 217 ? 29.659 43.610 -6.129 1.00 38.75 198 ASP B CA 1
ATOM 3807 C C . ASP B 1 217 ? 29.610 42.182 -6.629 1.00 41.70 198 ASP B C 1
ATOM 3808 O O . ASP B 1 217 ? 30.481 41.788 -7.419 1.00 36.61 198 ASP B O 1
ATOM 3813 N N . LEU B 1 218 ? 28.613 41.415 -6.212 1.00 37.27 199 LEU B N 1
ATOM 3814 C CA . LEU B 1 218 ? 28.580 39.991 -6.507 1.00 40.60 199 LEU B CA 1
ATOM 3815 C C . LEU B 1 218 ? 27.148 39.516 -6.314 1.00 40.02 199 LEU B C 1
ATOM 3816 O O . LEU B 1 218 ? 26.453 39.982 -5.406 1.00 39.45 199 LEU B O 1
ATOM 3821 N N . LEU B 1 219 ? 26.702 38.632 -7.192 1.00 38.45 200 LEU B N 1
ATOM 3822 C CA . LEU B 1 219 ? 25.450 37.908 -7.030 1.00 38.54 200 LEU B CA 1
ATOM 3823 C C . LEU B 1 219 ? 25.771 36.450 -6.737 1.00 44.68 200 LEU B C 1
ATOM 3824 O O . LEU B 1 219 ? 26.695 35.889 -7.336 1.00 39.53 200 LEU B O 1
ATOM 3829 N N . ALA B 1 220 ? 25.007 35.820 -5.842 1.00 39.53 201 ALA B N 1
ATOM 3830 C CA . ALA B 1 220 ? 25.245 34.398 -5.585 1.00 42.13 201 ALA B CA 1
ATOM 3831 C C . ALA B 1 220 ? 23.985 33.716 -5.073 1.00 40.15 201 ALA B C 1
ATOM 3832 O O . ALA B 1 220 ? 23.144 34.336 -4.407 1.00 45.23 201 ALA B O 1
ATOM 3834 N N . GLY B 1 221 ? 23.876 32.432 -5.382 1.00 42.16 202 GLY B N 1
ATOM 3835 C CA . GLY B 1 221 ? 22.817 31.574 -4.894 1.00 36.71 202 GLY B CA 1
ATOM 3836 C C . GLY B 1 221 ? 21.972 31.009 -6.018 1.00 46.82 202 GLY B C 1
ATOM 3837 O O . GLY B 1 221 ? 22.198 31.270 -7.199 1.00 47.02 202 GLY B O 1
ATOM 3838 N N . ILE B 1 222 ? 20.970 30.230 -5.617 1.00 46.94 203 ILE B N 1
ATOM 3839 C CA . ILE B 1 222 ? 20.125 29.495 -6.547 1.00 43.43 203 ILE B CA 1
ATOM 3840 C C . ILE B 1 222 ? 18.931 30.347 -6.931 1.00 44.91 203 ILE B C 1
ATOM 3841 O O . ILE B 1 222 ? 18.266 30.947 -6.075 1.00 46.09 203 ILE B O 1
ATOM 3846 N N . GLY B 1 223 ? 18.648 30.392 -8.220 1.00 46.75 204 GLY B N 1
ATOM 3847 C CA . GLY B 1 223 ? 17.460 31.060 -8.700 1.00 46.66 204 GLY B CA 1
ATOM 3848 C C . GLY B 1 223 ? 16.980 30.396 -9.968 1.00 48.45 204 GLY B C 1
ATOM 3849 O O . GLY B 1 223 ? 17.502 29.344 -10.338 1.00 53.32 204 GLY B O 1
ATOM 3850 N N . GLY B 1 224 ? 16.016 31.003 -10.655 1.00 51.01 205 GLY B N 1
ATOM 3851 C CA . GLY B 1 224 ? 15.403 30.344 -11.794 1.00 46.36 205 GLY B CA 1
ATOM 3852 C C . GLY B 1 224 ? 16.386 30.150 -12.933 1.00 52.84 205 GLY B C 1
ATOM 3853 O O . GLY B 1 224 ? 17.219 31.012 -13.224 1.00 48.26 205 GLY B O 1
ATOM 3854 N N . THR B 1 225 ? 16.297 28.990 -13.578 1.00 53.39 206 THR B N 1
ATOM 3855 C CA . THR B 1 225 ? 17.081 28.777 -14.792 1.00 52.07 206 THR B CA 1
ATOM 3856 C C . THR B 1 225 ? 16.716 29.773 -15.887 1.00 48.21 206 THR B C 1
ATOM 3857 O O . THR B 1 225 ? 17.634 30.333 -16.507 1.00 51.83 206 THR B O 1
ATOM 3861 N N . PRO B 1 226 ? 15.443 30.047 -16.182 1.00 52.16 207 PRO B N 1
ATOM 3862 C CA . PRO B 1 226 ? 15.170 31.071 -17.205 1.00 52.90 207 PRO B CA 1
ATOM 3863 C C . PRO B 1 226 ? 15.799 32.413 -16.870 1.00 52.42 207 PRO B C 1
ATOM 3864 O O . PRO B 1 226 ? 16.322 33.091 -17.768 1.00 50.72 207 PRO B O 1
ATOM 3868 N N . GLU B 1 227 ? 15.784 32.800 -15.587 1.00 47.87 208 GLU B N 1
ATOM 3869 C CA . GLU B 1 227 ? 16.373 34.075 -15.181 1.00 45.94 208 GLU B CA 1
ATOM 3870 C C . GLU B 1 227 ? 17.889 34.074 -15.336 1.00 45.85 208 GLU B C 1
ATOM 3871 O O . GLU B 1 227 ? 18.479 35.124 -15.612 1.00 45.83 208 GLU B O 1
ATOM 3877 N N . GLY B 1 228 ? 18.539 32.924 -15.131 1.00 45.87 209 GLY B N 1
ATOM 3878 C CA . GLY B 1 228 ? 19.972 32.848 -15.362 1.00 43.69 209 GLY B CA 1
ATOM 3879 C C . GLY B 1 228 ? 20.318 33.051 -16.825 1.00 47.51 209 GLY B C 1
ATOM 3880 O O . GLY B 1 228 ? 21.309 33.709 -17.158 1.00 46.72 209 GLY B O 1
ATOM 3881 N N . ILE B 1 229 ? 19.482 32.524 -17.716 1.00 45.68 210 ILE B N 1
ATOM 3882 C CA . ILE B 1 229 ? 19.731 32.642 -19.146 1.00 45.63 210 ILE B CA 1
ATOM 3883 C C . ILE B 1 229 ? 19.577 34.085 -19.601 1.00 43.45 210 ILE B C 1
ATOM 3884 O O . ILE B 1 229 ? 20.364 34.577 -20.416 1.00 43.66 210 ILE B O 1
ATOM 3889 N N . ILE B 1 230 ? 18.548 34.777 -19.106 1.00 45.27 211 ILE B N 1
ATOM 3890 C CA . ILE B 1 230 ? 18.331 36.164 -19.505 1.00 40.12 211 ILE B CA 1
ATOM 3891 C C . ILE B 1 230 ? 19.483 37.029 -19.026 1.00 41.93 211 ILE B C 1
ATOM 3892 O O . ILE B 1 230 ? 20.014 37.851 -19.779 1.00 43.36 211 ILE B O 1
ATOM 3897 N N . ALA B 1 231 ? 19.917 36.818 -17.781 1.00 40.56 212 ALA B N 1
ATOM 3898 C CA . ALA B 1 231 ? 21.072 37.531 -17.247 1.00 42.32 212 ALA B CA 1
ATOM 3899 C C . ALA B 1 231 ? 22.323 37.273 -18.076 1.00 44.09 212 ALA B C 1
ATOM 3900 O O . ALA B 1 231 ? 23.157 38.176 -18.252 1.00 38.06 212 ALA B O 1
ATOM 3902 N N . ALA B 1 232 ? 22.487 36.047 -18.589 1.00 40.36 213 ALA B N 1
ATOM 3903 C CA . ALA B 1 232 ? 23.690 35.755 -19.374 1.00 40.45 213 ALA B CA 1
ATOM 3904 C C . ALA B 1 232 ? 23.680 36.505 -20.698 1.00 36.58 213 ALA B C 1
ATOM 3905 O O . ALA B 1 232 ? 24.715 37.016 -21.151 1.00 39.79 213 ALA B O 1
ATOM 3907 N N . ALA B 1 233 ? 22.517 36.598 -21.333 1.00 38.88 214 ALA B N 1
ATOM 3908 C CA . ALA B 1 233 ? 22.408 37.429 -22.528 1.00 41.74 214 ALA B CA 1
ATOM 3909 C C . ALA B 1 233 ? 22.865 38.857 -22.255 1.00 38.16 214 ALA B C 1
ATOM 3910 O O . ALA B 1 233 ? 23.587 39.458 -23.069 1.00 42.25 214 ALA B O 1
ATOM 3912 N N . ALA B 1 234 ? 22.434 39.436 -21.129 1.00 37.96 215 ALA B N 1
ATOM 3913 C CA . ALA B 1 234 ? 22.900 40.785 -20.781 1.00 41.90 215 ALA B CA 1
ATOM 3914 C C . ALA B 1 234 ? 24.405 40.798 -20.597 1.00 40.86 215 ALA B C 1
ATOM 3915 O O . ALA B 1 234 ? 25.103 41.687 -21.110 1.00 43.66 215 ALA B O 1
ATOM 3917 N N . ILE B 1 235 ? 24.928 39.809 -19.865 1.00 38.33 216 ILE B N 1
ATOM 3918 C CA . ILE B 1 235 ? 26.366 39.773 -19.596 1.00 38.10 216 ILE B CA 1
ATOM 3919 C C . ILE B 1 235 ? 27.158 39.588 -20.889 1.00 38.81 216 ILE B C 1
ATOM 3920 O O . ILE B 1 235 ? 28.222 40.187 -21.061 1.00 38.72 216 ILE B O 1
ATOM 3925 N N . ARG B 1 236 ? 26.622 38.824 -21.853 1.00 35.98 217 ARG B N 1
ATOM 3926 C CA . ARG B 1 236 ? 27.285 38.749 -23.162 1.00 39.77 217 ARG B CA 1
ATOM 3927 C C . ARG B 1 236 ? 27.499 40.132 -23.767 1.00 44.21 217 ARG B C 1
ATOM 3928 O O . ARG B 1 236 ? 28.459 40.345 -24.516 1.00 44.52 217 ARG B O 1
ATOM 3936 N N . CYS B 1 237 ? 26.627 41.090 -23.447 1.00 42.41 218 CYS B N 1
ATOM 3937 C CA . CYS B 1 237 ? 26.676 42.397 -24.092 1.00 42.46 218 CYS B CA 1
ATOM 3938 C C . CYS B 1 237 ? 27.503 43.409 -23.315 1.00 43.77 218 CYS B C 1
ATOM 3939 O O . CYS B 1 237 ? 28.319 44.124 -23.901 1.00 49.07 218 CYS B O 1
ATOM 3942 N N . MET B 1 238 ? 27.294 43.510 -22.005 1.00 42.51 219 MET B N 1
ATOM 3943 C CA . MET B 1 238 ? 27.953 44.555 -21.241 1.00 46.69 219 MET B CA 1
ATOM 3944 C C . MET B 1 238 ? 29.267 44.103 -20.633 1.00 42.28 219 MET B C 1
ATOM 3945 O O . MET B 1 238 ? 30.023 44.951 -20.155 1.00 45.89 219 MET B O 1
ATOM 3950 N N . GLY B 1 239 ? 29.550 42.806 -20.624 1.00 45.33 220 GLY B N 1
ATOM 3951 C CA . GLY B 1 239 ? 30.763 42.301 -20.015 1.00 46.34 220 GLY B CA 1
ATOM 3952 C C . GLY B 1 239 ? 30.529 41.801 -18.598 1.00 43.69 220 GLY B C 1
ATOM 3953 O O . GLY B 1 239 ? 29.493 42.045 -17.970 1.00 43.55 220 GLY B O 1
ATOM 3954 N N . GLY B 1 240 ? 31.532 41.095 -18.093 1.00 41.62 221 GLY B N 1
ATOM 3955 C CA . GLY B 1 240 ? 31.424 40.375 -16.837 1.00 43.85 221 GLY B CA 1
ATOM 3956 C C . GLY B 1 240 ? 31.280 38.891 -17.092 1.00 40.39 221 GLY B C 1
ATOM 3957 O O . GLY B 1 240 ? 31.445 38.403 -18.212 1.00 45.39 221 GLY B O 1
ATOM 3958 N N . ALA B 1 241 ? 30.946 38.157 -16.033 1.00 39.82 222 ALA B N 1
ATOM 3959 C CA . ALA B 1 241 ? 30.704 36.732 -16.205 1.00 39.23 222 ALA B CA 1
ATOM 3960 C C . ALA B 1 241 ? 29.684 36.241 -15.195 1.00 40.83 222 ALA B C 1
ATOM 3961 O O . ALA B 1 241 ? 29.698 36.641 -14.027 1.00 41.55 222 ALA B O 1
ATOM 3963 N N . ILE B 1 242 ? 28.844 35.329 -15.645 1.00 36.47 223 ILE B N 1
ATOM 3964 C CA . ILE B 1 242 ? 28.044 34.492 -14.769 1.00 40.04 223 ILE B CA 1
ATOM 3965 C C . ILE B 1 242 ? 28.512 33.049 -14.931 1.00 45.87 223 ILE B C 1
ATOM 3966 O O . ILE B 1 242 ? 28.885 32.615 -16.033 1.00 44.63 223 ILE B O 1
ATOM 3971 N N . GLN B 1 243 ? 28.516 32.311 -13.828 1.00 42.21 224 GLN B N 1
ATOM 3972 C CA . GLN B 1 243 ? 28.722 30.877 -13.880 1.00 44.92 224 GLN B CA 1
ATOM 3973 C C . GLN B 1 243 ? 27.550 30.233 -13.178 1.00 41.57 224 GLN B C 1
ATOM 3974 O O . GLN B 1 243 ? 26.915 30.835 -12.309 1.00 45.83 224 GLN B O 1
ATOM 3980 N N . ALA B 1 244 ? 27.273 29.004 -13.563 1.00 45.14 225 ALA B N 1
ATOM 3981 C CA . ALA B 1 244 ? 26.021 28.382 -13.195 1.00 45.57 225 ALA B CA 1
ATOM 3982 C C . ALA B 1 244 ? 26.187 26.866 -13.158 1.00 47.97 225 ALA B C 1
ATOM 3983 O O . ALA B 1 244 ? 26.993 26.290 -13.895 1.00 45.14 225 ALA B O 1
ATOM 3985 N N . GLN B 1 245 ? 25.395 26.230 -12.298 1.00 46.25 226 GLN B N 1
ATOM 3986 C CA . GLN B 1 245 ? 25.315 24.777 -12.227 1.00 51.54 226 GLN B CA 1
ATOM 3987 C C . GLN B 1 245 ? 23.870 24.412 -11.965 1.00 47.29 226 GLN B C 1
ATOM 3988 O O . GLN B 1 245 ? 23.270 24.907 -11.008 1.00 51.15 226 GLN B O 1
ATOM 3994 N N . LEU B 1 246 ? 23.306 23.590 -12.838 1.00 51.48 227 LEU B N 1
ATOM 3995 C CA . LEU B 1 246 ? 21.957 23.083 -12.637 1.00 57.92 227 LEU B CA 1
ATOM 3996 C C . LEU B 1 246 ? 21.806 22.537 -11.221 1.00 57.32 227 LEU B C 1
ATOM 3997 O O . LEU B 1 246 ? 22.753 21.997 -10.640 1.00 54.44 227 LEU B O 1
ATOM 4002 N N . ALA B 1 247 ? 20.616 22.720 -10.650 1.00 54.11 228 ALA B N 1
ATOM 4003 C CA . ALA B 1 247 ? 20.351 22.393 -9.252 1.00 58.18 228 ALA B CA 1
ATOM 4004 C C . ALA B 1 247 ? 19.023 21.657 -9.182 1.00 57.32 228 ALA B C 1
ATOM 4005 O O . ALA B 1 247 ? 17.995 22.242 -8.827 1.00 58.89 228 ALA B O 1
ATOM 4007 N N . PRO B 1 248 ? 19.004 20.372 -9.533 1.00 65.07 229 PRO B N 1
ATOM 4008 C CA . PRO B 1 248 ? 17.740 19.629 -9.500 1.00 67.72 229 PRO B CA 1
ATOM 4009 C C . PRO B 1 248 ? 17.084 19.718 -8.131 1.00 65.98 229 PRO B C 1
ATOM 4010 O O . PRO B 1 248 ? 17.747 19.642 -7.095 1.00 62.93 229 PRO B O 1
ATOM 4014 N N . ARG B 1 249 ? 15.769 19.927 -8.139 1.00 69.55 230 ARG B N 1
ATOM 4015 C CA . ARG B 1 249 ? 15.004 19.921 -6.897 1.00 75.41 230 ARG B CA 1
ATOM 4016 C C . ARG B 1 249 ? 15.081 18.558 -6.208 1.00 78.19 230 ARG B C 1
ATOM 4017 O O . ARG B 1 249 ? 15.587 18.437 -5.084 1.00 78.30 230 ARG B O 1
ATOM 4025 N N . ASP B 1 250 ? 14.587 17.517 -6.876 1.00 76.75 231 ASP B N 1
ATOM 4026 C CA . ASP B 1 250 ? 14.464 16.170 -6.326 1.00 80.04 231 ASP B CA 1
ATOM 4027 C C . ASP B 1 250 ? 15.235 15.174 -7.190 1.00 85.49 231 ASP B C 1
ATOM 4028 O O . ASP B 1 250 ? 15.838 15.527 -8.210 1.00 85.82 231 ASP B O 1
ATOM 4033 N N . ASP B 1 251 ? 15.208 13.905 -6.770 1.00 86.91 232 ASP B N 1
ATOM 4034 C CA . ASP B 1 251 ? 15.865 12.860 -7.549 1.00 88.39 232 ASP B CA 1
ATOM 4035 C C . ASP B 1 251 ? 15.170 12.636 -8.888 1.00 90.49 232 ASP B C 1
ATOM 4036 O O . ASP B 1 251 ? 15.811 12.191 -9.845 1.00 94.46 232 ASP B O 1
ATOM 4041 N N . ALA B 1 252 ? 13.870 12.941 -8.977 1.00 89.37 233 ALA B N 1
ATOM 4042 C CA . ALA B 1 252 ? 13.159 12.836 -10.250 1.00 88.98 233 ALA B CA 1
ATOM 4043 C C . ALA B 1 252 ? 13.663 13.850 -11.266 1.00 91.95 233 ALA B C 1
ATOM 4044 O O . ALA B 1 252 ? 13.701 13.555 -12.468 1.00 92.65 233 ALA B O 1
ATOM 4046 N N . GLU B 1 253 ? 14.033 15.052 -10.814 1.00 88.54 234 GLU B N 1
ATOM 4047 C CA . GLU B 1 253 ? 14.584 16.037 -11.736 1.00 85.84 234 GLU B CA 1
ATOM 4048 C C . GLU B 1 253 ? 16.022 15.695 -12.107 1.00 87.60 234 GLU B C 1
ATOM 4049 O O . GLU B 1 253 ? 16.430 15.890 -13.258 1.00 89.49 234 GLU B O 1
ATOM 4055 N N . ARG B 1 254 ? 16.801 15.178 -11.149 1.00 83.01 235 ARG B N 1
ATOM 4056 C CA . ARG B 1 254 ? 18.122 14.651 -11.481 1.00 87.21 235 ARG B CA 1
ATOM 4057 C C . ARG B 1 254 ? 18.004 13.467 -12.441 1.00 94.08 235 ARG B C 1
ATOM 4058 O O . ARG B 1 254 ? 18.797 13.337 -13.383 1.00 92.70 235 ARG B O 1
ATOM 4066 N N . ARG B 1 255 ? 17.025 12.589 -12.198 1.00 94.32 236 ARG B N 1
ATOM 4067 C CA . ARG B 1 255 ? 16.610 11.588 -13.178 1.00 97.29 236 ARG B CA 1
ATOM 4068 C C . ARG B 1 255 ? 16.395 12.230 -14.539 1.00 97.50 236 ARG B C 1
ATOM 4069 O O . ARG B 1 255 ? 17.059 11.884 -15.526 1.00 101.48 236 ARG B O 1
ATOM 4077 N N . LYS B 1 256 ? 15.460 13.183 -14.594 1.00 96.59 237 LYS B N 1
ATOM 4078 C CA . LYS B 1 256 ? 15.141 13.870 -15.839 1.00 95.24 237 LYS B CA 1
ATOM 4079 C C . LYS B 1 256 ? 16.375 14.522 -16.457 1.00 95.56 237 LYS B C 1
ATOM 4080 O O . LYS B 1 256 ? 16.544 14.513 -17.683 1.00 96.85 237 LYS B O 1
ATOM 4086 N N . ALA B 1 257 ? 17.262 15.067 -15.620 1.00 95.79 238 ALA B N 1
ATOM 4087 C CA . ALA B 1 257 ? 18.371 15.872 -16.127 1.00 96.05 238 ALA B CA 1
ATOM 4088 C C . ALA B 1 257 ? 19.456 15.004 -16.744 1.00 96.09 238 ALA B C 1
ATOM 4089 O O . ALA B 1 257 ? 20.039 15.369 -17.776 1.00 95.83 238 ALA B O 1
ATOM 4091 N N . LEU B 1 258 ? 19.736 13.849 -16.138 1.00 98.29 239 LEU B N 1
ATOM 4092 C CA . LEU B 1 258 ? 20.872 13.043 -16.578 1.00 100.34 239 LEU B CA 1
ATOM 4093 C C . LEU B 1 258 ? 20.600 12.280 -17.883 1.00 99.91 239 LEU B C 1
ATOM 4094 O O . LEU B 1 258 ? 21.481 12.194 -18.748 1.00 94.81 239 LEU B O 1
ATOM 4099 N N . GLU B 1 259 ? 19.408 11.692 -18.045 1.00 108.92 240 GLU B N 1
ATOM 4100 C CA . GLU B 1 259 ? 19.101 11.032 -19.309 1.00 116.83 240 GLU B CA 1
ATOM 4101 C C . GLU B 1 259 ? 18.497 12.016 -20.307 1.00 114.64 240 GLU B C 1
ATOM 4102 O O . GLU B 1 259 ? 18.100 11.628 -21.406 1.00 115.98 240 GLU B O 1
ATOM 4108 N N . ALA B 1 260 ? 18.472 13.303 -19.965 1.00 107.52 241 ALA B N 1
ATOM 4109 C CA . ALA B 1 260 ? 18.489 14.314 -21.012 1.00 100.15 241 ALA B CA 1
ATOM 4110 C C . ALA B 1 260 ? 19.894 14.533 -21.566 1.00 95.64 241 ALA B C 1
ATOM 4111 O O . ALA B 1 260 ? 20.041 15.147 -22.630 1.00 97.56 241 ALA B O 1
ATOM 4113 N N . GLY B 1 261 ? 20.922 14.056 -20.871 1.00 93.62 242 GLY B N 1
ATOM 4114 C CA . GLY B 1 261 ? 22.288 14.147 -21.334 1.00 87.73 242 GLY B CA 1
ATOM 4115 C C . GLY B 1 261 ? 23.155 15.211 -20.689 1.00 91.42 242 GLY B C 1
ATOM 4116 O O . GLY B 1 261 ? 24.134 15.644 -21.310 1.00 89.71 242 GLY B O 1
ATOM 4117 N N . TYR B 1 262 ? 22.845 15.634 -19.464 1.00 88.86 243 TYR B N 1
ATOM 4118 C CA . TYR B 1 262 ? 23.544 16.738 -18.815 1.00 83.90 243 TYR B CA 1
ATOM 4119 C C . TYR B 1 262 ? 24.547 16.215 -17.792 1.00 81.72 243 TYR B C 1
ATOM 4120 O O . TYR B 1 262 ? 24.191 15.424 -16.914 1.00 87.04 243 TYR B O 1
ATOM 4129 N N . ASP B 1 263 ? 25.792 16.665 -17.901 1.00 79.75 244 ASP B N 1
ATOM 4130 C CA . ASP B 1 263 ? 26.802 16.444 -16.871 1.00 78.54 244 ASP B CA 1
ATOM 4131 C C . ASP B 1 263 ? 26.602 17.511 -15.797 1.00 83.98 244 ASP B C 1
ATOM 4132 O O . ASP B 1 263 ? 26.795 18.700 -16.059 1.00 80.38 244 ASP B O 1
ATOM 4137 N N . LEU B 1 264 ? 26.210 17.116 -14.592 1.00 80.78 245 LEU B N 1
ATOM 4138 C CA . LEU B 1 264 ? 25.953 18.113 -13.563 1.00 80.07 245 LEU B CA 1
ATOM 4139 C C . LEU B 1 264 ? 27.159 18.368 -12.675 1.00 81.18 245 LEU B C 1
ATOM 4140 O O . LEU B 1 264 ? 27.018 18.959 -11.604 1.00 85.66 245 LEU B O 1
ATOM 4145 N N . ASN B 1 265 ? 28.323 17.877 -13.034 1.00 81.65 246 ASN B N 1
ATOM 4146 C CA . ASN B 1 265 ? 29.510 18.515 -12.498 1.00 83.14 246 ASN B CA 1
ATOM 4147 C C . ASN B 1 265 ? 30.014 19.600 -13.437 1.00 78.24 246 ASN B C 1
ATOM 4148 O O . ASN B 1 265 ? 31.101 20.148 -13.208 1.00 71.45 246 ASN B O 1
ATOM 4153 N N . GLN B 1 266 ? 29.252 19.906 -14.492 1.00 73.50 247 GLN B N 1
ATOM 4154 C CA . GLN B 1 266 ? 29.680 20.856 -15.514 1.00 76.11 247 GLN B CA 1
ATOM 4155 C C . GLN B 1 266 ? 29.377 22.286 -15.079 1.00 60.90 247 GLN B C 1
ATOM 4156 O O . GLN B 1 266 ? 28.228 22.624 -14.770 1.00 59.89 247 GLN B O 1
ATOM 4162 N N . VAL B 1 267 ? 30.416 23.113 -15.066 1.00 57.26 248 VAL B N 1
ATOM 4163 C CA . VAL B 1 267 ? 30.293 24.552 -14.852 1.00 57.28 248 VAL B CA 1
ATOM 4164 C C . VAL B 1 267 ? 29.848 25.196 -16.157 1.00 55.78 248 VAL B C 1
ATOM 4165 O O . VAL B 1 267 ? 30.554 25.117 -17.167 1.00 56.32 248 VAL B O 1
ATOM 4169 N N . LEU B 1 268 ? 28.658 25.798 -16.148 1.00 51.34 249 LEU B N 1
ATOM 4170 C CA . LEU B 1 268 ? 28.189 26.599 -17.275 1.00 52.64 249 LEU B CA 1
ATOM 4171 C C . LEU B 1 268 ? 28.752 28.016 -17.188 1.00 50.73 249 LEU B C 1
ATOM 4172 O O . LEU B 1 268 ? 28.647 28.665 -16.144 1.00 46.49 249 LEU B O 1
ATOM 4177 N N . THR B 1 269 ? 29.363 28.489 -18.279 1.00 49.08 250 THR B N 1
ATOM 4178 C CA . THR B 1 269 ? 29.795 29.879 -18.389 1.00 44.53 250 THR B CA 1
ATOM 4179 C C . THR B 1 269 ? 28.716 30.702 -19.086 1.00 44.74 250 THR B C 1
ATOM 4180 O O . THR B 1 269 ? 27.677 30.185 -19.494 1.00 47.09 250 THR B O 1
ATOM 4184 N N . THR B 1 270 ? 28.956 32.010 -19.212 1.00 44.55 251 THR B N 1
ATOM 4185 C CA . THR B 1 270 ? 27.995 32.890 -19.874 1.00 44.15 251 THR B CA 1
ATOM 4186 C C . THR B 1 270 ? 27.620 32.359 -21.251 1.00 47.10 251 THR B C 1
ATOM 4187 O O . THR B 1 270 ? 26.440 32.330 -21.625 1.00 45.22 251 THR B O 1
ATOM 4191 N N . GLU B 1 271 ? 28.627 31.950 -22.029 1.00 45.68 252 GLU B N 1
ATOM 4192 C CA . GLU B 1 271 ? 28.378 31.531 -23.405 1.00 50.71 252 GLU B CA 1
ATOM 4193 C C . GLU B 1 271 ? 27.650 30.197 -23.461 1.00 47.75 252 GLU B C 1
ATOM 4194 O O . GLU B 1 271 ? 26.938 29.933 -24.433 1.00 51.43 252 GLU B O 1
ATOM 4200 N N . ASP B 1 272 ? 27.809 29.344 -22.441 1.00 47.42 253 ASP B N 1
ATOM 4201 C CA . ASP B 1 272 ? 27.040 28.102 -22.424 1.00 46.16 253 ASP B CA 1
ATOM 4202 C C . ASP B 1 272 ? 25.554 28.386 -22.284 1.00 53.69 253 ASP B C 1
ATOM 4203 O O . ASP B 1 272 ? 24.725 27.607 -22.772 1.00 54.15 253 ASP B O 1
ATOM 4208 N N . LEU B 1 273 ? 25.195 29.484 -21.601 1.00 50.01 254 LEU B N 1
ATOM 4209 C CA . LEU B 1 273 ? 23.786 29.823 -21.417 1.00 45.12 254 LEU B CA 1
ATOM 4210 C C . LEU B 1 273 ? 23.244 30.559 -22.633 1.00 43.55 254 LEU B C 1
ATOM 4211 O O . LEU B 1 273 ? 22.095 30.345 -23.031 1.00 44.65 254 LEU B O 1
ATOM 4216 N N . VAL B 1 274 ? 24.055 31.427 -23.235 1.00 48.30 255 VAL B N 1
ATOM 4217 C CA . VAL B 1 274 ? 23.693 32.140 -24.457 1.00 46.41 255 VAL B CA 1
ATOM 4218 C C . VAL B 1 274 ? 24.948 32.176 -25.321 1.00 50.19 255 VAL B C 1
ATOM 4219 O O . VAL B 1 274 ? 25.913 32.886 -24.998 1.00 46.07 255 VAL B O 1
ATOM 4223 N N . SER B 1 275 ? 24.944 31.421 -26.417 1.00 47.36 256 SER B N 1
ATOM 4224 C CA . SER B 1 275 ? 26.137 31.266 -27.235 1.00 47.96 256 SER B CA 1
ATOM 4225 C C . SER B 1 275 ? 26.091 32.031 -28.550 1.00 47.16 256 SER B C 1
ATOM 4226 O O . SER B 1 275 ? 27.054 31.952 -29.318 1.00 52.16 256 SER B O 1
ATOM 4229 N N . GLY B 1 276 ? 25.027 32.780 -28.830 1.00 50.89 257 GLY B N 1
ATOM 4230 C CA . GLY B 1 276 ? 24.966 33.496 -30.093 1.00 55.20 257 GLY B CA 1
ATOM 4231 C C . GLY B 1 276 ? 26.092 34.504 -30.228 1.00 58.56 257 GLY B C 1
ATOM 4232 O O . GLY B 1 276 ? 26.624 35.021 -29.238 1.00 57.18 257 GLY B O 1
ATOM 4233 N N . GLU B 1 277 ? 26.490 34.762 -31.473 1.00 56.53 258 GLU B N 1
ATOM 4234 C CA . GLU B 1 277 ? 27.347 35.914 -31.723 1.00 59.45 258 GLU B CA 1
ATOM 4235 C C . GLU B 1 277 ? 26.537 37.204 -31.770 1.00 58.13 258 GLU B C 1
ATOM 4236 O O . GLU B 1 277 ? 27.097 38.294 -31.597 1.00 62.25 258 GLU B O 1
ATOM 4242 N N . ASN B 1 278 ? 25.236 37.093 -31.981 1.00 52.44 259 ASN B N 1
ATOM 4243 C CA . ASN B 1 278 ? 24.321 38.221 -32.115 1.00 59.69 259 ASN B CA 1
ATOM 4244 C C . ASN B 1 278 ? 23.359 38.176 -30.931 1.00 56.78 259 ASN B C 1
ATOM 4245 O O . ASN B 1 278 ? 22.332 37.498 -30.972 1.00 56.58 259 ASN B O 1
ATOM 4250 N N . VAL B 1 279 ? 23.708 38.885 -29.861 1.00 49.66 260 VAL B N 1
ATOM 4251 C CA . VAL B 1 279 ? 22.893 38.911 -28.654 1.00 48.08 260 VAL B CA 1
ATOM 4252 C C . VAL B 1 279 ? 22.425 40.339 -28.426 1.00 41.40 260 VAL B C 1
ATOM 4253 O O . VAL B 1 279 ? 23.185 41.298 -28.595 1.00 38.57 260 VAL B O 1
ATOM 4257 N N . PHE B 1 280 ? 21.161 40.476 -28.086 1.00 46.41 261 PHE B N 1
ATOM 4258 C CA A PHE B 1 280 ? 20.577 41.761 -27.754 0.53 49.71 261 PHE B CA 1
ATOM 4259 C CA B PHE B 1 280 ? 20.585 41.765 -27.752 0.47 44.84 261 PHE B CA 1
ATOM 4260 C C . PHE B 1 280 ? 19.917 41.644 -26.390 1.00 44.28 261 PHE B C 1
ATOM 4261 O O . PHE B 1 280 ? 19.393 40.588 -26.032 1.00 47.46 261 PHE B O 1
ATOM 4276 N N . PHE B 1 281 ? 19.955 42.732 -25.621 1.00 42.90 262 PHE B N 1
ATOM 4277 C CA . PHE B 1 281 ? 19.302 42.756 -24.320 1.00 40.30 262 PHE B CA 1
ATOM 4278 C C . PHE B 1 281 ? 18.738 44.148 -24.064 1.00 42.62 262 PHE B C 1
ATOM 4279 O O . PHE B 1 281 ? 19.377 45.155 -24.381 1.00 40.09 262 PHE B O 1
ATOM 4287 N N . CYS B 1 282 ? 17.537 44.213 -23.502 1.00 40.27 263 CYS B N 1
ATOM 4288 C CA . CYS B 1 282 ? 17.096 45.505 -23.012 1.00 45.01 263 CYS B CA 1
ATOM 4289 C C . CYS B 1 282 ? 16.153 45.298 -21.841 1.00 38.78 263 CYS B C 1
ATOM 4290 O O . CYS B 1 282 ? 15.548 44.242 -21.684 1.00 39.69 263 CYS B O 1
ATOM 4293 N N . ALA B 1 283 ? 16.094 46.310 -20.986 1.00 37.30 264 ALA B N 1
ATOM 4294 C CA . ALA B 1 283 ? 15.255 46.302 -19.802 1.00 38.88 264 ALA B CA 1
ATOM 4295 C C . ALA B 1 283 ? 14.742 47.715 -19.599 1.00 40.06 264 ALA B C 1
ATOM 4296 O O . ALA B 1 283 ? 15.395 48.691 -19.993 1.00 41.06 264 ALA B O 1
ATOM 4298 N N . THR B 1 284 ? 13.555 47.818 -19.007 1.00 33.87 265 THR B N 1
ATOM 4299 C CA . THR B 1 284 ? 12.969 49.101 -18.642 1.00 39.92 265 THR B CA 1
ATOM 4300 C C . THR B 1 284 ? 12.539 49.019 -17.195 1.00 39.52 265 THR B C 1
ATOM 4301 O O . THR B 1 284 ? 12.061 47.972 -16.757 1.00 40.90 265 THR B O 1
ATOM 4305 N N . GLY B 1 285 ? 12.740 50.101 -16.445 1.00 39.74 266 GLY B N 1
ATOM 4306 C CA . GLY B 1 285 ? 12.356 50.094 -15.052 1.00 38.99 266 GLY B CA 1
ATOM 4307 C C . GLY B 1 285 ? 10.839 50.178 -14.890 1.00 42.73 266 GLY B C 1
ATOM 4308 O O . GLY B 1 285 ? 10.162 50.970 -15.549 1.00 37.82 266 GLY B O 1
ATOM 4309 N N . VAL B 1 286 ? 10.314 49.328 -14.016 1.00 39.79 267 VAL B N 1
ATOM 4310 C CA . VAL B 1 286 ? 8.931 49.405 -13.538 1.00 38.29 267 VAL B CA 1
ATOM 4311 C C . VAL B 1 286 ? 8.830 50.208 -12.262 1.00 45.82 267 VAL B C 1
ATOM 4312 O O . VAL B 1 286 ? 8.131 51.220 -12.218 1.00 46.20 267 VAL B O 1
ATOM 4316 N N . THR B 1 287 ? 9.531 49.794 -11.221 1.00 44.16 268 THR B N 1
ATOM 4317 C CA . THR B 1 287 ? 9.722 50.636 -10.052 1.00 45.82 268 THR B CA 1
ATOM 4318 C C . THR B 1 287 ? 11.190 51.046 -9.991 1.00 48.11 268 THR B C 1
ATOM 4319 O O . THR B 1 287 ? 12.039 50.496 -10.708 1.00 39.55 268 THR B O 1
ATOM 4323 N N . ASP B 1 288 ? 11.476 52.059 -9.159 1.00 44.60 269 ASP B N 1
ATOM 4324 C CA . ASP B 1 288 ? 12.835 52.571 -9.023 1.00 44.85 269 ASP B CA 1
ATOM 4325 C C . ASP B 1 288 ? 13.775 51.470 -8.538 1.00 44.33 269 ASP B C 1
ATOM 4326 O O . ASP B 1 288 ? 13.447 50.721 -7.616 1.00 41.29 269 ASP B O 1
ATOM 4331 N N . GLY B 1 289 ? 14.945 51.358 -9.171 1.00 40.16 270 GLY B N 1
ATOM 4332 C CA . GLY B 1 289 ? 15.910 50.348 -8.791 1.00 45.40 270 GLY B CA 1
ATOM 4333 C C . GLY B 1 289 ? 17.310 50.929 -8.780 1.00 48.29 270 GLY B C 1
ATOM 4334 O O . GLY B 1 289 ? 17.499 52.119 -9.023 1.00 37.30 270 GLY B O 1
ATOM 4335 N N . ASP B 1 290 ? 18.292 50.066 -8.509 1.00 47.70 271 ASP B N 1
ATOM 4336 C CA . ASP B 1 290 ? 19.652 50.579 -8.480 1.00 47.50 271 ASP B CA 1
ATOM 4337 C C . ASP B 1 290 ? 20.220 50.787 -9.877 1.00 47.47 271 ASP B C 1
ATOM 4338 O O . ASP B 1 290 ? 21.250 51.457 -10.014 1.00 52.26 271 ASP B O 1
ATOM 4343 N N . LEU B 1 291 ? 19.542 50.286 -10.909 1.00 48.47 272 LEU B N 1
ATOM 4344 C CA . LEU B 1 291 ? 19.923 50.476 -12.307 1.00 49.95 272 LEU B CA 1
ATOM 4345 C C . LEU B 1 291 ? 19.071 51.511 -13.029 1.00 50.41 272 LEU B C 1
ATOM 4346 O O . LEU B 1 291 ? 19.604 52.389 -13.714 1.00 44.31 272 LEU B O 1
ATOM 4351 N N . LEU B 1 292 ? 17.751 51.416 -12.915 1.00 45.41 273 LEU B N 1
ATOM 4352 C CA . LEU B 1 292 ? 16.837 52.202 -13.736 1.00 43.24 273 LEU B CA 1
ATOM 4353 C C . LEU B 1 292 ? 15.786 52.833 -12.837 1.00 40.89 273 LEU B C 1
ATOM 4354 O O . LEU B 1 292 ? 15.298 52.190 -11.902 1.00 41.81 273 LEU B O 1
ATOM 4359 N N . LYS B 1 293 ? 15.481 54.097 -13.089 0.93 40.97 274 LYS B N 1
ATOM 4360 C CA . LYS B 1 293 ? 14.287 54.687 -12.522 0.92 45.30 274 LYS B CA 1
ATOM 4361 C C . LYS B 1 293 ? 13.057 53.947 -13.034 0.94 43.40 274 LYS B C 1
ATOM 4362 O O . LYS B 1 293 ? 13.041 53.415 -14.154 0.93 36.90 274 LYS B O 1
ATOM 4368 N N . GLY B 1 294 ? 12.020 53.929 -12.207 1.00 40.07 275 GLY B N 1
ATOM 4369 C CA . GLY B 1 294 ? 10.745 53.399 -12.628 1.00 42.99 275 GLY B CA 1
ATOM 4370 C C . GLY B 1 294 ? 9.961 54.371 -13.500 1.00 48.29 275 GLY B C 1
ATOM 4371 O O . GLY B 1 294 ? 10.353 55.524 -13.731 1.00 39.26 275 GLY B O 1
ATOM 4372 N N . VAL B 1 295 ? 8.827 53.866 -13.998 1.00 47.92 276 VAL B N 1
ATOM 4373 C CA . VAL B 1 295 ? 7.922 54.680 -14.793 1.00 49.36 276 VAL B CA 1
ATOM 4374 C C . VAL B 1 295 ? 7.337 55.773 -13.915 1.00 53.70 276 VAL B C 1
ATOM 4375 O O . VAL B 1 295 ? 6.835 55.509 -12.814 1.00 54.50 276 VAL B O 1
ATOM 4379 N N . ARG B 1 296 ? 7.404 57.005 -14.399 1.00 49.79 277 ARG B N 1
ATOM 4380 C CA . ARG B 1 296 ? 6.768 58.149 -13.770 1.00 58.13 277 ARG B CA 1
ATOM 4381 C C . ARG B 1 296 ? 5.671 58.646 -14.703 1.00 61.87 277 ARG B C 1
ATOM 4382 O O . ARG B 1 296 ? 5.925 58.856 -15.891 1.00 61.70 277 ARG B O 1
ATOM 4390 N N . TYR B 1 297 ? 4.450 58.802 -14.183 1.00 63.85 278 TYR B N 1
ATOM 4391 C CA . TYR B 1 297 ? 3.353 59.409 -14.935 1.00 66.58 278 TYR B CA 1
ATOM 4392 C C . TYR B 1 297 ? 3.136 60.852 -14.501 1.00 68.78 278 TYR B C 1
ATOM 4393 O O . TYR B 1 297 ? 3.475 61.251 -13.384 1.00 74.06 278 TYR B O 1
ATOM 4402 N N . TYR B 1 298 ? 2.549 61.627 -15.410 1.00 69.84 279 TYR B N 1
ATOM 4403 C CA . TYR B 1 298 ? 2.218 63.034 -15.214 1.00 74.75 279 TYR B CA 1
ATOM 4404 C C . TYR B 1 298 ? 1.143 63.405 -16.243 1.00 79.94 279 TYR B C 1
ATOM 4405 O O . TYR B 1 298 ? 0.762 62.542 -17.048 1.00 73.00 279 TYR B O 1
ATOM 4414 N N . PRO B 1 299 ? 0.597 64.637 -16.246 1.00 83.84 280 PRO B N 1
ATOM 4415 C CA . PRO B 1 299 ? -0.588 64.888 -17.097 1.00 81.12 280 PRO B CA 1
ATOM 4416 C C . PRO B 1 299 ? -0.346 64.646 -18.580 1.00 81.63 280 PRO B C 1
ATOM 4417 O O . PRO B 1 299 ? -1.035 63.814 -19.185 1.00 83.12 280 PRO B O 1
ATOM 4421 N N . GLY B 1 300 ? 0.621 65.342 -19.184 1.00 77.37 281 GLY B N 1
ATOM 4422 C CA . GLY B 1 300 ? 0.914 65.146 -20.595 1.00 83.79 281 GLY B CA 1
ATOM 4423 C C . GLY B 1 300 ? 1.404 63.759 -20.956 1.00 80.72 281 GLY B C 1
ATOM 4424 O O . GLY B 1 300 ? 1.210 63.327 -22.099 1.00 76.53 281 GLY B O 1
ATOM 4425 N N . GLY B 1 301 ? 2.008 63.035 -20.015 1.00 73.99 282 GLY B N 1
ATOM 4426 C CA . GLY B 1 301 ? 2.613 61.777 -20.421 1.00 73.03 282 GLY B CA 1
ATOM 4427 C C . GLY B 1 301 ? 3.324 60.941 -19.372 1.00 68.05 282 GLY B C 1
ATOM 4428 O O . GLY B 1 301 ? 2.910 60.913 -18.212 1.00 66.45 282 GLY B O 1
ATOM 4429 N N . CYS B 1 302 ? 4.370 60.221 -19.777 1.00 64.34 283 CYS B N 1
ATOM 4430 C CA . CYS B 1 302 ? 5.169 59.464 -18.824 1.00 60.53 283 CYS B CA 1
ATOM 4431 C C . CYS B 1 302 ? 6.596 59.332 -19.337 1.00 56.33 283 CYS B C 1
ATOM 4432 O O . CYS B 1 302 ? 6.867 59.426 -20.537 1.00 49.16 283 CYS B O 1
ATOM 4435 N N . THR B 1 303 ? 7.515 59.147 -18.398 1.00 51.88 284 THR B N 1
ATOM 4436 C CA . THR B 1 303 ? 8.916 58.918 -18.702 1.00 51.84 284 THR B CA 1
ATOM 4437 C C . THR B 1 303 ? 9.252 57.482 -18.346 1.00 45.16 284 THR B C 1
ATOM 4438 O O . THR B 1 303 ? 8.804 56.983 -17.315 1.00 46.30 284 THR B O 1
ATOM 4442 N N . THR B 1 304 ? 9.989 56.805 -19.219 1.00 44.92 285 THR B N 1
ATOM 4443 C CA . THR B 1 304 ? 10.554 55.500 -18.909 1.00 36.38 285 THR B CA 1
ATOM 4444 C C . THR B 1 304 ? 12.070 55.608 -18.956 1.00 39.99 285 THR B C 1
ATOM 4445 O O . THR B 1 304 ? 12.620 56.483 -19.626 1.00 42.46 285 THR B O 1
ATOM 4449 N N . HIS B 1 305 ? 12.735 54.707 -18.234 1.00 41.67 286 HIS B N 1
ATOM 4450 C CA A HIS B 1 305 ? 14.188 54.661 -18.168 0.53 40.04 286 HIS B CA 1
ATOM 4451 C CA B HIS B 1 305 ? 14.195 54.653 -18.123 0.47 39.18 286 HIS B CA 1
ATOM 4452 C C . HIS B 1 305 ? 14.618 53.255 -18.536 1.00 39.43 286 HIS B C 1
ATOM 4453 O O . HIS B 1 305 ? 14.202 52.286 -17.894 1.00 37.25 286 HIS B O 1
ATOM 4466 N N . SER B 1 306 ? 15.415 53.143 -19.606 1.00 33.54 287 SER B N 1
ATOM 4467 C CA . SER B 1 306 ? 15.766 51.831 -20.141 1.00 39.03 287 SER B CA 1
ATOM 4468 C C . SER B 1 306 ? 17.274 51.670 -20.331 1.00 38.21 287 SER B C 1
ATOM 4469 O O . SER B 1 306 ? 18.023 52.645 -20.415 1.00 35.11 287 SER B O 1
ATOM 4472 N N . ILE B 1 307 ? 17.712 50.410 -20.418 1.00 35.18 288 ILE B N 1
ATOM 4473 C CA . ILE B 1 307 ? 19.075 50.074 -20.820 1.00 37.95 288 ILE B CA 1
ATOM 4474 C C . ILE B 1 307 ? 19.017 49.123 -22.009 1.00 39.70 288 ILE B C 1
ATOM 4475 O O . ILE B 1 307 ? 18.183 48.213 -22.050 1.00 38.55 288 ILE B O 1
ATOM 4480 N N . VAL B 1 308 ? 19.893 49.351 -22.991 1.00 38.95 289 VAL B N 1
ATOM 4481 C CA . VAL B 1 308 ? 19.910 48.613 -24.249 1.00 39.42 289 VAL B CA 1
ATOM 4482 C C . VAL B 1 308 ? 21.349 48.285 -24.582 1.00 39.90 289 VAL B C 1
ATOM 4483 O O . VAL B 1 308 ? 22.221 49.140 -24.425 1.00 36.77 289 VAL B O 1
ATOM 4487 N N . MET B 1 309 ? 21.602 47.063 -25.055 1.00 42.43 290 MET B N 1
ATOM 4488 C CA . MET B 1 309 ? 22.969 46.617 -25.292 1.00 42.10 290 MET B CA 1
ATOM 4489 C C . MET B 1 309 ? 22.977 45.503 -26.333 1.00 43.95 290 MET B C 1
ATOM 4490 O O . MET B 1 309 ? 22.018 44.735 -26.449 1.00 46.29 290 MET B O 1
ATOM 4495 N N . ARG B 1 310 ? 24.082 45.410 -27.078 1.00 47.21 291 ARG B N 1
ATOM 4496 C CA . ARG B 1 310 ? 24.278 44.393 -28.107 1.00 50.60 291 ARG B CA 1
ATOM 4497 C C . ARG B 1 310 ? 25.676 43.802 -27.985 1.00 44.48 291 ARG B C 1
ATOM 4498 O O . ARG B 1 310 ? 26.641 44.527 -27.703 1.00 40.99 291 ARG B O 1
ATOM 4506 N N . SER B 1 311 ? 25.783 42.497 -28.263 1.00 38.62 292 SER B N 1
ATOM 4507 C CA . SER B 1 311 ? 27.045 41.784 -28.049 1.00 46.26 292 SER B CA 1
ATOM 4508 C C . SER B 1 311 ? 28.081 42.086 -29.123 1.00 48.34 292 SER B C 1
ATOM 4509 O O . SER B 1 311 ? 29.278 42.166 -28.820 1.00 45.32 292 SER B O 1
ATOM 4512 N N . LYS B 1 312 ? 27.667 42.227 -30.385 1.00 50.00 293 LYS B N 1
ATOM 4513 C CA . LYS B 1 312 ? 28.683 42.356 -31.426 1.00 53.94 293 LYS B CA 1
ATOM 4514 C C . LYS B 1 312 ? 29.404 43.701 -31.332 1.00 53.35 293 LYS B C 1
ATOM 4515 O O . LYS B 1 312 ? 30.623 43.758 -31.502 1.00 54.13 293 LYS B O 1
ATOM 4521 N N . SER B 1 313 ? 28.703 44.788 -30.969 1.00 50.34 294 SER B N 1
ATOM 4522 C CA . SER B 1 313 ? 29.442 46.030 -30.733 1.00 44.51 294 SER B CA 1
ATOM 4523 C C . SER B 1 313 ? 29.861 46.219 -29.281 1.00 43.44 294 SER B C 1
ATOM 4524 O O . SER B 1 313 ? 30.859 46.902 -29.024 1.00 44.01 294 SER B O 1
ATOM 4527 N N . GLY B 1 314 ? 29.138 45.640 -28.320 1.00 45.15 295 GLY B N 1
ATOM 4528 C CA . GLY B 1 314 ? 29.398 45.999 -26.934 1.00 48.39 295 GLY B CA 1
ATOM 4529 C C . GLY B 1 314 ? 28.888 47.372 -26.533 1.00 51.96 295 GLY B C 1
ATOM 4530 O O . GLY B 1 314 ? 29.156 47.833 -25.411 1.00 43.95 295 GLY B O 1
ATOM 4531 N N . THR B 1 315 ? 28.144 48.035 -27.416 1.00 42.10 296 THR B N 1
ATOM 4532 C CA . THR B 1 315 ? 27.578 49.337 -27.093 1.00 49.83 296 THR B CA 1
ATOM 4533 C C . THR B 1 315 ? 26.468 49.175 -26.059 1.00 39.17 296 THR B C 1
ATOM 4534 O O . THR B 1 315 ? 25.586 48.330 -26.204 1.00 42.88 296 THR B O 1
ATOM 4538 N N . VAL B 1 316 ? 26.550 49.943 -24.982 1.00 40.28 297 VAL B N 1
ATOM 4539 C CA . VAL B 1 316 ? 25.526 49.975 -23.946 1.00 38.95 297 VAL B CA 1
ATOM 4540 C C . VAL B 1 316 ? 24.865 51.346 -23.979 1.00 39.24 297 VAL B C 1
ATOM 4541 O O . VAL B 1 316 ? 25.558 52.369 -23.980 1.00 34.55 297 VAL B O 1
ATOM 4545 N N . ARG B 1 317 ? 23.532 51.371 -24.001 1.00 38.71 298 ARG B N 1
ATOM 4546 C CA . ARG B 1 317 ? 22.764 52.601 -24.166 1.00 40.71 298 ARG B CA 1
ATOM 4547 C C . ARG B 1 317 ? 21.816 52.775 -22.992 1.00 40.79 298 ARG B C 1
ATOM 4548 O O . ARG B 1 317 ? 21.064 51.850 -22.675 1.00 39.43 298 ARG B O 1
ATOM 4556 N N . MET B 1 318 ? 21.848 53.953 -22.351 1.00 34.03 299 MET B N 1
ATOM 4557 C CA . MET B 1 318 ? 20.836 54.336 -21.368 1.00 37.26 299 MET B CA 1
ATOM 4558 C C . MET B 1 318 ? 19.836 55.244 -22.076 1.00 41.38 299 MET B C 1
ATOM 4559 O O . MET B 1 318 ? 20.236 56.231 -22.708 1.00 39.40 299 MET B O 1
ATOM 4564 N N . ILE B 1 319 ? 18.551 54.910 -21.979 1.00 35.89 300 ILE B N 1
ATOM 4565 C CA . ILE B 1 319 ? 17.515 55.558 -22.785 1.00 42.21 300 ILE B CA 1
ATOM 4566 C C . ILE B 1 319 ? 16.418 56.067 -21.867 1.00 42.41 300 ILE B C 1
ATOM 4567 O O . ILE B 1 319 ? 15.669 55.277 -21.280 1.00 44.12 300 ILE B O 1
ATOM 4572 N N . GLU B 1 320 ? 16.335 57.376 -21.733 1.00 38.10 301 GLU B N 1
ATOM 4573 C CA . GLU B 1 320 ? 15.234 58.035 -21.046 1.00 45.25 301 GLU B CA 1
ATOM 4574 C C . GLU B 1 320 ? 14.240 58.549 -22.089 1.00 39.82 301 GLU B C 1
ATOM 4575 O O . GLU B 1 320 ? 14.610 59.311 -22.988 1.00 44.33 301 GLU B O 1
ATOM 4581 N N . ALA B 1 321 ? 12.992 58.115 -21.991 1.00 40.22 302 ALA B N 1
ATOM 4582 C CA . ALA B 1 321 ? 11.983 58.407 -23.007 1.00 43.78 302 ALA B CA 1
ATOM 4583 C C . ALA B 1 321 ? 10.822 59.156 -22.378 1.00 45.41 302 ALA B C 1
ATOM 4584 O O . ALA B 1 321 ? 10.212 58.674 -21.415 1.00 43.21 302 ALA B O 1
ATOM 4586 N N . TYR B 1 322 ? 10.504 60.317 -22.935 1.00 44.66 303 TYR B N 1
ATOM 4587 C CA . TYR B 1 322 ? 9.327 61.088 -22.533 1.00 50.53 303 TYR B CA 1
ATOM 4588 C C . TYR B 1 322 ? 8.231 60.832 -23.568 1.00 47.64 303 TYR B C 1
ATOM 4589 O O . TYR B 1 322 ? 8.310 61.315 -24.698 1.00 47.88 303 TYR B O 1
ATOM 4598 N N . HIS B 1 323 ? 7.233 60.035 -23.196 1.00 48.10 304 HIS B N 1
ATOM 4599 C CA . HIS B 1 323 ? 6.148 59.646 -24.082 1.00 51.64 304 HIS B CA 1
ATOM 4600 C C . HIS B 1 323 ? 4.981 60.596 -23.859 1.00 60.31 304 HIS B C 1
ATOM 4601 O O . HIS B 1 323 ? 4.587 60.840 -22.718 1.00 58.90 304 HIS B O 1
ATOM 4608 N N . ARG B 1 324 ? 4.421 61.129 -24.917 1.00 64.53 305 ARG B N 1
ATOM 4609 C CA . ARG B 1 324 ? 3.262 61.999 -24.776 1.00 71.44 305 ARG B CA 1
ATOM 4610 C C . ARG B 1 324 ? 2.025 61.162 -25.098 1.00 71.21 305 ARG B C 1
ATOM 4611 O O . ARG B 1 324 ? 1.819 60.758 -26.244 1.00 72.01 305 ARG B O 1
ATOM 4619 N N . LEU B 1 325 ? 1.243 60.842 -24.071 1.00 74.05 306 LEU B N 1
ATOM 4620 C CA . LEU B 1 325 ? 0.075 59.961 -24.214 1.00 82.46 306 LEU B CA 1
ATOM 4621 C C . LEU B 1 325 ? -1.185 60.623 -24.797 1.00 82.89 306 LEU B C 1
ATOM 4622 O O . LEU B 1 325 ? -1.099 61.698 -25.378 1.00 82.73 306 LEU B O 1
#

Organism: Mycobacterium tuberculosis (strain ATCC 25618 / H37Rv) (NCBI:txid83332)

InterPro domains:
  IPR004464 Fructose-1,6-bisphosphatase class 2/Sedoheputulose-1,7-bisphosphatase [PF03320] (31-338)
  IPR004464 Fructose-1,6-bisphosphatase class 2/Sedoheputulose-1,7-bisphosphatase [PIRSF004532] (30-347)
  IPR004464 Fructose-1,6-bisphosphatase class 2/Sedoheputulose-1,7-bisphosphatase [PTHR30447] (30-347)
  IPR004464 Fructose-1,6-bisphosphatase class 2/Sedoheputulose-1,7-bisphosphatase [TIGR00330] (31-343)
  IPR004464 Fructose-1,6-bisphosphatase class 2/Sedoheputulose-1,7-bisphosphatase [cd01516] (30-338)

Secondary structure (DSSP, 8-state):
-GGGHHHHHHHHHHHHTTTTSS-HHHHHHHHHHHHHHHHHTSS-EEEEEESSSSTTT-SSS-TT-EES-S-S-EEEEEEESSS-HHHHHHT-S--EEEEEEEETT-B--TTS-SEEEEEEE-GGGTTS--TTS-HHHHHHHHHHHTT--GGG-EEEEE--GGGHHHHHHHHHHT-EEEEESS-HHHHHHHHHSTTSS--EEEEEEEHHHHHHHHHHHHHH--EEEEEE--SSHHHHHHHHHTT--TT--EEHHHHB--SS-EEEEEESS--SSS---EE-SSEEEEEEEEEETTT--EEEEEEEEESS-SSSS------/-GGGHHHHHHHHHHHHTTTTSS-HHHHHHHHHHHHHHHHTTSS-EEEEEESSB-SSS-SSSBTT-EESS--S-EEEEEEESSS-HHHHHTT-S--EEEEEEEETT-B--TTS-SEEEEEEE-TTTGGG--TTS-HHHHHHHHHHHHT--GGG-EEEEE--GGGHHHHHHHHHHT-EEEEESS-HHHHHHHHHSTTSS--EEEEEEEHHHHHHHHHHHHHH--EEEEEE--SSHHHHHHHHTTT--TTPPB-HHHHB--SS-EEEEEESS--SSS---EE-SSEEEEEEEEEETTT--EEEEEEEEE-

Solvent-accessible surface area: 25287 Å² total; per-residue (Å²): 148,94,105,11,10,115,3,0,13,10,0,0,48,24,0,0,42,76,5,0,63,42,61,102,148,18,0,32,29,29,0,6,61,20,1,60,82,47,0,54,76,21,70,15,118,2,15,1,25,6,21,66,28,102,136,114,178,1,112,52,1,56,28,37,27,138,5,16,82,38,98,26,117,66,15,1,1,0,2,21,3,6,5,16,17,36,5,0,5,61,4,33,42,15,0,13,0,0,0,0,17,1,48,111,60,24,16,34,67,18,59,1,1,132,70,0,47,4,4,0,0,2,75,89,1,20,180,50,14,65,17,92,18,79,17,23,101,4,0,128,36,0,3,172,69,38,133,81,64,32,130,56,0,18,0,0,0,13,56,62,128,102,4,67,120,33,29,105,40,0,67,76,17,11,2,19,1,28,20,14,70,37,7,8,0,10,0,0,3,2,2,0,70,89,185,37,58,7,22,0,4,3,7,47,2,18,0,40,45,0,0,1,1,0,0,0,2,49,8,25,26,18,17,0,34,0,36,18,21,42,147,80,86,53,24,104,133,92,0,72,144,59,68,54,88,34,125,81,45,4,52,5,99,60,0,0,67,3,96,84,4,12,0,0,1,0,0,1,12,43,18,56,47,4,78,0,3,37,23,38,56,9,3,1,2,0,23,1,0,3,1,73,18,118,66,39,61,46,102,105,44,56,23,48,35,122,101,66,128,123,139,89,90,96,100,67,88,92,167,106,89,84,11,7,119,0,0,12,12,0,0,42,21,0,2,81,81,27,1,30,41,50,94,129,18,0,36,34,30,0,8,78,26,1,73,138,26,1,55,80,12,66,16,112,1,14,1,28,8,26,74,24,102,135,113,174,5,110,58,1,35,46,44,6,145,3,16,92,18,78,33,116,80,19,2,1,0,2,24,1,7,6,16,14,34,7,0,6,74,15,52,39,21,0,4,0,0,0,0,16,1,43,105,59,30,18,30,71,27,71,1,0,99,58,0,46,3,4,0,0,2,83,72,0,24,141,38,15,58,21,90,33,87,21,30,96,5,0,118,36,0,2,134,56,37,65,21,62,26,129,13,0,6,0,0,0,13,46,67,128,93,4,68,118,35,16,115,50,0,60,80,18,17,0,14,0,37,13,18,52,37,8,8,0,4,2,0,2,0,2,4,71,96,98,6,24,5,24,0,4,4,6,43,2,13,0,43,46,0,0,2,1,0,0,0,4,51,8,19,26,21,20,0,23,0,37,19,21,39,143,81,96,63,14,130,165,106,0,76,162,63,67,51,91,37,136,79,48,5,59,8,92,60,0,0,67,2,131,60,0,12,0,0,0,0,0,3,13,78,23,43,33,5,119,6,21,147,64,66,145,54,2,1,4,0,33,1,5,1,0,65,22,97,66,37,57,49,104,122,39,91,20,151,44,226,148

Radius of gyration: 25.53 Å; Cα contacts (8 Å, |Δi|>4): 1675; chains: 2; bounding box: 59×68×76 Å

Sequence (626 aa):
HMELVRVTEAGAMAAGRWVGRGDKEGGDGAAVDAMRELVNSVSMRGVVVIGEGEKDHAPMLYNGEEVGNGDGPECDFAVDPIDGSTLMSKGMTNAISVLAVADRGTMFDPSAVFYMNKIAVGPDAAHVLDITAPISENIRAVAKVKDLSVRDMTVCILDRPRHAQLIHDVRATGARIRLITDGDVAGAISACRPHSGTDLLAGIGGTPEGIIAAAAIRCMGGAIQAQLAPRDDAERRKALEAGYDLNQVLTTEDLVSGENVFFCATGVTDGDLLKGVRYYPGGCTTHSIVMRSKSGTVRMIEAYHRLSKLNEYSAIDFTHMELVRVTEAGAMAAGRWVGRGDKEGGDGAAVDAMRELVNSVSMRGVVVIGEGEKDHAPMLYNGEEVGNGDGPECDFAVDPIDGSTLMSKGMTNAISVLAVADRGTMFDPSAVFYMNKIAVGPDAAHVLDITAPISENIRAVAKVKDLSVRDMTVCILDRPRHAQLIHDVRATGARIRLITDGDVAGAISACRPHSGTDLLAGIGGTPEGIIAAAAIRCMGGAIQAQLAPRDDAERRKALEAGYDLNQVLTTEDLVSGENVFFFCATGVTDGDLLKGVRYYPGGCTTHHSIVMRSKSGTVRMIEAYHRL